Protein AF-Q55FZ5-F1 (afdb_monomer_lite)

Structure (mmCIF, N/CA/C/O backbone):
data_AF-Q55FZ5-F1
#
_entry.id   AF-Q55FZ5-F1
#
loop_
_atom_site.group_PDB
_atom_site.id
_atom_site.type_symbol
_atom_site.label_atom_id
_atom_site.label_alt_id
_atom_site.label_comp_id
_atom_site.label_asym_id
_atom_site.label_entity_id
_atom_site.label_seq_id
_atom_site.pdbx_PDB_ins_code
_atom_site.Cartn_x
_atom_site.Cartn_y
_atom_site.Cartn_z
_atom_site.occupancy
_atom_site.B_iso_or_equiv
_atom_site.auth_seq_id
_atom_site.auth_comp_id
_atom_site.auth_asym_id
_atom_site.auth_atom_id
_atom_site.pdbx_PDB_model_num
ATOM 1 N N . MET A 1 1 ? 6.762 43.638 -15.496 1.00 47.00 1 MET A N 1
ATOM 2 C CA . MET A 1 1 ? 6.751 43.237 -14.074 1.00 47.00 1 MET A CA 1
ATOM 3 C C . MET A 1 1 ? 5.441 42.516 -13.838 1.00 47.00 1 MET A C 1
ATOM 5 O O . MET A 1 1 ? 4.405 43.162 -13.906 1.00 47.00 1 MET A O 1
ATOM 9 N N . GLU A 1 2 ? 5.471 41.191 -13.702 1.00 59.66 2 GLU A N 1
ATOM 10 C CA . GLU A 1 2 ? 4.265 40.419 -13.382 1.00 59.66 2 GLU A CA 1
ATOM 11 C C . GLU A 1 2 ? 3.799 40.695 -11.944 1.00 59.66 2 GLU A C 1
ATOM 13 O O . GLU A 1 2 ? 4.634 41.008 -11.088 1.00 59.66 2 GLU A O 1
ATOM 18 N N . PRO A 1 3 ? 2.483 40.628 -11.676 1.00 56.50 3 PRO A N 1
ATOM 19 C CA . PRO A 1 3 ? 1.933 40.893 -10.356 1.00 56.50 3 PRO A CA 1
ATOM 20 C C . PRO A 1 3 ? 2.496 39.913 -9.321 1.00 56.50 3 PRO A C 1
ATOM 22 O O . PRO A 1 3 ? 2.526 38.703 -9.536 1.00 56.50 3 PRO A O 1
ATOM 25 N N . SER A 1 4 ? 2.923 40.468 -8.181 1.00 72.62 4 SER A N 1
ATOM 26 C CA . SER A 1 4 ? 3.231 39.718 -6.960 1.00 72.62 4 SER A CA 1
ATOM 27 C C . SER A 1 4 ? 2.125 38.698 -6.701 1.00 72.62 4 SER A C 1
ATOM 29 O O . SER A 1 4 ? 0.940 39.030 -6.732 1.00 72.62 4 SER A O 1
ATOM 31 N N . SER A 1 5 ? 2.523 37.454 -6.450 1.00 76.12 5 SER A N 1
ATOM 32 C CA . SER A 1 5 ? 1.631 36.292 -6.347 1.00 76.12 5 SER A CA 1
ATOM 33 C C . SER A 1 5 ? 0.604 36.378 -5.202 1.00 76.12 5 SER A C 1
ATOM 35 O O . SER A 1 5 ? -0.242 35.500 -5.052 1.00 76.12 5 SER A O 1
ATOM 37 N N . GLY A 1 6 ? 0.658 37.431 -4.376 1.00 93.00 6 GLY A N 1
ATOM 38 C CA . GLY A 1 6 ? -0.285 37.691 -3.287 1.00 93.00 6 GLY A CA 1
ATOM 39 C C . GLY A 1 6 ? -0.203 36.687 -2.134 1.00 93.00 6 GLY A C 1
ATOM 40 O O . GLY A 1 6 ? -0.982 36.776 -1.186 1.00 93.00 6 GLY A O 1
ATOM 41 N N . TYR A 1 7 ? 0.725 35.729 -2.191 1.00 96.19 7 TYR A N 1
ATOM 42 C CA . TYR A 1 7 ? 0.897 34.714 -1.164 1.00 96.19 7 TYR A CA 1
ATOM 43 C C . TYR A 1 7 ? 1.627 35.277 0.059 1.00 96.19 7 TYR A C 1
ATOM 45 O O . TYR A 1 7 ? 2.709 35.857 -0.044 1.00 96.19 7 TYR A O 1
ATOM 53 N N . ILE A 1 8 ? 1.037 35.066 1.239 1.00 96.56 8 ILE A N 1
ATOM 54 C CA . ILE A 1 8 ? 1.597 35.449 2.540 1.00 96.56 8 ILE A CA 1
ATOM 55 C C . ILE A 1 8 ? 1.857 34.173 3.343 1.00 96.56 8 ILE A C 1
ATOM 57 O O . ILE A 1 8 ? 0.945 33.382 3.574 1.00 96.56 8 ILE A O 1
ATOM 61 N N . ILE A 1 9 ? 3.096 33.984 3.799 1.00 96.25 9 ILE A N 1
ATOM 62 C CA . ILE A 1 9 ? 3.511 32.856 4.641 1.00 96.25 9 ILE A CA 1
ATOM 63 C C . ILE A 1 9 ? 4.080 33.429 5.936 1.00 96.25 9 ILE A C 1
ATOM 65 O O . ILE A 1 9 ? 4.986 34.260 5.911 1.00 96.25 9 ILE A O 1
ATOM 69 N N . GLN A 1 10 ? 3.535 33.002 7.080 1.00 94.81 10 GLN A N 1
ATOM 70 C CA . GLN A 1 10 ? 3.948 33.484 8.410 1.00 94.81 10 GLN A CA 1
ATOM 71 C C . GLN A 1 10 ? 3.914 35.023 8.533 1.00 94.81 10 GLN A C 1
ATOM 73 O O . GLN A 1 10 ? 4.802 35.640 9.118 1.00 94.81 10 GLN A O 1
ATOM 78 N N . GLY A 1 11 ? 2.900 35.655 7.930 1.00 96.62 11 GLY A N 1
ATOM 79 C CA . GLY A 1 11 ? 2.723 37.111 7.945 1.00 96.62 11 GLY A CA 1
ATOM 80 C C . GLY A 1 11 ? 3.684 37.893 7.042 1.00 96.62 11 GLY A C 1
ATOM 81 O O . GLY A 1 11 ? 3.649 39.119 7.055 1.00 96.62 11 GLY A O 1
ATOM 82 N N . LYS A 1 12 ? 4.530 37.220 6.253 1.00 96.62 12 LYS A N 1
ATOM 83 C CA . LYS A 1 12 ? 5.469 37.855 5.320 1.00 96.62 12 LYS A CA 1
ATOM 84 C C . LYS A 1 12 ? 5.090 37.537 3.868 1.00 96.62 12 LYS A C 1
ATOM 86 O O . LYS A 1 12 ? 4.708 36.397 3.595 1.00 96.62 12 LYS A O 1
ATOM 91 N N . PRO A 1 13 ? 5.192 38.500 2.932 1.00 96.44 13 PRO A N 1
ATOM 92 C CA . PRO A 1 13 ? 4.965 38.219 1.517 1.00 96.44 13 PRO A CA 1
ATOM 93 C C . PRO A 1 13 ? 6.018 37.231 1.006 1.00 96.44 13 PRO A C 1
ATOM 95 O O . PRO A 1 13 ? 7.188 37.310 1.401 1.00 96.44 13 PRO A O 1
ATOM 98 N N . LEU A 1 14 ? 5.610 36.302 0.143 1.00 96.44 14 LEU A N 1
ATOM 99 C CA . LEU A 1 14 ? 6.446 35.220 -0.388 1.00 96.44 14 LEU A CA 1
ATOM 100 C C . LEU A 1 14 ? 7.790 35.723 -0.945 1.00 96.44 14 LEU A C 1
ATOM 102 O O . LEU A 1 14 ? 8.837 35.115 -0.722 1.00 96.44 14 LEU A O 1
ATOM 106 N N . GLU A 1 15 ? 7.776 36.871 -1.614 1.00 95.94 15 GLU A N 1
ATOM 107 C CA . GLU A 1 15 ? 8.929 37.491 -2.263 1.00 95.94 15 GLU A CA 1
ATOM 108 C C . GLU A 1 15 ? 10.005 37.930 -1.250 1.00 95.94 15 GLU A C 1
ATOM 110 O O . GLU A 1 15 ? 11.207 37.906 -1.554 1.00 95.94 15 GLU A O 1
ATOM 115 N N . SER A 1 16 ? 9.588 38.263 -0.021 1.00 96.38 16 SER A N 1
ATOM 116 C CA . SER A 1 16 ? 10.480 38.675 1.072 1.00 96.38 16 SER A CA 1
ATOM 117 C C . SER A 1 16 ? 11.201 37.508 1.755 1.00 96.38 16 SER A C 1
ATOM 119 O O . SER A 1 16 ? 12.163 37.726 2.494 1.00 96.38 16 SER A O 1
ATOM 121 N N . LEU A 1 17 ? 10.780 36.262 1.512 1.00 97.19 17 LEU A N 1
ATOM 122 C CA . LEU A 1 17 ? 11.415 35.092 2.110 1.00 97.19 17 LEU A CA 1
ATOM 123 C C . LEU A 1 17 ? 12.776 34.802 1.455 1.00 97.19 17 LEU A C 1
ATOM 125 O O . LEU A 1 17 ? 12.949 34.864 0.235 1.00 97.19 17 LEU A O 1
ATOM 129 N N . GLY A 1 18 ? 13.768 34.462 2.281 1.00 97.81 18 GLY A N 1
ATOM 130 C CA . GLY A 1 18 ? 15.069 33.975 1.814 1.00 97.81 18 GLY A CA 1
ATOM 131 C C . GLY A 1 18 ? 15.002 32.522 1.332 1.00 97.81 18 GLY A C 1
ATOM 132 O O . GLY A 1 18 ? 14.083 31.782 1.680 1.00 97.81 18 GLY A O 1
ATOM 133 N N . VAL A 1 19 ? 16.018 32.083 0.580 1.00 97.94 19 VAL A N 1
ATOM 134 C CA . VAL A 1 19 ? 16.133 30.695 0.081 1.00 97.94 19 VAL A CA 1
ATOM 135 C C . VAL A 1 19 ? 15.969 29.635 1.187 1.00 97.94 19 VAL A C 1
ATOM 137 O O . VAL A 1 19 ? 15.233 28.672 0.952 1.00 97.94 19 VAL A O 1
ATOM 140 N N . PRO A 1 20 ? 16.557 29.786 2.396 1.00 98.00 20 PRO A N 1
ATOM 141 C CA . PRO A 1 20 ? 16.362 28.813 3.473 1.00 98.00 20 PRO A CA 1
ATOM 142 C C . PRO A 1 20 ? 14.905 28.702 3.938 1.00 98.00 20 PRO A C 1
ATOM 144 O O . PRO A 1 20 ? 14.420 27.594 4.155 1.00 98.00 20 PRO A O 1
ATOM 147 N N . ALA A 1 21 ? 14.195 29.830 4.042 1.00 98.06 21 ALA A N 1
ATOM 148 C CA . ALA A 1 21 ? 12.802 29.870 4.485 1.00 98.06 21 ALA A CA 1
ATOM 149 C C . ALA A 1 21 ? 11.855 29.281 3.431 1.00 98.06 21 ALA A C 1
ATOM 151 O O . ALA A 1 21 ? 11.034 28.429 3.758 1.00 98.06 21 ALA A O 1
ATOM 152 N N . LEU A 1 22 ? 12.035 29.656 2.158 1.00 98.25 22 LEU A N 1
ATOM 153 C CA . LEU A 1 22 ? 11.298 29.059 1.039 1.00 98.25 22 LEU A CA 1
ATOM 154 C C . LEU A 1 22 ? 11.506 27.539 0.996 1.00 98.25 22 LEU A C 1
ATOM 156 O O . LEU A 1 22 ? 10.556 26.776 0.851 1.00 98.25 22 LEU A O 1
ATOM 160 N N . SER A 1 23 ? 12.752 27.094 1.184 1.00 98.00 23 SER A N 1
ATOM 161 C CA . SER A 1 23 ? 13.095 25.673 1.159 1.00 98.00 23 SER A CA 1
ATOM 162 C C . SER A 1 23 ? 12.482 24.889 2.318 1.00 98.00 23 SER A C 1
ATOM 164 O O . SER A 1 23 ? 12.025 23.760 2.138 1.00 98.00 23 SER A O 1
ATOM 166 N N . ALA A 1 24 ? 12.489 25.472 3.518 1.00 98.00 24 ALA A N 1
ATOM 167 C CA . ALA A 1 24 ? 11.835 24.884 4.678 1.00 98.00 24 ALA A CA 1
ATOM 168 C C . ALA A 1 24 ? 10.329 24.734 4.433 1.00 98.00 24 ALA A C 1
ATOM 170 O O . ALA A 1 24 ? 9.778 23.670 4.701 1.00 98.00 24 ALA A O 1
ATOM 171 N N . GLU A 1 25 ? 9.689 25.745 3.841 1.00 98.25 25 GLU A N 1
ATOM 172 C CA . GLU A 1 25 ? 8.254 25.723 3.569 1.00 98.25 25 GLU A CA 1
ATOM 173 C C . GLU A 1 25 ? 7.857 24.611 2.584 1.00 98.25 25 GLU A C 1
ATOM 175 O O . GLU A 1 25 ? 6.922 23.863 2.873 1.00 98.25 25 GLU A O 1
ATOM 180 N N . ILE A 1 26 ? 8.585 24.408 1.472 1.00 98.06 26 ILE A N 1
ATOM 181 C CA . ILE A 1 26 ? 8.236 23.299 0.557 1.00 98.06 26 ILE A CA 1
ATOM 182 C C . ILE A 1 26 ? 8.463 21.937 1.225 1.00 98.06 26 ILE A C 1
ATOM 184 O O . ILE A 1 26 ? 7.648 21.034 1.046 1.00 98.06 26 ILE A O 1
ATOM 188 N N . ARG A 1 27 ? 9.522 21.777 2.032 1.00 97.75 27 ARG A N 1
ATOM 189 C CA . ARG A 1 27 ? 9.775 20.520 2.762 1.00 97.75 27 ARG A CA 1
ATOM 190 C C . ARG A 1 27 ? 8.694 20.237 3.804 1.00 97.75 27 ARG A C 1
ATOM 192 O O . ARG A 1 27 ? 8.264 19.092 3.917 1.00 97.75 27 ARG A O 1
ATOM 199 N N . ASN A 1 28 ? 8.223 21.261 4.518 1.00 97.38 28 ASN A N 1
ATOM 200 C CA . ASN A 1 28 ? 7.121 21.148 5.479 1.00 97.38 28 ASN A CA 1
ATOM 201 C C . ASN A 1 28 ? 5.821 20.686 4.805 1.00 97.38 28 ASN A C 1
ATOM 203 O O . ASN A 1 28 ? 5.039 19.955 5.407 1.00 97.38 28 ASN A O 1
ATOM 207 N N . ARG A 1 29 ? 5.629 21.055 3.534 1.00 97.19 29 ARG A N 1
ATOM 208 C CA . ARG A 1 29 ? 4.506 20.631 2.681 1.00 97.19 29 ARG A CA 1
ATOM 209 C C . ARG A 1 29 ? 4.759 19.305 1.950 1.00 97.19 29 ARG A C 1
ATOM 211 O O . ARG A 1 29 ? 3.963 18.895 1.113 1.00 97.19 29 ARG A O 1
ATOM 218 N N . GLY A 1 30 ? 5.864 18.617 2.252 1.00 93.75 30 GLY A N 1
ATOM 219 C CA . GLY A 1 30 ? 6.223 17.323 1.662 1.00 93.75 30 GLY A CA 1
ATOM 220 C C . GLY A 1 30 ? 6.826 17.393 0.254 1.00 93.75 30 GLY A C 1
ATOM 221 O O . GLY A 1 30 ? 7.043 16.352 -0.368 1.00 93.75 30 GLY A O 1
ATOM 222 N N . GLY A 1 31 ? 7.121 18.588 -0.259 1.00 95.19 31 GLY A N 1
ATOM 223 C CA . GLY A 1 31 ? 7.780 18.779 -1.547 1.00 95.19 31 GLY A CA 1
ATOM 224 C C . GLY A 1 31 ? 9.286 18.488 -1.498 1.00 95.19 31 GLY A C 1
ATOM 225 O O . GLY A 1 31 ? 9.943 18.592 -0.459 1.00 95.19 31 GLY A O 1
ATOM 226 N N . LYS A 1 32 ? 9.858 18.134 -2.655 1.00 96.75 32 LYS A N 1
ATOM 227 C CA . LYS A 1 32 ? 11.301 17.904 -2.838 1.00 96.75 32 LYS A CA 1
ATOM 228 C C . LYS A 1 32 ? 11.909 19.028 -3.662 1.00 96.75 32 LYS A C 1
ATOM 230 O O . LYS A 1 32 ? 11.400 19.336 -4.732 1.00 96.75 32 LYS A O 1
ATOM 235 N N . ILE A 1 33 ? 13.021 19.588 -3.202 1.00 96.62 33 ILE A N 1
ATOM 236 C CA . ILE A 1 33 ? 13.727 20.675 -3.892 1.00 96.62 33 ILE A CA 1
ATOM 237 C C . ILE A 1 33 ? 14.883 20.067 -4.675 1.00 96.62 33 ILE A C 1
ATOM 239 O O . ILE A 1 33 ? 15.647 19.278 -4.113 1.00 96.62 33 ILE A O 1
ATOM 243 N N . LYS A 1 34 ? 15.026 20.428 -5.954 1.00 95.44 34 LYS A N 1
ATOM 244 C CA . LYS A 1 34 ? 16.181 19.995 -6.750 1.00 95.44 34 LYS A CA 1
ATOM 245 C C . LYS A 1 34 ? 17.456 20.607 -6.168 1.00 95.44 34 LYS A C 1
ATOM 247 O O . LYS A 1 34 ? 17.467 21.777 -5.773 1.00 95.44 34 LYS A O 1
ATOM 252 N N . THR A 1 35 ? 18.532 19.829 -6.117 1.00 94.81 35 THR A N 1
ATOM 253 C CA . THR A 1 35 ? 19.855 20.351 -5.759 1.00 94.81 35 THR A CA 1
ATOM 254 C C . THR A 1 35 ? 20.211 21.511 -6.693 1.00 94.81 35 THR A C 1
ATOM 256 O O . THR A 1 35 ? 19.897 21.471 -7.879 1.00 94.81 35 THR A O 1
ATOM 259 N N . ASN A 1 36 ? 20.815 22.569 -6.146 1.00 95.38 36 ASN A N 1
ATOM 260 C CA . ASN A 1 36 ? 21.210 23.780 -6.882 1.00 95.38 36 ASN A CA 1
ATOM 261 C C . ASN A 1 36 ? 20.055 24.607 -7.484 1.00 95.38 36 ASN A C 1
ATOM 263 O O . ASN A 1 36 ? 20.285 25.409 -8.387 1.00 95.38 36 ASN A O 1
ATOM 267 N N . SER A 1 37 ? 18.823 24.455 -6.984 1.00 96.88 37 SER A N 1
ATOM 268 C CA . SER A 1 37 ? 17.718 25.331 -7.399 1.00 96.88 37 SER A CA 1
ATOM 269 C C . SER A 1 37 ? 17.977 26.783 -6.984 1.00 96.88 37 SER A C 1
ATOM 271 O O . SER A 1 37 ? 18.301 27.055 -5.826 1.00 96.88 37 SER A O 1
ATOM 273 N N . ILE A 1 38 ? 17.780 27.727 -7.903 1.00 97.75 38 ILE A N 1
ATOM 274 C CA . ILE A 1 38 ? 17.860 29.169 -7.607 1.00 97.75 38 ILE A CA 1
ATOM 275 C C . ILE A 1 38 ? 16.577 29.670 -6.919 1.00 97.75 38 ILE A C 1
ATOM 277 O O . ILE A 1 38 ? 15.525 29.036 -7.017 1.00 97.75 38 ILE A O 1
ATOM 281 N N . LYS A 1 39 ? 16.630 30.833 -6.241 1.00 97.56 39 LYS A N 1
ATOM 282 C CA . LYS A 1 39 ? 15.490 31.397 -5.478 1.00 97.56 39 LYS A CA 1
ATOM 283 C C . LYS A 1 39 ? 14.190 31.433 -6.293 1.00 97.56 39 LYS A C 1
ATOM 285 O O . LYS A 1 39 ? 13.147 31.069 -5.761 1.00 97.56 39 LYS A O 1
ATOM 290 N N . SER A 1 40 ? 14.249 31.830 -7.565 1.00 96.25 40 SER A N 1
ATOM 291 C CA . SER A 1 40 ? 13.076 31.907 -8.447 1.00 96.25 40 SER A CA 1
ATOM 292 C C . SER A 1 40 ? 12.447 30.541 -8.736 1.00 96.25 40 SER A C 1
ATOM 294 O O . SER A 1 40 ? 11.227 30.438 -8.734 1.00 96.25 40 SER A O 1
ATOM 296 N N . GLN A 1 41 ? 13.246 29.485 -8.915 1.00 97.25 41 GLN A N 1
ATOM 297 C CA . GLN A 1 41 ? 12.750 28.118 -9.123 1.00 97.25 41 GLN A CA 1
ATOM 298 C C . GLN A 1 41 ? 12.085 27.563 -7.862 1.00 97.25 41 GLN A C 1
ATOM 300 O O . GLN A 1 41 ? 11.013 26.971 -7.939 1.00 97.25 41 GLN A O 1
ATOM 305 N N . ILE A 1 42 ? 12.698 27.793 -6.697 1.00 97.94 42 ILE A N 1
ATOM 306 C CA . ILE A 1 42 ? 12.128 27.402 -5.400 1.00 97.94 42 ILE A CA 1
ATOM 307 C C . ILE A 1 42 ? 10.816 28.162 -5.164 1.00 97.94 42 ILE A C 1
ATOM 309 O O . ILE A 1 42 ? 9.826 27.575 -4.741 1.00 97.94 42 ILE A O 1
ATOM 313 N N . MET A 1 43 ? 10.784 29.459 -5.477 1.00 96.88 43 MET A N 1
ATOM 314 C CA . MET A 1 43 ? 9.581 30.280 -5.359 1.00 96.88 43 MET A CA 1
ATOM 315 C C . MET A 1 43 ? 8.467 29.794 -6.296 1.00 96.88 43 MET A C 1
ATOM 317 O O . MET A 1 43 ? 7.349 29.612 -5.832 1.00 96.88 43 MET A O 1
ATOM 321 N N . ALA A 1 44 ? 8.773 29.512 -7.567 1.00 95.88 44 ALA A N 1
ATOM 322 C CA . ALA A 1 44 ? 7.812 28.967 -8.529 1.00 95.88 44 ALA A CA 1
ATOM 323 C C . ALA A 1 44 ? 7.241 27.616 -8.070 1.00 95.88 44 ALA A C 1
ATOM 325 O O . ALA A 1 44 ? 6.032 27.409 -8.105 1.00 95.88 44 ALA A O 1
ATOM 326 N N . GLN A 1 45 ? 8.098 26.730 -7.557 1.00 96.75 45 GLN A N 1
ATOM 327 C CA . GLN A 1 45 ? 7.669 25.450 -6.998 1.00 96.75 45 GLN A CA 1
ATOM 328 C C . GLN A 1 45 ? 6.752 25.629 -5.778 1.00 96.75 45 GLN A C 1
ATOM 330 O O . GLN A 1 45 ? 5.781 24.895 -5.609 1.00 96.75 45 GLN A O 1
ATOM 335 N N . LEU A 1 46 ? 7.054 26.590 -4.903 1.00 97.44 46 LEU A N 1
ATOM 336 C CA . LEU A 1 46 ? 6.217 26.870 -3.741 1.00 97.44 46 LEU A CA 1
ATOM 337 C C . LEU A 1 46 ? 4.864 27.477 -4.147 1.00 97.44 46 LEU A C 1
ATOM 339 O O . LEU A 1 46 ? 3.853 27.114 -3.551 1.00 97.44 46 LEU A O 1
ATOM 343 N N . ILE A 1 47 ? 4.829 28.332 -5.175 1.00 96.56 47 ILE A N 1
ATOM 344 C CA . ILE A 1 47 ? 3.584 28.861 -5.758 1.00 96.56 47 ILE A CA 1
ATOM 345 C C . ILE A 1 47 ? 2.706 27.713 -6.269 1.00 96.56 47 ILE A C 1
ATOM 347 O O . ILE A 1 47 ? 1.541 27.639 -5.892 1.00 96.56 47 ILE A O 1
ATOM 351 N N . GLU A 1 48 ? 3.273 26.771 -7.027 1.00 96.06 48 GLU A N 1
ATOM 352 C CA . GLU A 1 48 ? 2.542 25.602 -7.537 1.00 96.06 48 GLU A CA 1
ATOM 353 C C . GLU A 1 48 ? 1.906 24.778 -6.402 1.00 96.06 48 GLU A C 1
ATOM 355 O O . GLU A 1 48 ? 0.734 24.406 -6.466 1.00 96.06 48 GLU A O 1
ATOM 360 N N . ILE A 1 49 ? 2.649 24.538 -5.315 1.00 96.25 49 ILE A N 1
ATOM 361 C CA . ILE A 1 49 ? 2.130 23.822 -4.139 1.00 96.25 49 ILE A CA 1
ATOM 362 C C . ILE A 1 49 ? 0.983 24.604 -3.476 1.00 96.25 49 ILE A C 1
ATOM 364 O O . ILE A 1 49 ? -0.033 24.011 -3.105 1.00 96.25 49 ILE A O 1
ATOM 368 N N . LEU A 1 50 ? 1.124 25.925 -3.335 1.00 96.62 50 LEU A N 1
ATOM 369 C CA . LEU A 1 50 ? 0.102 26.792 -2.741 1.00 96.62 50 LEU A CA 1
ATOM 370 C C . LEU A 1 50 ? -1.179 26.841 -3.584 1.00 96.62 50 LEU A C 1
ATOM 372 O O . LEU A 1 50 ? -2.275 26.800 -3.021 1.00 96.62 50 LEU A O 1
ATOM 376 N N . ASP A 1 51 ? -1.057 26.876 -4.912 1.00 95.50 51 ASP A N 1
ATOM 377 C CA . ASP A 1 51 ? -2.193 26.826 -5.836 1.00 95.50 51 ASP A CA 1
ATOM 378 C C . ASP A 1 51 ? -2.971 25.512 -5.687 1.00 95.50 51 ASP A C 1
ATOM 380 O O . ASP A 1 51 ? -4.201 25.520 -5.561 1.00 95.50 51 ASP A O 1
ATOM 384 N N . ILE A 1 52 ? -2.258 24.381 -5.623 1.00 95.00 52 ILE A N 1
ATOM 385 C CA . ILE A 1 52 ? -2.858 23.057 -5.416 1.00 95.00 52 ILE A CA 1
ATOM 386 C C . ILE A 1 52 ? -3.603 23.003 -4.077 1.00 95.00 52 ILE A C 1
ATOM 388 O O . ILE A 1 52 ? -4.741 22.531 -4.019 1.00 95.00 52 ILE A O 1
ATOM 392 N N . GLU A 1 53 ? -3.000 23.492 -2.993 1.00 95.81 53 GLU A N 1
ATOM 393 C CA . GLU A 1 53 ? -3.646 23.511 -1.677 1.00 95.81 53 GLU A CA 1
ATOM 394 C C . GLU A 1 53 ? -4.883 24.408 -1.639 1.00 95.81 53 GLU A C 1
ATOM 396 O O . GLU A 1 53 ? -5.914 24.019 -1.081 1.00 95.81 53 GLU A O 1
ATOM 401 N N . LYS A 1 54 ? -4.814 25.586 -2.266 1.00 95.81 54 LYS A N 1
ATOM 402 C CA . LYS A 1 54 ? -5.947 26.508 -2.383 1.00 95.81 54 LYS A CA 1
ATOM 403 C C . LYS A 1 54 ? -7.112 25.852 -3.120 1.00 95.81 54 LYS A C 1
ATOM 405 O O . LYS A 1 54 ? -8.259 25.993 -2.697 1.00 95.81 54 LYS A O 1
ATOM 410 N N . GLU A 1 55 ? -6.839 25.102 -4.184 1.00 95.19 55 GLU A N 1
ATOM 411 C CA . GLU A 1 55 ? -7.875 24.376 -4.919 1.00 95.19 55 GLU A CA 1
ATOM 412 C C . GLU A 1 55 ? -8.462 23.216 -4.098 1.00 95.19 55 GLU A C 1
ATOM 414 O O . GLU A 1 55 ? -9.683 23.067 -4.011 1.00 95.19 55 GLU A O 1
ATOM 419 N N . GLN A 1 56 ? -7.627 22.451 -3.387 1.00 93.25 56 GLN A N 1
ATOM 420 C CA . GLN A 1 56 ? -8.101 21.412 -2.465 1.00 93.25 56 GLN A CA 1
ATOM 421 C C . GLN A 1 56 ? -8.988 21.982 -1.349 1.00 93.25 56 GLN A C 1
ATOM 423 O O . GLN A 1 56 ? -9.990 21.365 -0.977 1.00 93.25 56 GLN A O 1
ATOM 428 N N . GLN A 1 57 ? -8.653 23.163 -0.830 1.00 95.56 57 GLN A N 1
ATOM 429 C CA . GLN A 1 57 ? -9.447 23.847 0.183 1.00 95.56 57 GLN A CA 1
ATOM 430 C C . GLN A 1 57 ? -10.826 24.252 -0.360 1.00 95.56 57 GLN A C 1
ATOM 432 O O . GLN A 1 57 ? -11.836 23.960 0.283 1.00 95.56 57 GLN A O 1
ATOM 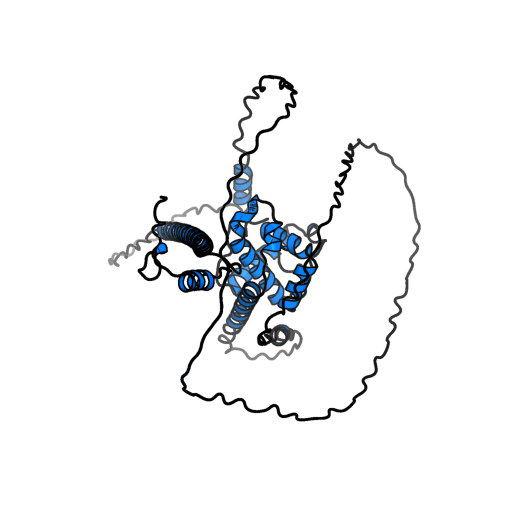437 N N . LYS A 1 58 ? -10.902 24.806 -1.580 1.00 95.62 58 LYS A N 1
ATOM 438 C CA . LYS A 1 58 ? -12.192 25.094 -2.240 1.00 95.62 58 LYS A CA 1
ATOM 439 C C . LYS A 1 58 ? -13.046 23.837 -2.404 1.00 95.62 58 LYS A C 1
ATOM 441 O O . LYS A 1 58 ? -14.254 23.877 -2.168 1.00 95.62 58 LYS A O 1
ATOM 446 N N . ILE A 1 59 ? -12.440 22.710 -2.789 1.00 91.75 59 ILE A N 1
ATOM 447 C CA . ILE A 1 59 ? -13.152 21.431 -2.931 1.00 91.75 59 ILE A CA 1
ATOM 448 C C . ILE A 1 59 ? -13.742 20.994 -1.583 1.00 91.75 59 ILE A C 1
ATOM 450 O O . ILE A 1 59 ? -14.925 20.649 -1.520 1.00 91.75 59 ILE A O 1
ATOM 454 N N . ARG A 1 60 ? -12.965 21.064 -0.493 1.00 92.88 60 ARG A N 1
ATOM 455 C CA . ARG A 1 60 ? -13.436 20.724 0.863 1.00 92.88 60 ARG A CA 1
ATOM 456 C C . ARG A 1 60 ? -14.565 21.639 1.332 1.00 92.88 60 ARG A C 1
ATOM 458 O O . ARG A 1 60 ? -15.557 21.156 1.874 1.00 92.88 60 ARG A O 1
ATOM 465 N N . GLU A 1 61 ? -14.460 22.942 1.089 1.00 95.94 61 GLU A N 1
ATOM 466 C CA . GLU A 1 61 ? -15.514 23.905 1.426 1.00 95.94 61 GLU A CA 1
ATOM 467 C C . GLU A 1 61 ? -16.803 23.639 0.646 1.00 95.94 61 GLU A C 1
ATOM 469 O O . GLU A 1 61 ? -17.894 23.665 1.217 1.00 95.94 61 GLU A O 1
ATOM 474 N N . ASN A 1 62 ? -16.696 23.313 -0.642 1.00 92.69 62 ASN A N 1
ATOM 475 C CA . ASN A 1 62 ? -17.845 22.952 -1.467 1.00 92.69 62 ASN A CA 1
ATOM 476 C C . ASN A 1 62 ? -18.497 21.638 -1.011 1.00 92.69 62 ASN A C 1
ATOM 478 O O . ASN A 1 62 ? -19.726 21.535 -1.008 1.00 92.69 62 ASN A O 1
ATOM 482 N N . GLN A 1 63 ? -17.710 20.650 -0.577 1.00 89.81 63 GLN A N 1
ATOM 483 C CA . GLN A 1 63 ? -18.231 19.417 0.024 1.00 89.81 63 GLN A CA 1
ATOM 484 C C . GLN A 1 63 ? -18.927 19.688 1.367 1.00 89.81 63 GLN A C 1
ATOM 486 O O . GLN A 1 63 ? -20.030 19.193 1.590 1.00 89.81 63 GLN A O 1
ATOM 491 N N . SER A 1 64 ? -18.342 20.531 2.223 1.00 89.94 64 SER A N 1
ATOM 492 C CA . SER A 1 64 ? -18.948 20.941 3.496 1.00 89.94 64 SER A CA 1
ATOM 493 C C . SER A 1 64 ? -20.286 21.660 3.278 1.00 89.94 64 SER A C 1
ATOM 495 O O . SER A 1 64 ? -21.297 21.277 3.860 1.00 89.94 64 SER A O 1
ATOM 497 N N . LYS A 1 65 ? -20.349 22.609 2.329 1.00 91.56 65 LYS A N 1
ATOM 498 C CA . LYS A 1 65 ? -21.596 23.301 1.944 1.00 91.56 65 LYS A CA 1
ATOM 499 C C . LYS A 1 65 ? -22.676 22.339 1.437 1.00 91.56 65 LYS A C 1
ATOM 501 O O . LYS A 1 65 ? -23.853 22.527 1.747 1.00 91.56 65 LYS A O 1
ATOM 506 N N . ARG A 1 66 ? -22.299 21.303 0.677 1.00 88.25 66 ARG A N 1
ATOM 507 C CA . ARG A 1 66 ? -23.239 20.261 0.221 1.00 88.25 66 ARG A CA 1
ATOM 508 C C . ARG A 1 66 ? -23.763 19.416 1.383 1.00 88.25 66 ARG A C 1
ATOM 510 O O . ARG A 1 66 ? -24.962 19.157 1.425 1.00 88.25 66 ARG A O 1
ATOM 517 N N . ASN A 1 67 ? -22.906 19.052 2.335 1.00 83.06 67 ASN A N 1
ATOM 518 C CA . ASN A 1 67 ? -23.306 18.272 3.508 1.00 83.06 67 ASN A CA 1
ATOM 519 C C . ASN A 1 67 ? -24.229 19.068 4.444 1.00 83.06 67 ASN A C 1
ATOM 521 O O . ASN A 1 67 ? -25.231 18.528 4.904 1.00 83.06 67 ASN A O 1
ATOM 525 N N . THR A 1 68 ? -23.970 20.362 4.661 1.00 83.25 68 THR A N 1
ATOM 526 C CA . THR A 1 68 ? -24.833 21.215 5.498 1.00 83.25 68 THR A CA 1
ATOM 527 C C . THR A 1 68 ? -26.211 21.441 4.870 1.00 83.25 68 THR A C 1
ATOM 529 O O . THR A 1 68 ? -27.207 21.477 5.586 1.00 83.25 68 THR A O 1
ATOM 532 N N . LYS A 1 69 ? -26.314 21.524 3.533 1.00 82.19 69 LYS A N 1
ATOM 533 C CA . LYS A 1 69 ? -27.604 21.715 2.839 1.00 82.19 69 LYS A CA 1
ATOM 534 C C . LYS A 1 69 ? -28.546 20.503 2.946 1.00 82.19 69 LYS A C 1
ATOM 536 O O . LYS A 1 69 ? -29.748 20.656 2.753 1.00 82.19 69 LYS A O 1
ATOM 541 N N . LEU A 1 70 ? -28.024 19.315 3.259 1.00 70.19 70 LEU A N 1
ATOM 542 C CA . LEU A 1 70 ? -28.813 18.088 3.440 1.00 70.19 70 LEU A CA 1
ATOM 543 C C . LEU A 1 70 ? -29.336 17.893 4.869 1.00 70.19 70 LEU A C 1
ATOM 545 O O . LEU A 1 70 ? -30.200 17.042 5.082 1.00 70.19 70 LEU A O 1
ATOM 549 N N . ILE A 1 71 ? -28.886 18.703 5.831 1.00 70.19 71 ILE A N 1
ATOM 550 C CA . ILE A 1 71 ? -29.477 18.744 7.170 1.00 70.19 71 ILE A CA 1
ATOM 551 C C . ILE A 1 71 ? -30.722 19.631 7.089 1.00 70.19 71 ILE A C 1
ATOM 553 O O . ILE A 1 71 ? -30.721 20.799 7.472 1.00 70.19 71 ILE A O 1
ATOM 557 N N . ILE A 1 72 ? -31.799 19.072 6.530 1.00 67.00 72 ILE A N 1
ATOM 558 C CA . ILE A 1 72 ? -33.145 19.617 6.709 1.00 67.00 72 ILE A CA 1
ATOM 559 C C . ILE A 1 72 ? -33.365 19.682 8.225 1.00 67.00 72 ILE A C 1
ATOM 561 O O . ILE A 1 72 ? -33.216 18.646 8.882 1.00 67.00 72 ILE A O 1
ATOM 565 N N . PRO A 1 73 ? -33.699 20.846 8.808 1.00 65.62 73 PRO A N 1
ATOM 566 C CA . PRO A 1 73 ? -34.068 20.893 10.207 1.00 65.62 73 PRO A CA 1
ATOM 567 C C . PRO A 1 73 ? -35.304 20.010 10.366 1.00 65.62 73 PRO A C 1
ATOM 569 O O . PRO A 1 73 ? -36.400 20.365 9.927 1.00 65.62 73 PRO A O 1
ATOM 572 N N . MET A 1 74 ? -35.137 18.839 10.984 1.00 58.22 74 MET A N 1
ATOM 573 C CA . MET A 1 74 ? -36.241 18.180 11.664 1.00 58.22 74 MET A CA 1
ATOM 574 C C . MET A 1 74 ? -36.652 19.133 12.781 1.00 58.22 74 MET A C 1
ATOM 576 O O . MET A 1 74 ? -36.172 19.061 13.908 1.00 58.22 74 MET A O 1
ATOM 580 N N . VAL A 1 75 ? -37.518 20.082 12.432 1.00 64.56 75 VAL A N 1
ATOM 581 C CA . VAL A 1 75 ? -38.328 20.819 13.383 1.00 64.56 75 VAL A CA 1
ATOM 582 C C . VAL A 1 75 ? -39.238 19.772 14.006 1.00 64.56 75 VAL A C 1
ATOM 584 O O . VAL A 1 75 ? -40.341 19.500 13.533 1.00 64.56 75 VAL A O 1
ATOM 587 N N . THR A 1 76 ? -38.745 19.132 15.063 1.00 63.34 76 THR A N 1
ATOM 588 C CA . THR A 1 76 ? -39.588 18.501 16.063 1.00 63.34 76 THR A CA 1
ATOM 589 C C . THR A 1 76 ? -40.468 19.607 16.618 1.00 63.34 76 THR A C 1
ATOM 591 O O . THR A 1 76 ? -40.062 20.365 17.497 1.00 63.34 76 THR A O 1
ATOM 594 N N . LYS A 1 77 ? -41.683 19.723 16.075 1.00 63.28 77 LYS A N 1
ATOM 595 C CA . LYS A 1 77 ? -42.798 20.330 16.793 1.00 63.28 77 LYS A CA 1
ATOM 596 C C . LYS A 1 77 ? -42.982 19.506 18.065 1.00 63.28 77 LYS A C 1
ATOM 598 O O . LYS A 1 77 ? -43.677 18.492 18.059 1.00 63.28 77 LYS A O 1
ATOM 603 N N . VAL A 1 78 ? -42.312 19.923 19.138 1.00 64.12 78 VAL A N 1
ATOM 604 C CA . VAL A 1 78 ? -42.638 19.522 20.504 1.00 64.12 78 VAL A CA 1
ATOM 605 C C . VAL A 1 78 ? -44.045 20.050 20.743 1.00 64.12 78 VAL A C 1
ATOM 607 O O . VAL A 1 78 ? -44.259 21.222 21.036 1.00 64.12 78 VAL A O 1
ATOM 610 N N . THR A 1 79 ? -45.014 19.184 20.476 1.00 64.88 79 THR A N 1
ATOM 611 C CA . THR A 1 79 ? -46.418 19.437 20.761 1.00 64.88 79 THR A CA 1
ATOM 612 C C . THR A 1 79 ? -46.579 19.145 22.242 1.00 64.88 79 THR A C 1
ATOM 614 O O . THR A 1 79 ? -46.383 18.017 22.690 1.00 64.88 79 THR A O 1
ATOM 617 N N . THR A 1 80 ? -46.830 20.196 23.011 1.00 66.44 80 THR A N 1
ATOM 618 C CA . THR A 1 80 ? -47.140 20.132 24.435 1.00 66.44 80 THR A CA 1
ATOM 619 C C . THR A 1 80 ? -48.333 19.197 24.679 1.00 66.44 80 THR A C 1
ATOM 621 O O . THR A 1 80 ? -49.298 19.221 23.910 1.00 66.44 80 THR A O 1
ATOM 624 N N . PRO A 1 81 ? -48.310 18.364 25.735 1.00 59.97 81 PRO A N 1
ATOM 625 C CA . PRO A 1 81 ? -49.401 17.444 26.021 1.00 59.97 81 PRO A CA 1
ATOM 626 C C . PRO A 1 81 ? -50.593 18.228 26.578 1.00 59.97 81 PRO A C 1
ATOM 628 O O . PRO A 1 81 ? -50.643 18.569 27.759 1.00 59.97 81 PRO A O 1
ATOM 631 N N . THR A 1 82 ? -51.572 18.529 25.727 1.00 63.22 82 THR A N 1
ATOM 632 C CA . THR A 1 82 ? -52.878 19.025 26.170 1.00 63.22 82 THR A CA 1
ATOM 633 C C . THR A 1 82 ? -53.769 17.827 26.499 1.00 63.22 82 THR A C 1
ATOM 635 O O . THR A 1 82 ? -54.110 17.022 25.637 1.00 63.22 82 THR A O 1
ATOM 638 N N . LYS A 1 83 ? -54.124 17.696 27.783 1.00 55.88 83 LYS A N 1
ATOM 639 C CA . LYS A 1 83 ? -55.160 16.791 28.305 1.00 55.88 83 LYS A CA 1
ATOM 640 C C . LYS A 1 83 ? -56.459 16.965 27.512 1.00 55.88 83 LYS A C 1
ATOM 642 O O . LYS A 1 83 ? -57.140 17.968 27.717 1.00 55.88 83 LYS A O 1
ATOM 647 N N . THR A 1 84 ? -56.882 15.998 26.696 1.00 58.12 84 THR A N 1
ATOM 648 C CA . THR A 1 84 ? -58.297 15.915 26.285 1.00 58.12 84 THR A CA 1
ATOM 649 C C . THR A 1 84 ? -58.709 14.505 25.842 1.00 58.12 84 THR A C 1
ATOM 651 O O . THR A 1 84 ? -58.211 13.994 24.852 1.00 58.12 84 THR A O 1
ATOM 654 N N . LYS A 1 85 ? -59.629 13.936 26.636 1.00 59.66 85 LYS A N 1
ATOM 655 C CA . LYS A 1 85 ? -60.684 12.921 26.410 1.00 59.66 85 LYS A CA 1
ATOM 656 C C . LYS A 1 85 ? -60.448 11.686 25.501 1.00 59.66 85 LYS A C 1
ATOM 658 O O . LYS A 1 85 ? -59.981 11.812 24.376 1.00 59.66 85 LYS A O 1
ATOM 663 N N . PRO A 1 86 ? -60.909 10.495 25.942 1.00 54.94 86 PRO A N 1
ATOM 664 C CA . PRO A 1 86 ? -60.878 9.273 25.143 1.00 54.94 86 PRO A CA 1
ATOM 665 C C . PRO A 1 86 ? -61.899 9.368 24.001 1.00 54.94 86 PRO A C 1
ATOM 667 O O . PRO A 1 86 ? -63.091 9.552 24.245 1.00 54.94 86 PRO A O 1
ATOM 670 N N . ILE A 1 87 ? -61.433 9.244 22.758 1.00 61.03 87 ILE A N 1
ATOM 671 C CA . ILE A 1 87 ? -62.284 9.097 21.573 1.00 61.03 87 ILE A CA 1
ATOM 672 C C . ILE A 1 87 ? -61.969 7.755 20.916 1.00 61.03 87 ILE A C 1
ATOM 674 O O . ILE A 1 87 ? -60.822 7.322 20.831 1.00 61.03 87 ILE A O 1
ATOM 678 N N . GLN A 1 88 ? -63.056 7.098 20.533 1.00 62.41 88 GLN A N 1
ATOM 679 C CA . GLN A 1 88 ? -63.183 5.714 20.114 1.00 62.41 88 GLN A CA 1
ATOM 680 C C . GLN A 1 88 ? -62.348 5.361 18.876 1.00 62.41 88 GLN A C 1
ATOM 682 O O . GLN A 1 88 ? -62.164 6.154 17.954 1.00 62.41 88 GLN A O 1
ATOM 687 N N . HIS A 1 89 ? -61.878 4.114 18.877 1.00 47.66 89 HIS A N 1
ATOM 688 C CA . HIS A 1 89 ? -61.154 3.458 17.799 1.00 47.66 89 HIS A CA 1
ATOM 689 C C . HIS A 1 89 ? -61.985 3.397 16.508 1.00 47.66 89 HIS A C 1
ATOM 691 O O . HIS A 1 89 ? -62.964 2.660 16.437 1.00 47.66 89 HIS A O 1
ATOM 697 N N . HIS A 1 90 ? -61.523 4.072 15.453 1.00 61.44 90 HIS A N 1
ATOM 698 C CA . HIS A 1 90 ? -61.864 3.720 14.076 1.00 61.44 90 HIS A CA 1
ATOM 699 C C . HIS A 1 90 ? -60.591 3.424 13.282 1.00 61.44 90 HIS A C 1
ATOM 701 O O . HIS A 1 90 ? -59.771 4.291 12.987 1.00 61.44 90 HIS A O 1
ATOM 707 N N . SER A 1 91 ? -60.437 2.145 12.962 1.00 50.66 91 SER A N 1
ATOM 708 C CA . SER A 1 91 ? -59.374 1.554 12.161 1.00 50.66 91 SER A CA 1
ATOM 709 C C . SER A 1 91 ? -59.487 2.014 10.703 1.00 50.66 91 SER A C 1
ATOM 711 O O . SER A 1 91 ? -60.290 1.476 9.944 1.00 50.66 91 SER A O 1
ATOM 713 N N . ALA A 1 92 ? -58.678 2.988 10.285 1.00 54.69 92 ALA A N 1
ATOM 714 C CA . ALA A 1 92 ? -58.522 3.341 8.875 1.00 54.69 92 ALA A CA 1
ATOM 715 C C . ALA A 1 92 ? -57.211 2.761 8.325 1.00 54.69 92 ALA A C 1
ATOM 717 O O . ALA A 1 92 ? -56.106 3.136 8.712 1.00 54.69 92 ALA A O 1
ATOM 718 N N . SER A 1 93 ? -57.374 1.810 7.410 1.00 56.09 93 SER A N 1
ATOM 719 C CA . SER A 1 93 ? -56.336 1.138 6.635 1.00 56.09 93 SER A CA 1
ATOM 720 C C . SER A 1 93 ? -55.551 2.138 5.774 1.00 56.09 93 SER A C 1
ATOM 722 O O . SER A 1 93 ? -56.016 2.572 4.720 1.00 56.09 93 SER A O 1
ATOM 724 N N . ILE A 1 94 ? -54.335 2.496 6.196 1.00 56.56 94 ILE A N 1
ATOM 725 C CA . ILE A 1 94 ? -53.374 3.185 5.329 1.00 56.56 94 ILE A CA 1
ATOM 726 C C . ILE A 1 94 ? -52.688 2.112 4.484 1.00 56.56 94 ILE A C 1
ATOM 728 O O . ILE A 1 94 ? -51.812 1.381 4.947 1.00 56.56 94 ILE A O 1
ATOM 732 N N . LYS A 1 95 ? -53.101 2.021 3.216 1.00 58.09 95 LYS A N 1
ATOM 733 C CA . LYS A 1 95 ? -52.411 1.258 2.172 1.00 58.09 95 LYS A CA 1
ATOM 734 C C . LYS A 1 95 ? -51.006 1.836 1.974 1.00 58.09 95 LYS A C 1
ATOM 736 O O . LYS A 1 95 ? -50.794 2.731 1.159 1.00 58.09 95 LYS A O 1
ATOM 741 N N . GLY A 1 96 ? -50.038 1.312 2.722 1.00 53.72 96 GLY A N 1
ATOM 742 C CA . GLY A 1 96 ? -48.623 1.512 2.449 1.00 53.72 96 GLY A CA 1
ATOM 743 C C . GLY A 1 96 ? -48.307 0.981 1.054 1.00 53.72 96 GLY A C 1
ATOM 744 O O . GLY A 1 96 ? -48.509 -0.202 0.770 1.00 53.72 96 GLY A O 1
ATOM 745 N N . LYS A 1 97 ? -47.834 1.860 0.167 1.00 56.50 97 LYS A N 1
ATOM 746 C CA . LYS A 1 97 ? -47.263 1.465 -1.121 1.00 56.50 97 LYS A CA 1
ATOM 747 C C . LYS A 1 97 ? -46.050 0.580 -0.827 1.00 56.50 97 LYS A C 1
ATOM 749 O O . LYS A 1 97 ? -44.968 1.080 -0.537 1.00 56.50 97 LYS A O 1
ATOM 754 N N . LYS A 1 98 ? -46.247 -0.741 -0.869 1.00 58.09 98 LYS A N 1
ATOM 755 C CA . LYS A 1 98 ? -45.159 -1.712 -0.986 1.00 58.09 98 LYS A CA 1
ATOM 756 C C . LYS A 1 98 ? -44.376 -1.330 -2.237 1.00 58.09 98 LYS A C 1
ATOM 758 O O . LYS A 1 98 ? -44.895 -1.465 -3.345 1.00 58.09 98 LYS A O 1
ATOM 763 N N . TYR A 1 99 ? -43.154 -0.839 -2.053 1.00 52.56 99 TYR A N 1
ATOM 764 C CA . TYR A 1 99 ? -42.173 -0.805 -3.126 1.00 52.56 99 TYR A CA 1
ATOM 765 C C . TYR A 1 99 ? -41.946 -2.256 -3.542 1.00 52.56 99 TYR A C 1
ATOM 767 O O . TYR A 1 99 ? -41.379 -3.058 -2.798 1.00 52.56 99 TYR A O 1
ATOM 775 N N . LYS A 1 100 ? -42.528 -2.611 -4.688 1.00 58.94 100 LYS A N 1
ATOM 776 C CA . LYS A 1 100 ? -42.290 -3.880 -5.355 1.00 58.94 100 LYS A CA 1
ATOM 777 C C . LYS A 1 100 ? -40.813 -3.896 -5.730 1.00 58.94 100 LYS A C 1
ATOM 779 O O . LYS A 1 100 ? -40.360 -3.002 -6.419 1.00 58.94 100 LYS A O 1
ATOM 784 N N . SER A 1 101 ? -40.108 -4.905 -5.230 1.00 70.44 101 SER A N 1
ATOM 785 C CA . SER A 1 101 ? -38.900 -5.476 -5.819 1.00 70.44 101 SER A CA 1
ATOM 786 C C . SER A 1 101 ? -37.678 -4.562 -6.043 1.00 70.44 101 SER A C 1
ATOM 788 O O . SER A 1 101 ? -37.708 -3.548 -6.732 1.00 70.44 101 SER A O 1
ATOM 790 N N . ARG A 1 102 ? -36.520 -5.012 -5.547 1.00 68.00 102 ARG A N 1
ATOM 791 C CA . ARG A 1 102 ? -35.192 -4.453 -5.862 1.00 68.00 102 ARG A CA 1
ATOM 792 C C . ARG A 1 102 ? -34.905 -4.424 -7.378 1.00 68.00 102 ARG A C 1
ATOM 794 O O . ARG A 1 102 ? -34.121 -3.585 -7.821 1.00 68.00 102 ARG A O 1
ATOM 801 N N . GLU A 1 103 ? -35.592 -5.255 -8.162 1.00 76.00 103 GLU A N 1
ATOM 802 C CA . GLU A 1 103 ? -35.516 -5.277 -9.628 1.00 76.00 103 GLU A CA 1
ATOM 803 C C . GLU A 1 103 ? -36.055 -3.992 -10.281 1.00 76.00 103 GLU A C 1
ATOM 805 O O . GLU A 1 103 ? -35.504 -3.544 -11.287 1.00 76.00 103 GLU A O 1
ATOM 810 N N . ASP A 1 104 ? -37.060 -3.331 -9.688 1.00 71.12 104 ASP A N 1
ATOM 811 C CA . ASP A 1 104 ? -37.632 -2.097 -10.254 1.00 71.12 104 ASP A CA 1
ATOM 812 C C . ASP A 1 104 ? -36.637 -0.924 -10.165 1.00 71.12 104 ASP A C 1
ATOM 814 O O . ASP A 1 104 ? -36.593 -0.064 -11.049 1.00 71.12 104 ASP A O 1
ATOM 818 N N . PHE A 1 105 ? -35.766 -0.913 -9.148 1.00 71.00 105 PHE A N 1
ATOM 819 C CA . PHE A 1 105 ? -34.688 0.076 -9.043 1.00 71.00 105 PHE A CA 1
ATOM 820 C C . PHE A 1 105 ? -33.595 -0.158 -10.100 1.00 71.00 105 PHE A C 1
ATOM 822 O O . PHE A 1 105 ? -33.079 0.801 -10.678 1.00 71.00 105 PHE A O 1
ATOM 829 N N . TYR A 1 106 ? -33.278 -1.422 -10.406 1.00 68.75 106 TYR A N 1
ATOM 830 C CA . TYR A 1 106 ? -32.262 -1.776 -11.403 1.00 68.75 106 TYR A CA 1
ATOM 831 C C . TYR A 1 106 ? -32.739 -1.481 -12.837 1.00 68.75 106 TYR A C 1
ATOM 833 O O . TYR A 1 106 ? -31.986 -0.931 -13.643 1.00 68.75 106 TYR A O 1
ATOM 841 N N . ASN A 1 107 ? -34.016 -1.740 -13.139 1.00 75.75 107 ASN A N 1
ATOM 842 C CA . ASN A 1 107 ? -34.601 -1.448 -14.452 1.00 75.75 107 ASN A CA 1
ATOM 843 C C . ASN A 1 107 ? -34.717 0.059 -14.729 1.00 75.75 107 ASN A C 1
ATOM 845 O O . ASN A 1 107 ? -34.482 0.502 -15.854 1.00 75.75 107 ASN A O 1
ATOM 849 N N . ARG A 1 108 ? -34.977 0.880 -13.701 1.00 71.94 108 ARG A N 1
ATOM 850 C CA . ARG A 1 108 ? -35.003 2.343 -13.860 1.00 71.94 108 ARG A CA 1
ATOM 851 C C . ARG A 1 108 ? -33.625 2.929 -14.176 1.00 71.94 108 ARG A C 1
ATOM 853 O O . ARG A 1 108 ? -33.531 3.879 -14.946 1.00 71.94 108 ARG A O 1
ATOM 860 N N . TYR A 1 109 ? -32.557 2.349 -13.625 1.00 66.44 109 TYR A N 1
ATOM 861 C CA . TYR A 1 109 ? -31.189 2.783 -13.920 1.00 66.44 109 TYR A CA 1
ATOM 862 C C . TYR A 1 109 ? -30.731 2.351 -15.322 1.00 66.44 109 TYR A C 1
ATOM 864 O O . TYR A 1 109 ? -29.988 3.074 -15.981 1.00 66.44 109 TYR A O 1
ATOM 872 N N . LYS A 1 110 ? -31.216 1.200 -15.810 1.00 69.62 110 LYS A N 1
ATOM 873 C CA . LYS A 1 110 ? -30.900 0.688 -17.151 1.00 69.62 110 LYS A CA 1
ATOM 874 C C . LYS A 1 110 ? -31.566 1.503 -18.269 1.00 69.62 110 LYS A C 1
ATOM 876 O O . LYS A 1 110 ? -30.943 1.729 -19.302 1.00 69.62 110 LYS A O 1
ATOM 881 N N . ASN A 1 111 ? -32.780 2.004 -18.037 1.00 68.12 111 ASN A N 1
ATOM 882 C CA . ASN A 1 111 ? -33.517 2.778 -19.043 1.00 68.12 111 ASN A CA 1
ATOM 883 C C . ASN A 1 111 ? -33.066 4.247 -19.137 1.00 68.12 111 ASN A C 1
ATOM 885 O O . ASN A 1 111 ? -33.136 4.827 -20.211 1.00 68.12 111 ASN A O 1
ATOM 889 N N . ASN A 1 112 ? -32.496 4.830 -18.077 1.00 60.72 112 ASN A N 1
ATOM 890 C CA . ASN A 1 112 ? -32.018 6.222 -18.094 1.00 60.72 112 ASN A CA 1
ATOM 891 C C . ASN A 1 112 ? -30.657 6.439 -18.791 1.00 60.72 112 ASN A C 1
ATOM 893 O O . ASN A 1 112 ? -30.115 7.540 -18.731 1.00 60.72 112 ASN A O 1
ATOM 897 N N . LYS A 1 113 ? -30.086 5.415 -19.440 1.00 56.28 113 LYS A N 1
ATOM 898 C CA . LYS A 1 113 ? -28.816 5.526 -20.183 1.00 56.28 113 LYS A CA 1
ATOM 899 C C . LYS A 1 113 ? -28.961 5.450 -21.709 1.00 56.28 113 LYS A C 1
ATOM 901 O O . LYS A 1 113 ? -27.940 5.451 -22.385 1.00 56.28 113 LYS A O 1
ATOM 906 N N . SER A 1 114 ? -30.188 5.388 -22.239 1.00 54.97 114 SER A N 1
ATOM 907 C CA . SER A 1 114 ? -30.436 5.242 -23.689 1.00 54.97 114 SER A CA 1
ATOM 908 C C . SER A 1 114 ? -31.080 6.457 -24.366 1.00 54.97 114 SER A C 1
ATOM 910 O O . SER A 1 114 ? -31.328 6.398 -25.564 1.00 54.97 114 SER A O 1
ATOM 912 N N . ASP A 1 115 ? -31.276 7.571 -23.658 1.00 56.94 115 ASP A N 1
ATOM 913 C CA . ASP A 1 115 ? -31.814 8.797 -24.251 1.00 56.94 115 ASP A CA 1
ATOM 914 C C . ASP A 1 115 ? -30.729 9.878 -24.359 1.00 56.94 115 ASP A C 1
ATOM 916 O O . ASP A 1 115 ? -30.052 10.191 -23.381 1.00 56.94 115 ASP A O 1
ATOM 920 N N . GLN A 1 116 ? -30.643 10.482 -25.549 1.00 50.28 116 GLN A N 1
ATOM 921 C CA . GLN A 1 116 ? -29.804 11.618 -25.971 1.00 50.28 116 GLN A CA 1
ATOM 922 C C . GLN A 1 116 ? -28.447 11.297 -26.619 1.00 50.28 116 GLN A C 1
ATOM 924 O O . GLN A 1 116 ? -27.392 11.642 -26.098 1.00 50.28 116 GLN A O 1
ATOM 929 N N . ILE A 1 117 ? -28.488 10.790 -27.854 1.00 56.16 117 ILE A N 1
ATOM 930 C CA . ILE A 1 117 ? -27.707 11.396 -28.946 1.00 56.16 117 ILE A CA 1
ATOM 931 C C . ILE A 1 117 ? -28.661 11.530 -30.146 1.00 56.16 117 ILE A C 1
ATOM 933 O O . ILE A 1 117 ? -29.103 10.504 -30.664 1.00 56.16 117 ILE A O 1
ATOM 937 N N . PRO A 1 118 ? -29.040 12.748 -30.575 1.00 62.28 118 PRO A N 1
ATOM 938 C CA . PRO A 1 118 ? -29.772 12.921 -31.822 1.00 62.28 118 PRO A CA 1
ATOM 939 C C . PRO A 1 118 ? -28.835 12.604 -33.001 1.00 62.28 118 PRO A C 1
ATOM 941 O O . PRO A 1 118 ? -27.694 13.075 -33.008 1.00 62.28 118 PRO A O 1
ATOM 944 N N . PRO A 1 119 ? -29.273 11.826 -34.001 1.00 53.47 119 PRO A N 1
ATOM 945 C CA . PRO A 1 119 ? -28.522 11.662 -35.229 1.00 53.47 119 PRO A CA 1
ATOM 946 C C . PRO A 1 119 ? -28.908 12.811 -36.158 1.00 53.47 119 PRO A C 1
ATOM 948 O O . PRO A 1 119 ? -29.967 12.745 -36.766 1.00 53.47 119 PRO A O 1
ATOM 951 N N . ASP A 1 120 ? -28.100 13.866 -36.280 1.00 53.75 120 ASP A N 1
ATOM 952 C CA . ASP A 1 120 ? -28.226 14.694 -37.479 1.00 53.75 120 ASP A CA 1
ATOM 953 C C . ASP A 1 120 ? -27.008 15.549 -37.822 1.00 53.75 120 ASP A C 1
ATOM 955 O O . ASP A 1 120 ? -26.349 16.146 -36.973 1.00 53.75 120 ASP A O 1
ATOM 959 N N . THR A 1 121 ? -26.825 15.691 -39.132 1.00 50.69 121 THR A N 1
ATOM 960 C CA . THR A 1 121 ? -25.891 16.576 -39.845 1.00 50.69 121 THR A CA 1
ATOM 961 C C . THR A 1 121 ? -24.415 16.158 -39.940 1.00 50.69 121 THR A C 1
ATOM 963 O O . THR A 1 121 ? -23.500 16.815 -39.447 1.00 50.69 121 THR A O 1
ATOM 966 N N . LEU A 1 122 ? -24.165 15.121 -40.745 1.00 48.25 122 LEU A N 1
ATOM 967 C CA . LEU A 1 122 ? -22.970 15.060 -41.592 1.00 48.25 122 LEU A CA 1
ATOM 968 C C . LEU A 1 122 ? -22.952 16.280 -42.538 1.00 48.25 122 LEU A C 1
ATOM 970 O O . LEU A 1 122 ? -23.735 16.348 -43.483 1.00 48.25 122 LEU A O 1
ATOM 974 N N . LYS A 1 123 ? -22.047 17.236 -42.306 1.00 61.91 123 LYS A N 1
ATOM 975 C CA . LYS A 1 123 ? -21.561 18.158 -43.342 1.00 61.91 123 LYS A CA 1
ATOM 976 C C . LYS A 1 123 ? -20.089 17.859 -43.595 1.00 61.91 123 LYS A C 1
ATOM 978 O O . LYS A 1 123 ? -19.253 18.010 -42.709 1.00 61.91 123 LYS A O 1
ATOM 983 N N . SER A 1 124 ? -19.820 17.404 -44.810 1.00 58.38 124 SER A N 1
ATOM 984 C CA . SER A 1 124 ? -18.502 17.161 -45.383 1.00 58.38 124 SER A CA 1
ATOM 985 C C . SER A 1 124 ? -17.611 18.405 -45.253 1.00 58.38 124 SER A C 1
ATOM 987 O O . SER A 1 124 ? -18.091 19.510 -45.528 1.00 58.38 124 SER A O 1
ATOM 989 N N . PRO A 1 125 ? -16.331 18.272 -44.866 1.00 70.31 125 PRO A N 1
ATOM 990 C CA . PRO A 1 125 ? -15.385 19.371 -44.989 1.00 70.31 125 PRO A CA 1
ATOM 991 C C . PRO A 1 125 ? -15.075 19.621 -46.477 1.00 70.31 125 PRO A C 1
ATOM 993 O O . PRO A 1 125 ? -14.998 18.663 -47.247 1.00 70.31 125 PRO A O 1
ATOM 996 N N . PRO A 1 126 ? -14.914 20.884 -46.906 1.00 73.50 126 PRO A N 1
ATOM 997 C CA . PRO A 1 126 ? -14.482 21.192 -48.259 1.00 73.50 126 PRO A CA 1
ATOM 998 C C . PRO A 1 126 ? -13.003 20.830 -48.435 1.00 73.50 126 PRO A C 1
ATOM 1000 O O . PRO A 1 126 ? -12.149 21.263 -47.660 1.00 73.50 126 PRO A O 1
ATOM 1003 N N . ASP A 1 127 ? -12.713 20.068 -49.487 1.00 54.50 127 ASP A N 1
ATOM 1004 C CA . ASP A 1 127 ? -11.369 19.896 -50.023 1.00 54.50 127 ASP A CA 1
ATOM 1005 C C . ASP A 1 127 ? -10.788 21.269 -50.378 1.00 54.50 127 ASP A C 1
ATOM 1007 O O . ASP A 1 127 ? -11.327 22.016 -51.195 1.00 54.50 127 ASP A O 1
ATOM 1011 N N . THR A 1 128 ? -9.665 21.632 -49.768 1.00 58.53 128 THR A N 1
ATOM 1012 C CA . THR A 1 128 ? -8.817 22.710 -50.284 1.00 58.53 128 THR A CA 1
ATOM 1013 C C . THR A 1 128 ? -7.366 22.284 -50.153 1.00 58.53 128 THR A C 1
ATOM 1015 O O . THR A 1 128 ? -6.667 22.597 -49.192 1.00 58.53 128 THR A O 1
ATOM 1018 N N . LEU A 1 129 ? -6.929 21.538 -51.166 1.00 49.56 129 LEU A N 1
ATOM 1019 C CA . LEU A 1 129 ? -5.533 21.400 -51.550 1.00 49.56 129 LEU A CA 1
ATOM 1020 C C . LEU A 1 129 ? -4.986 22.793 -51.894 1.00 49.56 129 LEU A C 1
ATOM 1022 O O . LEU A 1 129 ? -5.393 23.402 -52.884 1.00 49.56 129 LEU A O 1
ATOM 1026 N N . LYS A 1 130 ? -4.047 23.295 -51.093 1.00 62.53 130 LYS A N 1
ATOM 1027 C CA . LYS A 1 130 ? -3.105 24.331 -51.522 1.00 62.53 130 LYS A CA 1
ATOM 1028 C C . LYS A 1 130 ? -1.693 23.869 -51.196 1.00 62.53 130 LYS A C 1
ATOM 1030 O O . LYS A 1 130 ? -1.316 23.725 -50.038 1.00 62.53 130 LYS A O 1
ATOM 1035 N N . SER A 1 131 ? -0.971 23.596 -52.271 1.00 59.84 131 SER A N 1
ATOM 1036 C CA . SER A 1 131 ? 0.428 23.206 -52.353 1.00 59.84 131 SER A CA 1
ATOM 1037 C C . SER A 1 131 ? 1.345 24.222 -51.656 1.00 59.84 131 SER A 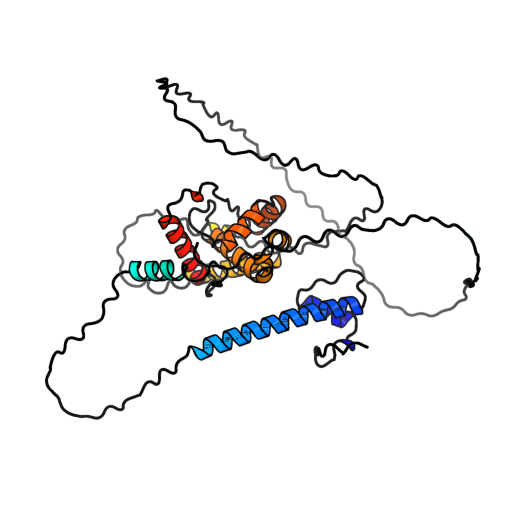C 1
ATOM 1039 O O . SER A 1 131 ? 1.085 25.426 -51.753 1.00 59.84 131 SER A O 1
ATOM 1041 N N . PRO A 1 132 ? 2.433 23.784 -51.001 1.00 71.50 132 PRO A N 1
ATOM 1042 C CA . PRO A 1 132 ? 3.489 24.685 -50.561 1.00 71.50 132 PRO A CA 1
ATOM 1043 C C . PRO A 1 132 ? 4.348 25.116 -51.766 1.00 71.50 132 PRO A C 1
ATOM 1045 O O . PRO A 1 132 ? 4.610 24.291 -52.643 1.00 71.50 132 PRO A O 1
ATOM 1048 N N . PRO A 1 133 ? 4.796 26.381 -51.846 1.00 73.50 133 PRO A N 1
ATOM 1049 C CA . PRO A 1 133 ? 5.819 26.770 -52.801 1.00 73.50 133 PRO A CA 1
ATOM 1050 C C . PRO A 1 133 ? 7.210 26.387 -52.274 1.00 73.50 133 PRO A C 1
ATOM 1052 O O . PRO A 1 133 ? 7.635 26.846 -51.213 1.00 73.50 133 PRO A O 1
ATOM 1055 N N . ASP A 1 134 ? 7.906 25.562 -53.053 1.00 54.09 134 ASP A N 1
ATOM 1056 C CA . ASP A 1 134 ? 9.360 25.417 -53.030 1.00 54.09 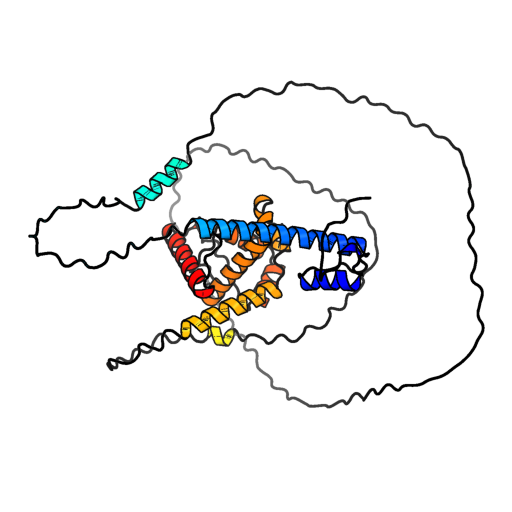134 ASP A CA 1
ATOM 1057 C C . ASP A 1 134 ? 10.017 26.755 -53.394 1.00 54.09 134 ASP A C 1
ATOM 1059 O O . ASP A 1 134 ? 9.804 27.273 -54.491 1.00 54.09 134 ASP A O 1
ATOM 1063 N N . THR A 1 135 ? 10.877 27.272 -52.516 1.00 59.22 135 THR A N 1
ATOM 1064 C CA . THR A 1 135 ? 11.883 28.271 -52.896 1.00 59.22 135 THR A CA 1
ATOM 1065 C C . THR A 1 135 ? 13.226 27.884 -52.292 1.00 59.22 135 THR A C 1
ATOM 1067 O O . THR A 1 135 ? 13.514 28.118 -51.120 1.00 59.22 135 THR A O 1
ATOM 1070 N N . LEU A 1 136 ? 14.048 27.288 -53.151 1.00 52.19 136 LEU A N 1
ATOM 1071 C CA . LEU A 1 136 ? 15.499 27.216 -53.052 1.00 52.19 136 LEU A CA 1
ATOM 1072 C C . LEU A 1 136 ? 16.096 28.629 -53.101 1.00 52.19 136 LEU A C 1
ATOM 1074 O O . LEU A 1 136 ? 15.742 29.395 -53.993 1.00 52.19 136 LEU A O 1
ATOM 1078 N N . GLN A 1 137 ? 17.070 28.926 -52.239 1.00 58.75 137 GLN A N 1
ATOM 1079 C CA . GLN A 1 137 ? 18.285 29.657 -52.625 1.00 58.75 137 GLN A CA 1
ATOM 1080 C C . GLN A 1 137 ? 19.340 29.605 -51.503 1.00 58.75 137 GLN A C 1
ATOM 1082 O O . GLN A 1 137 ? 19.046 29.994 -50.373 1.00 58.75 137 GLN A O 1
ATOM 1087 N N . PRO A 1 138 ? 20.583 29.178 -51.796 1.00 48.88 138 PRO A N 1
ATOM 1088 C CA . PRO A 1 138 ? 21.731 29.415 -50.937 1.00 48.88 138 PRO A CA 1
ATOM 1089 C C . PRO A 1 138 ? 22.460 30.682 -51.407 1.00 48.88 138 PRO A C 1
ATOM 1091 O O . PRO A 1 138 ? 22.803 30.795 -52.583 1.00 48.88 138 PRO A O 1
ATOM 1094 N N . GLN A 1 139 ? 22.748 31.620 -50.502 1.00 55.44 139 GLN A N 1
ATOM 1095 C CA . GLN A 1 139 ? 23.751 32.657 -50.758 1.00 55.44 139 GLN A CA 1
ATOM 1096 C C . GLN A 1 139 ? 24.677 32.855 -49.557 1.00 55.44 139 GLN A C 1
ATOM 1098 O O . GLN A 1 139 ? 24.294 33.295 -48.477 1.00 55.44 139 GLN A O 1
ATOM 1103 N N . SER A 1 140 ? 25.928 32.493 -49.816 1.00 46.91 140 SER A N 1
ATOM 1104 C CA . SER A 1 140 ? 27.164 32.917 -49.172 1.00 46.91 140 SER A CA 1
ATOM 1105 C C . SER A 1 140 ? 27.355 34.438 -49.225 1.00 46.91 140 SER A C 1
ATOM 1107 O O . SER A 1 140 ? 27.205 35.011 -50.301 1.00 46.91 140 SER A O 1
ATOM 1109 N N . ASN A 1 141 ? 27.780 35.069 -48.124 1.00 45.59 141 ASN A N 1
ATOM 1110 C CA . ASN A 1 141 ? 29.066 35.787 -48.004 1.00 45.59 141 ASN A CA 1
ATOM 1111 C C . ASN A 1 141 ? 29.103 36.775 -46.818 1.00 45.59 141 ASN A C 1
ATOM 1113 O O . ASN A 1 141 ? 28.309 37.701 -46.737 1.00 45.59 141 ASN A O 1
ATOM 1117 N N . ILE A 1 142 ? 30.117 36.570 -45.965 1.00 47.06 142 ILE A N 1
ATOM 1118 C CA . ILE A 1 142 ? 31.130 37.541 -45.502 1.00 47.06 142 ILE A CA 1
ATOM 1119 C C . ILE A 1 142 ? 30.634 38.919 -45.015 1.00 47.06 142 ILE A C 1
ATOM 1121 O O . ILE A 1 142 ? 30.376 39.791 -45.834 1.00 47.06 142 ILE A O 1
ATOM 1125 N N . HIS A 1 143 ? 30.749 39.194 -43.706 1.00 53.75 143 HIS A N 1
ATOM 1126 C CA . HIS A 1 143 ? 31.621 40.280 -43.217 1.00 53.75 143 HIS A CA 1
ATOM 1127 C C . HIS A 1 143 ? 31.886 40.195 -41.703 1.00 53.75 143 HIS A C 1
ATOM 1129 O O . HIS A 1 143 ? 30.971 40.069 -40.894 1.00 53.75 143 HIS A O 1
ATOM 1135 N N . ASN A 1 144 ? 33.168 40.289 -41.353 1.00 41.38 144 ASN A N 1
ATOM 1136 C CA . ASN A 1 144 ? 33.719 40.384 -40.003 1.00 41.38 144 ASN A CA 1
ATOM 1137 C C . ASN A 1 144 ? 33.250 41.657 -39.290 1.00 41.38 144 ASN A C 1
ATOM 1139 O O . ASN A 1 144 ? 33.243 42.704 -39.923 1.00 41.38 144 ASN A O 1
ATOM 1143 N N . GLN A 1 145 ? 33.036 41.606 -37.971 1.00 49.16 145 GLN A N 1
ATOM 1144 C CA . GLN A 1 145 ? 33.424 42.702 -37.074 1.00 49.16 145 GLN A CA 1
ATOM 1145 C C . GLN A 1 145 ? 33.796 42.161 -35.685 1.00 49.16 145 GLN A C 1
ATOM 1147 O O . GLN A 1 145 ? 32.986 41.621 -34.936 1.00 49.16 145 GLN A O 1
ATOM 1152 N N . THR A 1 146 ? 35.085 42.308 -35.404 1.00 42.59 146 THR A N 1
ATOM 1153 C CA . THR A 1 146 ? 35.809 42.072 -34.160 1.00 42.59 146 THR A CA 1
ATOM 1154 C C . THR A 1 146 ? 35.417 43.113 -33.113 1.00 42.59 146 THR A C 1
ATOM 1156 O O . THR A 1 146 ? 35.584 44.302 -33.366 1.00 42.59 146 THR A O 1
ATOM 1159 N N . VAL A 1 147 ? 34.999 42.696 -31.913 1.00 55.09 147 VAL A N 1
ATOM 1160 C CA . VAL A 1 147 ? 35.101 43.541 -30.712 1.00 55.09 147 VAL A CA 1
ATOM 1161 C C . VAL A 1 147 ? 35.669 42.709 -29.567 1.00 55.09 147 VAL A C 1
ATOM 1163 O O . VAL A 1 147 ? 35.035 41.822 -29.006 1.00 55.09 147 VAL A O 1
ATOM 1166 N N . THR A 1 148 ? 36.923 43.021 -29.274 1.00 41.03 148 THR A N 1
ATOM 1167 C CA . THR A 1 148 ? 37.715 42.664 -28.103 1.00 41.03 148 THR A CA 1
ATOM 1168 C C . THR A 1 148 ? 37.063 43.160 -26.813 1.00 41.03 148 THR A C 1
ATOM 1170 O O . THR A 1 148 ? 36.712 44.336 -26.711 1.00 41.03 148 THR A O 1
ATOM 1173 N N . THR A 1 149 ? 36.982 42.322 -25.779 1.00 51.38 149 THR A N 1
ATOM 1174 C CA . THR A 1 149 ? 36.863 42.815 -24.399 1.00 51.38 149 THR A CA 1
ATOM 1175 C C . THR A 1 149 ? 37.704 41.961 -23.462 1.00 51.38 149 THR A C 1
ATOM 1177 O O . THR A 1 149 ? 37.766 40.739 -23.558 1.00 51.38 149 THR A O 1
ATOM 1180 N N . THR A 1 150 ? 38.425 42.686 -22.626 1.00 50.88 150 THR A N 1
ATOM 1181 C CA . THR A 1 150 ? 39.688 42.381 -21.974 1.00 50.88 150 THR A CA 1
ATOM 1182 C C . THR A 1 150 ? 39.485 41.696 -20.625 1.00 50.88 150 THR A C 1
ATOM 1184 O O . THR A 1 150 ? 38.741 42.175 -19.774 1.00 50.88 150 THR A O 1
ATOM 1187 N N . THR A 1 151 ? 40.221 40.610 -20.407 1.00 42.03 151 THR A N 1
ATOM 1188 C CA . THR A 1 151 ? 40.527 40.023 -19.095 1.00 42.03 151 THR A CA 1
ATOM 1189 C C . THR A 1 151 ? 41.429 40.967 -18.291 1.00 42.03 151 THR A C 1
ATOM 1191 O O . THR A 1 151 ? 42.334 41.562 -18.882 1.00 42.03 151 THR A O 1
ATOM 1194 N N . PRO A 1 152 ? 41.303 41.018 -16.951 1.00 54.78 152 PRO A N 1
ATOM 1195 C CA . PRO A 1 152 ? 42.490 41.217 -16.135 1.00 54.78 152 PRO A CA 1
ATOM 1196 C C . PRO A 1 152 ? 42.707 40.121 -15.084 1.00 54.78 152 PRO A C 1
ATOM 1198 O O . PRO A 1 152 ? 41.807 39.587 -14.440 1.00 54.78 152 PRO A O 1
ATOM 1201 N N . GLN A 1 153 ? 43.995 39.831 -15.003 1.00 53.59 153 GLN A N 1
ATOM 1202 C CA . GLN A 1 153 ? 44.807 38.890 -14.249 1.00 53.59 153 GLN A CA 1
ATOM 1203 C C . GLN A 1 153 ? 44.770 39.088 -12.715 1.00 53.59 153 GLN A C 1
ATOM 1205 O O . GLN A 1 153 ? 44.553 40.208 -12.253 1.00 53.59 153 GLN A O 1
ATOM 1210 N N . PRO A 1 154 ? 45.050 38.041 -11.909 1.00 49.53 154 PRO A N 1
ATOM 1211 C CA . PRO A 1 154 ? 45.173 38.151 -10.459 1.00 49.53 154 PRO A CA 1
ATOM 1212 C C . PRO A 1 154 ? 46.638 38.331 -10.019 1.00 49.53 154 PRO A C 1
ATOM 1214 O O . PRO A 1 154 ? 47.545 37.695 -10.556 1.00 49.53 154 PRO A O 1
ATOM 1217 N N . SER A 1 155 ? 46.867 39.147 -8.987 1.00 61.06 155 SER A N 1
ATOM 1218 C CA . SER A 1 155 ? 48.169 39.309 -8.325 1.00 61.06 155 SER A CA 1
ATOM 1219 C C . SER A 1 155 ? 48.031 39.265 -6.796 1.00 61.06 155 SER A C 1
ATOM 1221 O O . SER A 1 155 ? 47.522 40.202 -6.195 1.00 61.06 155 SER A O 1
ATOM 1223 N N . SER A 1 156 ? 48.462 38.131 -6.235 1.00 45.41 156 SER A N 1
ATOM 1224 C CA . SER A 1 156 ? 49.405 37.896 -5.119 1.00 45.41 156 SER A CA 1
ATOM 1225 C C . SER A 1 156 ? 49.390 38.698 -3.789 1.00 45.41 156 SER A C 1
ATOM 1227 O O . SER A 1 156 ? 48.950 39.839 -3.736 1.00 45.41 156 SER A O 1
ATOM 1229 N N . PRO A 1 157 ? 49.912 38.096 -2.687 1.00 55.91 157 PRO A N 1
ATOM 1230 C CA . PRO A 1 157 ? 49.394 38.276 -1.322 1.00 55.91 157 PRO A CA 1
ATOM 1231 C C . PRO A 1 157 ? 50.403 38.854 -0.304 1.00 55.91 157 PRO A C 1
ATOM 1233 O O . PRO A 1 157 ? 51.605 38.662 -0.458 1.00 55.91 157 PRO A O 1
ATOM 1236 N N . THR A 1 158 ? 49.925 39.420 0.820 1.00 50.19 158 THR A N 1
ATOM 1237 C CA . THR A 1 158 ? 50.758 39.646 2.027 1.00 50.19 158 THR A CA 1
ATOM 1238 C C . THR A 1 158 ? 49.928 39.653 3.331 1.00 50.19 158 THR A C 1
ATOM 1240 O O . THR A 1 158 ? 49.010 40.452 3.451 1.00 50.19 158 THR A O 1
ATOM 1243 N N . LYS A 1 159 ? 50.262 38.718 4.250 1.00 44.59 159 LYS A N 1
ATOM 1244 C CA . LYS A 1 159 ? 50.406 38.765 5.742 1.00 44.59 159 LYS A CA 1
ATOM 1245 C C . LYS A 1 159 ? 49.602 39.840 6.533 1.00 44.59 159 LYS A C 1
ATOM 1247 O O . LYS A 1 159 ? 49.563 40.983 6.123 1.00 44.59 159 LYS A O 1
ATOM 1252 N N . THR A 1 160 ? 49.008 39.621 7.720 1.00 46.78 160 THR A N 1
ATOM 1253 C CA . THR A 1 160 ? 49.475 38.909 8.936 1.00 46.78 160 THR A CA 1
ATOM 1254 C C . THR A 1 160 ? 48.392 38.916 10.042 1.00 46.78 160 THR A C 1
ATOM 1256 O O . THR A 1 160 ? 47.690 39.906 10.192 1.00 46.78 160 THR A O 1
ATOM 1259 N N . ASN A 1 161 ? 48.389 37.847 10.857 1.00 44.91 161 ASN A N 1
ATOM 1260 C CA . ASN A 1 161 ? 48.144 37.735 12.314 1.00 44.91 161 ASN A CA 1
ATOM 1261 C C . ASN A 1 161 ? 46.862 38.290 12.985 1.00 44.91 161 ASN A C 1
ATOM 1263 O O . ASN A 1 161 ? 46.730 39.493 13.175 1.00 44.91 161 ASN A O 1
ATOM 1267 N N . SER A 1 162 ? 46.075 37.411 13.635 1.00 48.25 162 SER A N 1
ATOM 1268 C CA . SER A 1 162 ? 46.213 37.098 15.085 1.00 48.25 162 SER A CA 1
ATOM 1269 C C . SER A 1 162 ? 45.035 36.284 15.664 1.00 48.25 162 SER A C 1
ATOM 1271 O O . SER A 1 162 ? 43.891 36.716 15.633 1.00 48.25 162 SER A O 1
ATOM 1273 N N . SER A 1 163 ? 45.381 35.120 16.229 1.00 46.22 163 SER A N 1
ATOM 1274 C CA . SER A 1 163 ? 44.891 34.442 17.449 1.00 46.22 163 SER A CA 1
ATOM 1275 C C . SER A 1 163 ? 43.459 34.622 17.982 1.00 46.22 163 SER A C 1
ATOM 1277 O O . SER A 1 163 ? 43.120 35.684 18.489 1.00 46.22 163 SER A O 1
ATOM 1279 N N . SER A 1 164 ? 42.719 33.507 18.113 1.00 51.62 164 SER A N 1
ATOM 1280 C CA . SER A 1 164 ? 42.323 32.829 19.387 1.00 51.62 164 SER A CA 1
ATOM 1281 C C . SER A 1 164 ? 41.281 31.719 19.086 1.00 51.62 164 SER A C 1
ATOM 1283 O O . SER A 1 164 ? 40.278 31.971 18.438 1.00 51.62 164 SER A O 1
ATOM 1285 N N . LYS A 1 165 ? 41.613 30.424 19.223 1.00 46.97 165 LYS A N 1
ATOM 1286 C CA . LYS A 1 165 ? 41.569 29.535 20.414 1.00 46.97 165 LYS A CA 1
ATOM 1287 C C . LYS A 1 165 ? 40.136 29.100 20.798 1.00 46.97 165 LYS A C 1
ATOM 1289 O O . LYS A 1 165 ? 39.407 29.935 21.301 1.00 46.97 165 LYS A O 1
ATOM 1294 N N . ILE A 1 166 ? 39.801 27.812 20.573 1.00 51.97 166 ILE A N 1
ATOM 1295 C CA . ILE A 1 166 ? 38.868 26.890 21.297 1.00 51.97 166 ILE A CA 1
ATOM 1296 C C . ILE A 1 166 ? 38.806 25.573 20.467 1.00 51.97 166 ILE A C 1
ATOM 1298 O O . ILE A 1 166 ? 38.243 25.553 19.379 1.00 51.97 166 ILE A O 1
ATOM 1302 N N . THR A 1 167 ? 39.683 24.589 20.714 1.00 48.75 167 THR A N 1
ATOM 1303 C CA . THR A 1 167 ? 39.482 23.323 21.476 1.00 48.75 167 THR A CA 1
ATOM 1304 C C . THR A 1 167 ? 38.343 22.408 20.998 1.00 48.75 167 THR A C 1
ATOM 1306 O O . THR A 1 167 ? 37.194 22.566 21.399 1.00 48.75 167 THR A O 1
ATOM 1309 N N . THR A 1 168 ? 38.713 21.391 20.211 1.00 40.22 168 THR A N 1
ATOM 1310 C CA . THR A 1 168 ? 37.938 20.187 19.872 1.00 40.22 168 THR A CA 1
ATOM 1311 C C . THR A 1 168 ? 38.417 18.998 20.710 1.00 40.22 168 THR A C 1
ATOM 1313 O O . THR A 1 168 ? 39.613 18.723 20.775 1.00 40.22 168 THR A O 1
ATOM 1316 N N . ASN A 1 169 ? 37.476 18.274 21.322 1.00 52.25 169 ASN A N 1
ATOM 1317 C CA . ASN A 1 169 ? 37.716 16.990 21.981 1.00 52.25 169 ASN A CA 1
ATOM 1318 C C . ASN A 1 169 ? 37.066 15.875 21.154 1.00 52.25 169 ASN A C 1
ATOM 1320 O O . ASN A 1 169 ? 35.841 15.773 21.099 1.00 52.25 169 ASN A O 1
ATOM 1324 N N . THR A 1 170 ? 37.900 15.034 20.547 1.00 44.31 170 THR A N 1
ATOM 1325 C CA . THR A 1 170 ? 37.527 13.753 19.933 1.00 44.31 170 THR A CA 1
ATOM 1326 C C . THR A 1 170 ? 38.054 12.639 20.839 1.00 44.31 170 THR A C 1
ATOM 1328 O O . THR A 1 170 ? 39.253 12.653 21.124 1.00 44.31 170 THR A O 1
ATOM 1331 N N . PRO A 1 171 ? 37.235 11.678 21.301 1.00 68.25 171 PRO A N 1
ATOM 1332 C CA . PRO A 1 171 ? 37.741 10.496 21.982 1.00 68.25 171 PRO A CA 1
ATOM 1333 C C . PRO A 1 171 ? 37.842 9.281 21.037 1.00 68.25 171 PRO A C 1
ATOM 1335 O O . PRO A 1 171 ? 37.271 9.289 19.942 1.00 68.25 171 PRO A O 1
ATOM 1338 N N . PRO A 1 172 ? 38.610 8.254 21.441 1.00 54.56 172 PRO A N 1
ATOM 1339 C CA . PRO A 1 172 ? 39.213 7.284 20.544 1.00 54.56 172 PRO A CA 1
ATOM 1340 C C . PRO A 1 172 ? 38.340 6.052 20.295 1.00 54.56 172 PRO A C 1
ATOM 1342 O O . PRO A 1 172 ? 37.529 5.630 21.116 1.00 54.56 172 PRO A O 1
ATOM 1345 N N . SER A 1 173 ? 38.602 5.443 19.147 1.00 40.69 173 SER A N 1
ATOM 1346 C CA . SER A 1 173 ? 38.226 4.092 18.755 1.00 40.69 173 SER A CA 1
ATOM 1347 C C . SER A 1 173 ? 38.797 3.041 19.714 1.00 40.69 173 SER A C 1
ATOM 1349 O O . SER A 1 173 ? 40.014 2.885 19.804 1.00 40.69 173 SER A O 1
ATOM 1351 N N . THR A 1 174 ? 37.922 2.278 20.369 1.00 53.53 174 THR A N 1
ATOM 1352 C CA . THR A 1 174 ? 38.264 1.044 21.086 1.00 53.53 174 THR A CA 1
ATOM 1353 C C . THR A 1 174 ? 37.660 -0.164 20.381 1.00 53.53 174 THR A C 1
ATOM 1355 O O . THR A 1 174 ? 36.449 -0.329 20.262 1.00 53.53 174 THR A O 1
ATOM 1358 N N . SER A 1 175 ? 38.561 -1.020 19.911 1.00 42.03 175 SER A N 1
ATOM 1359 C CA . SER A 1 175 ? 38.329 -2.397 19.502 1.00 42.03 175 SER A CA 1
ATOM 1360 C C . SER A 1 175 ? 37.874 -3.243 20.690 1.00 42.03 175 SER A C 1
ATOM 1362 O O . SER A 1 175 ? 38.475 -3.175 21.764 1.00 42.03 175 SER A O 1
ATOM 1364 N N . THR A 1 176 ? 36.891 -4.119 20.500 1.00 54.09 176 THR A N 1
ATOM 1365 C CA . THR A 1 176 ? 36.697 -5.259 21.402 1.00 54.09 176 THR A CA 1
ATOM 1366 C C . THR A 1 176 ? 36.273 -6.475 20.595 1.00 54.09 176 THR A C 1
ATOM 1368 O O . THR A 1 176 ? 35.230 -6.495 19.946 1.00 54.09 176 THR A O 1
ATOM 1371 N N . HIS A 1 177 ? 37.155 -7.469 20.611 1.00 49.31 177 HIS A N 1
ATOM 1372 C CA . HIS A 1 177 ? 36.944 -8.815 20.114 1.00 49.31 177 HIS A CA 1
ATOM 1373 C C . HIS A 1 177 ? 35.855 -9.520 20.930 1.00 49.31 177 HIS A C 1
ATOM 1375 O O . HIS A 1 177 ? 35.814 -9.404 22.154 1.00 49.31 177 HIS A O 1
ATOM 1381 N N . THR A 1 178 ? 35.017 -10.323 20.278 1.00 50.78 178 THR A N 1
ATOM 1382 C CA . THR A 1 178 ? 34.298 -11.410 20.955 1.00 50.78 178 THR A CA 1
ATOM 1383 C C . THR A 1 178 ? 34.110 -12.570 19.974 1.00 50.78 178 THR A C 1
ATOM 1385 O O . THR A 1 178 ? 33.673 -12.334 18.846 1.00 50.78 178 THR A O 1
ATOM 1388 N N . PRO A 1 179 ? 34.479 -13.806 20.351 1.00 50.06 179 PRO A N 1
ATOM 1389 C CA . PRO A 1 179 ? 34.384 -14.974 19.486 1.00 50.06 179 PRO A CA 1
ATOM 1390 C C . PRO A 1 179 ? 32.986 -15.587 19.605 1.00 50.06 179 PRO A C 1
ATOM 1392 O O . PRO A 1 179 ? 32.468 -15.715 20.712 1.00 50.06 179 PRO A O 1
ATOM 1395 N N . VAL A 1 180 ? 32.376 -16.014 18.496 1.00 53.38 180 VAL A N 1
ATOM 1396 C CA . VAL A 1 180 ? 31.194 -16.886 18.565 1.00 53.38 180 VAL A CA 1
ATOM 1397 C C . VAL A 1 180 ? 31.350 -18.080 17.634 1.00 53.38 180 VAL A C 1
ATOM 1399 O O . VAL A 1 180 ? 31.348 -17.973 16.411 1.00 53.38 180 VAL A O 1
ATOM 1402 N N . ALA A 1 181 ? 31.511 -19.199 18.331 1.00 52.16 181 ALA A N 1
ATOM 1403 C CA . ALA A 1 181 ? 31.277 -20.592 18.011 1.00 52.16 181 ALA A CA 1
ATOM 1404 C C . ALA A 1 181 ? 30.557 -20.929 16.695 1.00 52.16 181 ALA A C 1
ATOM 1406 O O . ALA A 1 181 ? 29.390 -20.621 16.457 1.00 52.16 181 ALA A O 1
ATOM 1407 N N . THR A 1 182 ? 31.290 -21.727 15.931 1.00 41.22 182 THR A N 1
ATOM 1408 C CA . THR A 1 182 ? 30.882 -22.751 14.978 1.00 41.22 182 THR A CA 1
ATOM 1409 C C . THR A 1 182 ? 29.737 -23.623 15.511 1.00 41.22 182 THR A C 1
ATOM 1411 O O . THR A 1 182 ? 29.894 -24.314 16.515 1.00 41.22 182 THR A O 1
ATOM 1414 N N . ALA A 1 183 ? 28.619 -23.678 14.788 1.00 54.06 183 ALA A N 1
ATOM 1415 C CA . ALA A 1 183 ? 27.687 -24.801 14.848 1.00 54.06 183 ALA A CA 1
ATOM 1416 C C . ALA A 1 183 ? 27.222 -25.125 13.426 1.00 54.06 183 ALA A C 1
ATOM 1418 O O . ALA A 1 183 ? 26.488 -24.372 12.787 1.00 54.06 183 ALA A O 1
ATOM 1419 N N . ALA A 1 184 ? 27.722 -26.252 12.926 1.00 47.44 184 ALA A N 1
ATOM 1420 C CA . ALA A 1 184 ? 27.284 -26.881 11.698 1.00 47.44 184 ALA A CA 1
ATOM 1421 C C . ALA A 1 184 ? 25.788 -27.218 11.797 1.00 47.44 184 ALA A C 1
ATOM 1423 O O . ALA A 1 184 ? 25.341 -27.806 12.778 1.00 47.44 184 ALA A O 1
ATOM 1424 N N . THR A 1 185 ? 25.003 -26.868 10.780 1.00 54.09 185 THR A N 1
ATOM 1425 C CA . THR A 1 185 ? 23.675 -27.456 10.586 1.00 54.09 185 THR A CA 1
ATOM 1426 C C . THR A 1 185 ? 23.564 -27.957 9.159 1.00 54.09 185 THR A C 1
ATOM 1428 O O . THR A 1 185 ? 23.628 -27.219 8.177 1.00 54.09 185 THR A O 1
ATOM 1431 N N . THR A 1 186 ? 23.461 -29.273 9.114 1.00 56.53 186 THR A N 1
ATOM 1432 C CA . THR A 1 186 ? 23.353 -30.186 7.994 1.00 56.53 186 THR A CA 1
ATOM 1433 C C . THR A 1 186 ? 22.173 -29.816 7.101 1.00 56.53 186 THR A C 1
ATOM 1435 O O . THR A 1 186 ? 21.029 -29.745 7.545 1.00 56.53 186 THR A O 1
ATOM 1438 N N . ARG A 1 187 ? 22.448 -29.596 5.814 1.00 48.50 187 ARG A N 1
ATOM 1439 C CA . ARG A 1 187 ? 21.427 -29.390 4.788 1.00 48.50 187 ARG A CA 1
ATOM 1440 C C . ARG A 1 187 ? 21.056 -30.755 4.210 1.00 48.50 187 ARG A C 1
ATOM 1442 O O . ARG A 1 187 ? 21.723 -31.255 3.309 1.00 48.50 187 ARG A O 1
ATOM 1449 N N . THR A 1 188 ? 20.018 -31.370 4.769 1.00 49.94 188 THR A N 1
ATOM 1450 C CA . THR A 1 188 ? 19.444 -32.625 4.270 1.00 49.94 188 THR A CA 1
ATOM 1451 C C . THR A 1 188 ? 18.684 -32.359 2.975 1.00 49.94 188 THR A C 1
ATOM 1453 O O . THR A 1 188 ? 17.765 -31.543 2.917 1.00 49.94 188 THR A O 1
ATOM 1456 N N . THR A 1 189 ? 19.099 -33.044 1.919 1.00 51.69 189 THR A N 1
ATOM 1457 C CA . THR A 1 189 ? 18.470 -33.083 0.604 1.00 51.69 189 THR A CA 1
ATOM 1458 C C . THR A 1 189 ? 17.338 -34.109 0.609 1.00 51.69 189 THR A C 1
ATOM 1460 O O . THR A 1 189 ? 17.579 -35.311 0.557 1.00 51.69 189 THR A O 1
ATOM 1463 N N . THR A 1 190 ? 16.083 -33.666 0.622 1.00 47.91 190 THR A N 1
ATOM 1464 C CA . THR A 1 190 ? 14.943 -34.529 0.280 1.00 47.91 190 THR A CA 1
ATOM 1465 C C . THR A 1 190 ? 14.534 -34.287 -1.168 1.00 47.91 190 THR A C 1
ATOM 1467 O O . THR A 1 190 ? 13.905 -33.295 -1.526 1.00 47.91 190 THR A O 1
ATOM 1470 N N . LYS A 1 191 ? 14.940 -35.236 -2.017 1.00 49.47 191 LYS A N 1
ATOM 1471 C CA . LYS A 1 191 ? 14.362 -35.490 -3.338 1.00 49.47 191 LYS A CA 1
ATOM 1472 C C . LYS A 1 191 ? 12.906 -35.919 -3.149 1.00 49.47 191 LYS A C 1
ATOM 1474 O O . LYS A 1 191 ? 12.667 -37.042 -2.710 1.00 49.47 191 LYS A O 1
ATOM 1479 N N . THR A 1 192 ? 11.952 -35.086 -3.549 1.00 47.53 192 THR A N 1
ATOM 1480 C CA . THR A 1 192 ? 10.577 -35.547 -3.778 1.00 47.53 192 THR A CA 1
ATOM 1481 C C . THR A 1 192 ? 10.425 -35.884 -5.253 1.00 47.53 192 THR A C 1
ATOM 1483 O O . THR A 1 192 ? 10.537 -35.037 -6.135 1.00 47.53 192 THR A O 1
ATOM 1486 N N . LYS A 1 193 ? 10.253 -37.180 -5.493 1.00 53.34 193 LYS A N 1
ATOM 1487 C CA . LYS A 1 193 ? 10.019 -37.830 -6.775 1.00 53.34 193 LYS A CA 1
ATOM 1488 C C . LYS A 1 193 ? 8.518 -37.729 -7.056 1.00 53.34 193 LYS A C 1
ATOM 1490 O O . LYS A 1 193 ? 7.753 -38.488 -6.473 1.00 53.34 193 LYS A O 1
ATOM 1495 N N . THR A 1 194 ? 8.093 -36.795 -7.903 1.00 46.84 194 THR A N 1
ATOM 1496 C CA . THR A 1 194 ? 6.707 -36.774 -8.392 1.00 46.84 194 THR A CA 1
ATOM 1497 C C . THR A 1 194 ? 6.617 -37.692 -9.602 1.00 46.84 194 THR A C 1
ATOM 1499 O O . THR A 1 194 ? 7.248 -37.470 -10.632 1.00 46.84 194 THR A O 1
ATOM 1502 N N . THR A 1 195 ? 5.887 -38.783 -9.418 1.00 50.66 195 THR A N 1
ATOM 1503 C CA . THR A 1 195 ? 5.557 -39.803 -10.408 1.00 50.66 195 THR A CA 1
ATOM 1504 C C . THR A 1 195 ? 4.576 -39.268 -11.443 1.00 50.66 195 THR A C 1
ATOM 1506 O O . THR A 1 195 ? 3.459 -38.876 -11.109 1.00 50.66 195 THR A O 1
ATOM 1509 N N . ASN A 1 196 ? 4.989 -39.326 -12.708 1.00 44.69 196 ASN A N 1
ATOM 1510 C CA . ASN A 1 196 ? 4.106 -39.253 -13.864 1.00 44.69 196 ASN A CA 1
ATOM 1511 C C . ASN A 1 196 ? 3.107 -40.416 -13.804 1.00 44.69 196 ASN A C 1
ATOM 1513 O O . ASN A 1 196 ? 3.519 -41.574 -13.799 1.00 44.69 196 ASN A O 1
ATOM 1517 N N . THR A 1 197 ? 1.811 -40.108 -13.786 1.00 49.16 197 THR A N 1
ATOM 1518 C CA . THR A 1 197 ? 0.762 -41.077 -14.122 1.00 49.16 197 THR A CA 1
ATOM 1519 C C . THR A 1 197 ? 0.168 -40.641 -15.449 1.00 49.16 197 THR A C 1
ATOM 1521 O O . THR A 1 197 ? -0.637 -39.719 -15.528 1.00 49.16 197 THR A O 1
ATOM 1524 N N . THR A 1 198 ? 0.658 -41.277 -16.504 1.00 44.91 198 THR A N 1
ATOM 1525 C CA . THR A 1 198 ? 0.109 -41.217 -17.852 1.00 44.91 198 THR A CA 1
ATOM 1526 C C . THR A 1 198 ? -1.113 -42.129 -17.876 1.00 44.91 198 THR A C 1
ATOM 1528 O O . THR A 1 198 ? -0.969 -43.345 -17.772 1.00 44.91 198 THR A O 1
ATOM 1531 N N . THR A 1 199 ? -2.313 -41.566 -17.997 1.00 51.41 199 THR A N 1
ATOM 1532 C CA . THR A 1 199 ? -3.521 -42.344 -18.297 1.00 51.41 199 THR A CA 1
ATOM 1533 C C . THR A 1 199 ? -3.935 -42.041 -19.724 1.00 51.41 199 THR A C 1
ATOM 1535 O O . THR A 1 199 ? -4.563 -41.030 -20.027 1.00 51.41 199 THR A O 1
ATOM 1538 N N . SER A 1 200 ? -3.524 -42.935 -20.612 1.00 50.38 200 SER A N 1
ATOM 1539 C CA . SER A 1 200 ? -3.986 -43.036 -21.985 1.00 50.38 200 SER A CA 1
ATOM 1540 C C . SER A 1 200 ? -5.442 -43.497 -21.971 1.00 50.38 200 SER A C 1
ATOM 1542 O O . SER A 1 200 ? -5.737 -44.604 -21.529 1.00 50.38 200 SER A O 1
ATOM 1544 N N . SER A 1 201 ? -6.357 -42.676 -22.472 1.00 54.72 201 SER A N 1
ATOM 1545 C CA . SER A 1 201 ? -7.648 -43.155 -22.966 1.00 54.72 201 SER A CA 1
ATOM 1546 C C . SER A 1 201 ? -7.893 -42.524 -24.329 1.00 54.72 201 SER A C 1
ATOM 1548 O O . SER A 1 201 ? -8.224 -41.354 -24.483 1.00 54.72 201 SER A O 1
ATOM 1550 N N . SER A 1 202 ? -7.617 -43.343 -25.336 1.00 47.38 202 SER A N 1
ATOM 1551 C CA . SER A 1 202 ? -8.155 -43.243 -26.681 1.00 47.38 202 SER A CA 1
ATOM 1552 C C . SER A 1 202 ? -9.680 -43.204 -26.630 1.00 47.38 202 SER A C 1
ATOM 1554 O O . SER A 1 202 ? -10.254 -43.991 -25.880 1.00 47.38 202 SER A O 1
ATOM 1556 N N . LEU A 1 203 ? -10.317 -42.387 -27.470 1.00 54.88 203 LEU A N 1
ATOM 1557 C CA . LEU A 1 203 ? -11.344 -42.822 -28.427 1.00 54.88 203 LEU A CA 1
ATOM 1558 C C . LEU A 1 203 ? -11.935 -41.614 -29.179 1.00 54.88 203 LEU A C 1
ATOM 1560 O O . LEU A 1 203 ? -12.335 -40.621 -28.580 1.00 54.88 203 LEU A O 1
ATOM 1564 N N . SER A 1 204 ? -12.028 -41.804 -30.498 1.00 53.22 204 SER A N 1
ATOM 1565 C CA . SER A 1 204 ? -12.995 -41.204 -31.429 1.00 53.22 204 SER A CA 1
ATOM 1566 C C . SER A 1 204 ? -12.748 -39.781 -31.957 1.00 53.22 204 SER A C 1
ATOM 1568 O O . SER A 1 204 ? -13.002 -38.796 -31.266 1.00 53.22 204 SER A O 1
ATOM 1570 N N . PRO A 1 205 ? -12.390 -39.650 -33.250 1.00 52.16 205 PRO A N 1
ATOM 1571 C CA . PRO A 1 205 ? -12.625 -38.442 -34.023 1.00 52.16 205 PRO A CA 1
ATOM 1572 C C . PRO A 1 205 ? -13.993 -38.525 -34.722 1.00 52.16 205 PRO A C 1
ATOM 1574 O O . PRO A 1 205 ? -14.323 -39.534 -35.344 1.00 52.16 205 PRO A O 1
ATOM 1577 N N . SER A 1 206 ? -14.771 -37.444 -34.698 1.00 55.62 206 SER A N 1
ATOM 1578 C CA . SER A 1 206 ? -15.871 -37.248 -35.645 1.00 55.62 206 SER A CA 1
ATOM 1579 C C . SER A 1 206 ? -15.824 -35.830 -36.199 1.00 55.62 206 SER A C 1
ATOM 1581 O O . SER A 1 206 ? -16.043 -34.842 -35.502 1.00 55.62 206 SER A O 1
ATOM 1583 N N . SER A 1 207 ? -15.500 -35.782 -37.482 1.00 48.31 207 SER A N 1
ATOM 1584 C CA . SER A 1 207 ? -15.597 -34.663 -38.403 1.00 48.31 207 SER A CA 1
ATOM 1585 C C . SER A 1 207 ? -17.012 -34.085 -38.480 1.00 48.31 207 SER A C 1
ATOM 1587 O O . SER A 1 207 ? -17.953 -34.823 -38.755 1.00 48.31 207 SER A O 1
ATOM 1589 N N . SER A 1 208 ? -17.141 -32.763 -38.408 1.00 52.47 208 SER A N 1
ATOM 1590 C CA . SER A 1 208 ? -18.136 -32.036 -39.203 1.00 52.47 208 SER A CA 1
ATOM 1591 C C . SER A 1 208 ? -17.770 -30.558 -39.296 1.00 52.47 208 SER A C 1
ATOM 1593 O O . SER A 1 208 ? -17.754 -29.815 -38.318 1.00 52.47 208 SER A O 1
ATOM 1595 N N . SER A 1 209 ? -17.465 -30.182 -40.528 1.00 49.34 209 SER A N 1
ATOM 1596 C CA . SER A 1 209 ? -17.374 -28.854 -41.116 1.00 49.34 209 SER A CA 1
ATOM 1597 C C . SER A 1 209 ? -18.488 -27.885 -40.701 1.00 49.34 209 SER A C 1
ATOM 1599 O O . SER A 1 209 ? -19.659 -28.222 -40.840 1.00 49.34 209 SER A O 1
ATOM 1601 N N . SER A 1 210 ? -18.149 -26.630 -40.387 1.00 57.31 210 SER A N 1
ATOM 1602 C CA . SER A 1 210 ? -18.871 -25.493 -40.980 1.00 57.31 210 SER A CA 1
ATOM 1603 C C . SER A 1 210 ? -18.040 -24.199 -40.974 1.00 57.31 210 SER A C 1
ATOM 1605 O O . SER A 1 210 ? -17.506 -23.756 -39.961 1.00 57.31 210 SER A O 1
ATOM 1607 N N . SER A 1 211 ? -17.889 -23.679 -42.191 1.00 55.16 211 SER A N 1
ATOM 1608 C CA . SER A 1 211 ? -17.691 -22.295 -42.642 1.00 55.16 211 SER A CA 1
ATOM 1609 C C . SER A 1 211 ? -17.307 -21.187 -41.647 1.00 55.16 211 SER A C 1
ATOM 1611 O O . SER A 1 211 ? -18.099 -20.738 -40.821 1.00 55.16 211 SER A O 1
ATOM 1613 N N . SER A 1 212 ? -16.123 -20.624 -41.900 1.00 42.06 212 SER A N 1
ATOM 1614 C CA . SER A 1 212 ? -15.636 -19.308 -41.469 1.00 42.06 212 SER A CA 1
ATOM 1615 C C . SER A 1 212 ? -16.460 -18.133 -42.030 1.00 42.06 212 SER A C 1
ATOM 1617 O O . SER A 1 212 ? -17.078 -18.257 -43.087 1.00 42.06 212 SER A O 1
ATOM 1619 N N . PRO A 1 213 ? -16.303 -16.931 -41.445 1.00 62.66 213 PRO A N 1
ATOM 1620 C CA . PRO A 1 213 ? -15.854 -15.815 -42.276 1.00 62.66 213 PRO A CA 1
ATOM 1621 C C . PRO A 1 213 ? -14.662 -15.048 -41.677 1.00 62.66 213 PRO A C 1
ATOM 1623 O O . PRO A 1 213 ? -14.670 -14.561 -40.550 1.00 62.66 213 PRO A O 1
ATOM 1626 N N . LYS A 1 214 ? -13.633 -14.961 -42.523 1.00 48.12 214 LYS A N 1
ATOM 1627 C CA . LYS A 1 214 ? -12.431 -14.116 -42.528 1.00 48.12 214 LYS A CA 1
ATOM 1628 C C . LYS A 1 214 ? -12.459 -12.903 -41.576 1.00 48.12 214 LYS A C 1
ATOM 1630 O O . LYS A 1 214 ? -13.137 -11.914 -41.847 1.00 48.12 214 LYS A O 1
ATOM 1635 N N . ARG A 1 215 ? -11.589 -12.908 -40.556 1.00 54.44 215 ARG A N 1
ATOM 1636 C CA . ARG A 1 215 ? -11.064 -11.673 -39.946 1.00 54.44 215 ARG A CA 1
ATOM 1637 C C . ARG A 1 215 ? -9.734 -11.310 -40.601 1.00 54.44 215 ARG A C 1
ATOM 1639 O O . ARG A 1 215 ? -8.806 -12.110 -40.645 1.00 54.44 215 ARG A O 1
ATOM 1646 N N . LYS A 1 216 ? -9.689 -10.088 -41.125 1.00 61.44 216 LYS A N 1
ATOM 1647 C CA . LYS A 1 216 ? -8.532 -9.421 -41.724 1.00 61.44 216 LYS A CA 1
ATOM 1648 C C . LYS A 1 216 ? -7.534 -9.114 -40.599 1.00 61.44 216 LYS A C 1
ATOM 1650 O O . LYS A 1 216 ? -7.829 -8.291 -39.738 1.00 61.44 216 LYS A O 1
ATOM 1655 N N . ILE A 1 217 ? -6.403 -9.816 -40.571 1.00 56.72 217 ILE A N 1
ATOM 1656 C CA . ILE A 1 217 ? -5.276 -9.509 -39.683 1.00 56.72 217 ILE A CA 1
ATOM 1657 C C . ILE A 1 217 ? -4.493 -8.380 -40.356 1.00 56.72 217 ILE A C 1
ATOM 1659 O O . ILE A 1 217 ? -3.917 -8.573 -41.424 1.00 56.72 217 ILE A O 1
ATOM 1663 N N . ILE A 1 218 ? -4.538 -7.189 -39.761 1.00 58.50 218 ILE A N 1
ATOM 1664 C CA . ILE A 1 218 ? -3.639 -6.083 -40.090 1.00 58.50 218 ILE A CA 1
ATOM 1665 C C . ILE A 1 218 ? -2.395 -6.300 -39.225 1.00 58.50 218 ILE A C 1
ATOM 1667 O O . ILE A 1 218 ? -2.425 -6.068 -38.020 1.00 58.50 218 ILE A O 1
ATOM 1671 N N . ASN A 1 219 ? -1.332 -6.814 -39.843 1.00 50.88 219 ASN A N 1
ATOM 1672 C CA . ASN A 1 219 ? 0.016 -6.767 -39.289 1.00 50.88 219 ASN A CA 1
ATOM 1673 C C . ASN A 1 219 ? 0.572 -5.365 -39.562 1.00 50.88 219 ASN A C 1
ATOM 1675 O O . ASN A 1 219 ? 1.096 -5.111 -40.644 1.00 50.88 219 ASN A O 1
ATOM 1679 N N . GLU A 1 220 ? 0.454 -4.455 -38.597 1.00 48.44 220 GLU A N 1
ATOM 1680 C CA . GLU A 1 220 ? 1.299 -3.261 -38.560 1.00 48.44 220 GLU A CA 1
ATOM 1681 C C . GLU A 1 220 ? 2.640 -3.645 -37.930 1.00 48.44 220 GLU A C 1
ATOM 1683 O O . GLU A 1 220 ? 2.765 -3.881 -36.728 1.00 48.44 220 GLU A O 1
ATOM 1688 N N . SER A 1 221 ? 3.643 -3.774 -38.796 1.00 50.62 221 SER A N 1
ATOM 1689 C CA . SER A 1 221 ? 5.047 -3.881 -38.424 1.00 50.62 221 SER A CA 1
ATOM 1690 C C . SER A 1 221 ? 5.490 -2.543 -37.830 1.00 50.62 221 SER A C 1
ATOM 1692 O O . SER A 1 221 ? 5.669 -1.563 -38.548 1.00 50.62 221 SER A O 1
ATOM 1694 N N . TYR A 1 222 ? 5.652 -2.496 -36.509 1.00 46.62 222 TYR A N 1
ATOM 1695 C CA . TYR A 1 222 ? 6.352 -1.403 -35.843 1.00 46.62 222 TYR A CA 1
ATOM 1696 C C . TYR A 1 222 ? 7.861 -1.583 -36.051 1.00 46.62 222 TYR A C 1
ATOM 1698 O O . TYR A 1 222 ? 8.524 -2.314 -35.315 1.00 46.62 222 TYR A O 1
ATOM 1706 N N . GLN A 1 223 ? 8.399 -0.914 -37.072 1.00 51.12 223 GLN A N 1
ATOM 1707 C CA . GLN A 1 223 ? 9.828 -0.631 -37.176 1.00 51.12 223 GLN A CA 1
ATOM 1708 C C . GLN A 1 223 ? 10.200 0.413 -36.117 1.00 51.12 223 GLN A C 1
ATOM 1710 O O . GLN A 1 223 ? 9.791 1.570 -36.187 1.00 51.12 223 GLN A O 1
ATOM 1715 N N . PHE A 1 224 ? 10.970 -0.017 -35.118 1.00 49.00 224 PHE A N 1
ATOM 1716 C CA . PHE A 1 224 ? 11.675 0.877 -34.207 1.00 49.00 224 PHE A CA 1
ATOM 1717 C C . PHE A 1 224 ? 12.817 1.573 -34.965 1.00 49.00 224 PHE A C 1
ATOM 1719 O O . PHE A 1 224 ? 13.645 0.874 -35.552 1.00 49.00 224 PHE A O 1
ATOM 1726 N N . PRO A 1 225 ? 12.916 2.912 -34.941 1.00 61.19 225 PRO A N 1
ATOM 1727 C CA . PRO A 1 225 ? 14.121 3.593 -35.384 1.00 61.19 225 PRO A CA 1
ATOM 1728 C C . PRO A 1 225 ? 15.218 3.416 -34.326 1.00 61.19 225 PRO A C 1
ATOM 1730 O O . PRO A 1 225 ? 15.125 3.928 -33.210 1.00 61.19 225 PRO A O 1
ATOM 173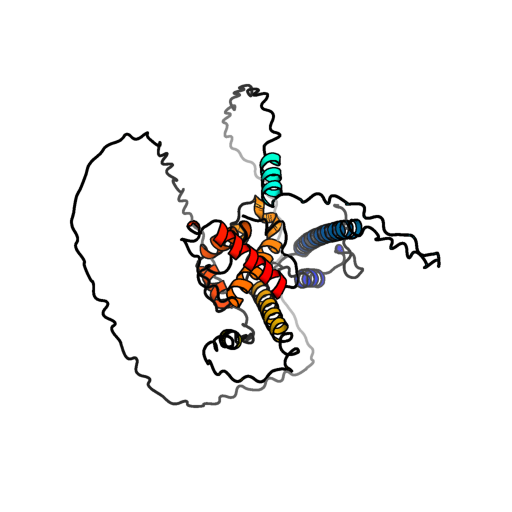3 N N . SER A 1 226 ? 16.252 2.660 -34.688 1.00 46.03 226 SER A N 1
ATOM 1734 C CA . SER A 1 226 ? 17.547 2.647 -34.016 1.00 46.03 226 SER A CA 1
ATOM 1735 C C . SER A 1 226 ? 18.312 3.910 -34.408 1.00 46.03 226 SER A C 1
ATOM 1737 O O . SER A 1 226 ? 18.792 4.018 -35.535 1.00 46.03 226 SER A O 1
ATOM 1739 N N . SER A 1 227 ? 18.427 4.862 -33.490 1.00 58.56 227 SER A N 1
ATOM 1740 C CA . SER A 1 227 ? 19.458 5.897 -33.544 1.00 58.56 227 SER A CA 1
ATOM 1741 C C . SER A 1 227 ? 20.386 5.676 -32.358 1.00 58.56 227 SER A C 1
ATOM 1743 O O . SER A 1 227 ? 20.102 6.105 -31.237 1.00 58.56 227 SER A O 1
ATOM 1745 N N . GLU A 1 228 ? 21.448 4.922 -32.619 1.00 47.22 228 GLU A N 1
ATOM 1746 C CA . GLU A 1 228 ? 22.702 5.056 -31.894 1.00 47.22 228 GLU A CA 1
ATOM 1747 C C . GLU A 1 228 ? 23.268 6.428 -32.256 1.00 47.22 228 GLU A C 1
ATOM 1749 O O . GLU A 1 228 ? 23.393 6.732 -33.435 1.00 47.22 228 GLU A O 1
ATOM 1754 N N . ASP A 1 229 ? 23.543 7.260 -31.258 1.00 51.84 229 ASP A N 1
ATOM 1755 C CA . ASP A 1 229 ? 24.697 8.144 -31.320 1.00 51.84 229 ASP A CA 1
ATOM 1756 C C . ASP A 1 229 ? 25.115 8.545 -29.908 1.00 51.84 229 ASP A C 1
ATOM 1758 O O . ASP A 1 229 ? 24.309 8.829 -29.016 1.00 51.84 229 ASP A O 1
ATOM 1762 N N . GLU A 1 230 ? 26.424 8.449 -29.737 1.00 48.31 230 GLU A N 1
ATOM 1763 C CA . GLU A 1 230 ? 27.214 8.632 -28.538 1.00 48.31 230 GLU A CA 1
ATOM 1764 C C . GLU A 1 230 ? 26.953 9.979 -27.855 1.00 48.31 230 GLU A C 1
ATOM 1766 O O . GLU A 1 230 ? 26.725 10.991 -28.508 1.00 48.31 230 GLU A O 1
ATOM 1771 N N . LEU A 1 231 ? 27.098 10.015 -26.528 1.00 53.38 231 LEU A N 1
ATOM 1772 C CA . LEU A 1 231 ? 28.054 10.920 -25.884 1.00 53.38 231 LEU A CA 1
ATOM 1773 C C . LEU A 1 231 ? 28.248 10.527 -24.414 1.00 53.38 231 LEU A C 1
ATOM 1775 O O . LEU A 1 231 ? 27.317 10.295 -23.643 1.00 53.38 231 LEU A O 1
ATOM 1779 N N . ALA A 1 232 ? 29.525 10.412 -24.081 1.00 45.91 232 ALA A N 1
ATOM 1780 C CA . ALA A 1 232 ? 30.086 9.891 -22.855 1.00 45.91 232 ALA A CA 1
ATOM 1781 C C . ALA A 1 232 ? 29.937 10.818 -21.631 1.00 45.91 232 ALA A C 1
ATOM 1783 O O . ALA A 1 232 ? 29.670 12.012 -21.740 1.00 45.91 232 ALA A O 1
ATOM 1784 N N . SER A 1 233 ? 30.300 10.241 -20.479 1.00 48.72 233 SER A N 1
ATOM 1785 C CA . SER A 1 233 ? 30.830 10.905 -19.274 1.00 48.72 233 SER A CA 1
ATOM 1786 C C . SER A 1 233 ? 29.837 11.384 -18.210 1.00 48.72 233 SER A C 1
ATOM 1788 O O . SER A 1 233 ? 29.422 12.537 -18.181 1.00 48.72 233 SER A O 1
ATOM 1790 N N . SER A 1 234 ? 29.618 10.545 -17.191 1.00 46.50 234 SER A N 1
ATOM 1791 C CA . SER A 1 234 ? 30.217 10.740 -15.849 1.00 46.50 234 SER A CA 1
ATOM 1792 C C . SER A 1 234 ? 29.431 9.983 -14.779 1.00 46.50 234 SER A C 1
ATOM 1794 O O . SER A 1 234 ? 28.464 10.476 -14.197 1.00 46.50 234 SER A O 1
ATOM 1796 N N . SER A 1 235 ? 29.902 8.775 -14.480 1.00 39.53 235 SER A N 1
ATOM 1797 C CA . SER A 1 235 ? 29.470 7.960 -13.348 1.00 39.53 235 SER A CA 1
ATOM 1798 C C . SER A 1 235 ? 29.884 8.624 -12.033 1.00 39.53 235 SER A C 1
ATOM 1800 O O . SER A 1 235 ? 31.035 8.530 -11.614 1.00 39.53 235 SER A O 1
ATOM 1802 N N . SER A 1 236 ? 28.944 9.288 -11.364 1.00 44.78 236 SER A N 1
ATOM 1803 C CA . SER A 1 236 ? 29.112 9.770 -9.991 1.00 44.78 236 SER A CA 1
ATOM 1804 C C . SER A 1 236 ? 28.282 8.904 -9.044 1.00 44.78 236 SER A C 1
ATOM 1806 O O . SER A 1 236 ? 27.058 8.980 -8.966 1.00 44.78 236 SER A O 1
ATOM 1808 N N . SER A 1 237 ? 29.007 8.028 -8.350 1.00 37.19 237 SER A N 1
ATOM 1809 C CA . SER A 1 237 ? 28.563 7.192 -7.237 1.00 37.19 237 SER A CA 1
ATOM 1810 C C . SER A 1 237 ? 27.940 8.054 -6.135 1.00 37.19 237 SER A C 1
ATOM 1812 O O . SER A 1 237 ? 28.646 8.725 -5.380 1.00 37.19 237 SER A O 1
ATOM 1814 N N . LEU A 1 238 ? 26.608 8.059 -6.041 1.00 42.09 238 LEU A N 1
ATOM 1815 C CA . LEU A 1 238 ? 25.902 8.672 -4.922 1.00 42.09 238 LEU A CA 1
ATOM 1816 C C . LEU A 1 238 ? 25.722 7.645 -3.807 1.00 42.09 238 LEU A C 1
ATOM 1818 O O . LEU A 1 238 ? 24.885 6.744 -3.872 1.00 42.09 238 LEU A O 1
ATOM 1822 N N . HIS A 1 239 ? 26.537 7.838 -2.773 1.00 42.22 239 HIS A N 1
ATOM 1823 C CA . HIS A 1 239 ? 26.397 7.251 -1.451 1.00 42.22 239 HIS A CA 1
ATOM 1824 C C . HIS A 1 239 ? 24.952 7.375 -0.951 1.00 42.22 239 HIS A C 1
ATOM 1826 O O . HIS A 1 239 ? 24.416 8.467 -0.748 1.00 42.22 239 HIS A O 1
ATOM 1832 N N . ILE A 1 240 ? 24.331 6.218 -0.746 1.00 46.84 240 ILE A N 1
ATOM 1833 C CA . ILE A 1 240 ? 23.012 6.060 -0.148 1.00 46.84 240 ILE A CA 1
ATOM 1834 C C . ILE A 1 240 ? 23.152 6.396 1.340 1.00 46.84 240 ILE A C 1
ATOM 1836 O O . ILE A 1 240 ? 23.686 5.605 2.115 1.00 46.84 240 ILE A O 1
ATOM 1840 N N . ASN A 1 241 ? 22.690 7.588 1.718 1.00 47.91 241 ASN A N 1
ATOM 1841 C CA . ASN A 1 241 ? 22.641 8.045 3.102 1.00 47.91 241 ASN A CA 1
ATOM 1842 C C . ASN A 1 241 ? 21.850 7.075 3.997 1.00 47.91 241 ASN A C 1
ATOM 1844 O O . ASN A 1 241 ? 20.738 6.656 3.670 1.00 47.91 241 ASN A O 1
ATOM 1848 N N . GLU A 1 242 ? 22.478 6.762 5.129 1.00 38.75 242 GLU A N 1
ATOM 1849 C CA . GLU A 1 242 ? 22.015 6.060 6.327 1.00 38.75 242 GLU A CA 1
ATOM 1850 C C . GLU A 1 242 ? 20.516 5.737 6.415 1.00 38.75 242 GLU A C 1
ATOM 1852 O O . GLU A 1 242 ? 19.655 6.567 6.725 1.00 38.75 242 GLU A O 1
ATOM 1857 N N . LYS A 1 243 ? 20.226 4.440 6.271 1.00 46.88 243 LYS A N 1
ATOM 1858 C CA . LYS A 1 243 ? 18.988 3.821 6.738 1.00 46.88 243 LYS A CA 1
ATOM 1859 C C . LYS A 1 243 ? 18.902 3.986 8.256 1.00 46.88 243 LYS A C 1
ATOM 1861 O O . LYS A 1 243 ? 19.566 3.260 8.992 1.00 46.88 243 LYS A O 1
ATOM 1866 N N . ARG A 1 244 ? 18.033 4.877 8.745 1.00 46.16 244 ARG A N 1
ATOM 1867 C CA . ARG A 1 244 ? 17.577 4.790 10.141 1.00 46.16 244 ARG A CA 1
ATOM 1868 C C . ARG A 1 244 ? 17.014 3.378 10.367 1.00 46.16 244 ARG A C 1
ATOM 1870 O O . ARG A 1 244 ? 16.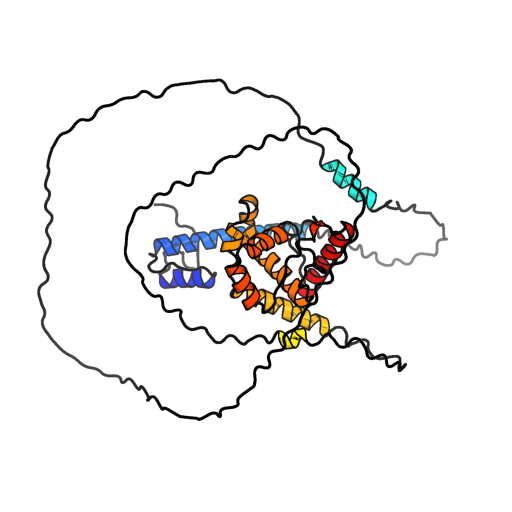178 2.949 9.566 1.00 46.16 244 ARG A O 1
ATOM 1877 N N . PRO A 1 245 ? 17.428 2.652 11.420 1.00 42.66 245 PRO A N 1
ATOM 1878 C CA . PRO A 1 245 ? 16.849 1.357 11.745 1.00 42.66 245 PRO A CA 1
ATOM 1879 C C . PRO A 1 245 ? 15.385 1.568 12.141 1.00 42.66 245 PRO A C 1
ATOM 1881 O O . PRO A 1 245 ? 15.060 1.984 13.252 1.00 42.66 245 PRO A O 1
ATOM 1884 N N . LEU A 1 246 ? 14.482 1.337 11.192 1.00 44.72 246 LEU A N 1
ATOM 1885 C CA . LEU A 1 246 ? 13.052 1.354 11.448 1.00 44.72 246 LEU A CA 1
ATOM 1886 C C . LEU A 1 246 ? 12.708 0.118 12.274 1.00 44.72 246 LEU A C 1
ATOM 1888 O O . LEU A 1 246 ? 13.076 -1.002 11.913 1.00 44.72 246 LEU A O 1
ATOM 1892 N N . LYS A 1 247 ? 11.990 0.332 13.383 1.00 53.78 247 LYS A N 1
ATOM 1893 C CA . LYS A 1 247 ? 11.395 -0.743 14.178 1.00 53.78 247 LYS A CA 1
ATOM 1894 C C . LYS A 1 247 ? 10.643 -1.664 13.218 1.00 53.78 247 LYS A C 1
ATOM 1896 O O . LYS A 1 247 ? 9.681 -1.237 12.578 1.00 53.78 247 LYS A O 1
ATOM 1901 N N . LYS A 1 248 ? 11.109 -2.909 13.083 1.00 54.75 248 LYS A N 1
ATOM 1902 C CA . LYS A 1 248 ? 10.369 -3.955 12.378 1.00 54.75 248 LYS A CA 1
ATOM 1903 C C . LYS A 1 248 ? 9.044 -4.100 13.121 1.00 54.75 248 LYS A C 1
ATOM 1905 O O . LYS A 1 248 ? 9.023 -4.634 14.224 1.00 54.75 248 LYS A O 1
ATOM 1910 N N . LEU A 1 249 ? 7.962 -3.566 12.556 1.00 58.16 249 LEU A N 1
ATOM 1911 C CA . LEU A 1 249 ? 6.622 -3.938 12.992 1.00 58.16 249 LEU A CA 1
ATOM 1912 C C . LEU A 1 249 ? 6.537 -5.445 12.781 1.00 58.16 249 LEU A C 1
ATOM 1914 O O . LEU A 1 249 ? 6.626 -5.912 11.645 1.00 58.16 249 LEU A O 1
ATOM 1918 N N . ASN A 1 250 ? 6.499 -6.188 13.883 1.00 61.25 250 ASN A N 1
ATOM 1919 C CA . ASN A 1 250 ? 6.450 -7.637 13.864 1.00 61.25 250 ASN A CA 1
ATOM 1920 C C . ASN A 1 250 ? 5.041 -8.062 13.440 1.00 61.25 250 ASN A C 1
ATOM 1922 O O . ASN A 1 250 ? 4.202 -8.396 14.270 1.00 61.25 250 ASN A O 1
ATOM 1926 N N . LEU A 1 251 ? 4.779 -7.996 12.132 1.00 63.44 251 LEU A N 1
ATOM 1927 C CA . LEU A 1 251 ? 3.537 -8.466 11.520 1.00 63.44 251 LEU A CA 1
ATOM 1928 C C . LEU A 1 251 ? 3.283 -9.943 11.847 1.00 63.44 251 LEU A C 1
ATOM 1930 O O . LEU A 1 251 ? 2.130 -10.352 11.897 1.00 63.44 251 LEU A O 1
ATOM 1934 N N . ASN A 1 252 ? 4.325 -10.723 12.155 1.00 63.16 252 ASN A N 1
ATOM 1935 C CA . ASN A 1 252 ? 4.170 -12.131 12.515 1.00 63.16 252 ASN A CA 1
ATOM 1936 C C . ASN A 1 252 ? 3.378 -12.317 13.817 1.00 63.16 252 ASN A C 1
ATOM 1938 O O . ASN A 1 252 ? 2.664 -13.307 13.936 1.00 63.16 252 ASN A O 1
ATOM 1942 N N . ASN A 1 253 ? 3.428 -11.358 14.752 1.00 58.84 253 ASN A N 1
ATOM 1943 C CA . ASN A 1 253 ? 2.599 -11.426 15.960 1.00 58.84 253 ASN A CA 1
ATOM 1944 C C . ASN A 1 253 ? 1.111 -11.247 15.631 1.00 58.84 253 ASN A C 1
ATOM 1946 O O . ASN A 1 253 ? 0.272 -11.910 16.216 1.00 58.84 253 ASN A O 1
ATOM 1950 N N . ILE A 1 254 ? 0.790 -10.426 14.631 1.00 58.12 254 ILE A N 1
ATOM 1951 C CA . ILE A 1 254 ? -0.592 -10.192 14.187 1.00 58.12 254 ILE A CA 1
ATOM 1952 C C . ILE A 1 254 ? -1.101 -11.368 13.335 1.00 58.12 254 ILE A C 1
ATOM 1954 O O . ILE A 1 254 ? -2.287 -11.689 13.334 1.00 58.12 254 ILE A O 1
ATOM 1958 N N . ILE A 1 255 ? -0.208 -12.029 12.592 1.00 57.25 255 ILE A N 1
ATOM 1959 C CA . ILE A 1 255 ? -0.574 -13.140 11.704 1.00 57.25 255 ILE A CA 1
ATOM 1960 C C . ILE A 1 255 ? -0.911 -14.414 12.498 1.00 57.25 255 ILE A C 1
ATOM 1962 O O . ILE A 1 255 ? -1.748 -15.188 12.029 1.00 57.25 255 ILE A O 1
ATOM 1966 N N . ASN A 1 256 ? -0.342 -14.627 13.687 1.00 56.25 256 ASN A N 1
ATOM 1967 C CA . ASN A 1 256 ? -0.482 -15.897 14.410 1.00 56.25 256 ASN A CA 1
ATOM 1968 C C . ASN A 1 256 ? -1.692 -16.001 15.357 1.00 56.25 256 ASN A C 1
ATOM 1970 O O . ASN A 1 256 ? -2.025 -17.110 15.753 1.00 56.25 256 ASN A O 1
ATOM 1974 N N . GLU A 1 257 ? -2.399 -14.915 15.677 1.00 55.41 257 GLU A N 1
ATOM 1975 C CA . GLU A 1 257 ? -3.423 -14.934 16.744 1.00 55.41 257 GLU A CA 1
ATOM 1976 C C . GLU A 1 257 ? -4.839 -15.390 16.327 1.00 55.41 257 GLU A C 1
ATOM 1978 O O . GLU A 1 257 ? -5.756 -15.328 17.134 1.00 55.41 257 GLU A O 1
ATOM 1983 N N . ASN A 1 258 ? -5.054 -15.886 15.102 1.00 56.81 258 ASN A N 1
ATOM 1984 C CA . ASN A 1 258 ? -6.401 -16.261 14.623 1.00 56.81 258 ASN A CA 1
ATOM 1985 C C . ASN A 1 258 ? -6.511 -17.698 14.076 1.00 56.81 258 ASN A C 1
ATOM 1987 O O . ASN A 1 258 ? -7.288 -17.925 13.155 1.00 56.81 258 ASN A O 1
ATOM 1991 N N . ASN A 1 259 ? -5.728 -18.654 14.588 1.00 55.44 259 ASN A N 1
ATOM 1992 C CA . ASN A 1 259 ? -5.755 -20.049 14.112 1.00 55.44 259 ASN A CA 1
ATOM 1993 C C . ASN A 1 259 ? -6.182 -21.095 15.162 1.00 55.44 259 ASN A C 1
ATOM 1995 O O . ASN A 1 259 ? -6.018 -22.284 14.911 1.00 55.44 259 ASN A O 1
ATOM 1999 N N . ASP A 1 260 ? -6.783 -20.684 16.280 1.00 51.50 260 ASP A N 1
ATOM 2000 C CA . ASP A 1 260 ? -7.359 -21.613 17.262 1.00 51.50 260 ASP A CA 1
ATOM 2001 C C . ASP A 1 260 ? -8.863 -21.833 16.995 1.00 51.50 260 ASP A C 1
ATOM 2003 O O . ASP A 1 260 ? -9.723 -21.451 17.787 1.00 51.50 260 ASP A O 1
ATOM 2007 N N . GLU A 1 261 ? -9.188 -22.445 15.855 1.00 54.38 261 GLU A N 1
ATOM 2008 C CA . GLU A 1 261 ? -10.482 -23.102 15.624 1.00 54.38 261 GLU A CA 1
ATOM 2009 C C . GLU A 1 261 ? -10.226 -24.609 15.538 1.00 54.38 261 GLU A C 1
ATOM 2011 O O . GLU A 1 261 ? -9.735 -25.089 14.525 1.00 54.38 261 GLU A O 1
ATOM 2016 N N . ASP A 1 262 ? -10.447 -25.304 16.661 1.00 53.19 262 ASP A N 1
ATOM 2017 C CA . ASP A 1 262 ? -10.903 -26.704 16.784 1.00 53.19 262 ASP A CA 1
ATOM 2018 C C . ASP A 1 262 ? -10.472 -27.285 18.142 1.00 53.19 262 ASP A C 1
ATOM 2020 O O . ASP A 1 262 ? -9.630 -28.175 18.248 1.00 53.19 262 ASP A O 1
ATOM 2024 N N . ASN A 1 263 ? -11.079 -26.801 19.231 1.00 58.16 263 ASN A N 1
ATOM 2025 C CA . ASN A 1 263 ? -11.189 -27.630 20.430 1.00 58.16 263 ASN A CA 1
ATOM 2026 C C . ASN A 1 263 ? -12.595 -27.525 21.023 1.00 58.16 263 ASN A C 1
ATOM 2028 O O . ASN A 1 263 ? -12.926 -26.661 21.835 1.00 58.16 263 ASN A O 1
ATOM 2032 N N . ASN A 1 264 ? -13.429 -28.432 20.529 1.00 57.03 264 ASN A N 1
ATOM 2033 C CA . ASN A 1 264 ? -14.774 -28.729 20.976 1.00 57.03 264 ASN A CA 1
ATOM 2034 C C . ASN A 1 264 ? -14.734 -29.294 22.407 1.00 57.03 264 ASN A C 1
ATOM 2036 O O . ASN A 1 264 ? -14.623 -30.504 22.595 1.00 57.03 264 ASN A O 1
ATOM 2040 N N . ASN A 1 265 ? -14.832 -28.430 23.421 1.00 65.06 265 ASN A N 1
ATOM 2041 C CA . ASN A 1 265 ? -15.211 -28.858 24.765 1.00 65.06 265 ASN A CA 1
ATOM 2042 C C . ASN A 1 265 ? -16.452 -28.099 25.240 1.00 65.06 265 ASN A C 1
ATOM 2044 O O . ASN A 1 265 ? -16.407 -26.958 25.701 1.00 65.06 265 ASN A O 1
ATOM 2048 N N . ASN A 1 266 ? -17.572 -28.792 25.080 1.00 58.53 266 ASN A N 1
ATOM 2049 C CA . ASN A 1 266 ? -18.897 -28.490 25.578 1.00 58.53 266 ASN A CA 1
ATOM 2050 C C . ASN A 1 266 ? -18.892 -28.401 27.117 1.00 58.53 266 ASN A C 1
ATOM 2052 O O . ASN A 1 266 ? -19.047 -29.412 27.798 1.00 58.53 266 ASN A O 1
ATOM 2056 N N . ASN A 1 267 ? -18.739 -27.196 27.675 1.00 65.75 267 ASN A N 1
ATOM 2057 C CA . ASN A 1 267 ? -19.138 -26.934 29.055 1.00 65.75 267 ASN A CA 1
ATOM 2058 C C . ASN A 1 267 ? -20.054 -25.709 29.137 1.00 65.75 267 ASN A C 1
ATOM 2060 O O . ASN A 1 267 ? -19.649 -24.555 28.999 1.00 65.75 267 ASN A O 1
ATOM 2064 N N . ASN A 1 268 ? -21.321 -26.032 29.356 1.00 57.72 268 ASN A N 1
ATOM 2065 C CA . ASN A 1 268 ? -22.450 -25.165 29.612 1.00 57.72 268 ASN A CA 1
ATOM 2066 C C . ASN A 1 268 ? -22.252 -24.399 30.935 1.00 57.72 268 ASN A C 1
ATOM 2068 O O . ASN A 1 268 ? -22.658 -24.874 31.993 1.00 57.72 268 ASN A O 1
ATOM 2072 N N . ASN A 1 269 ? -21.647 -23.208 30.889 1.00 64.00 269 ASN A N 1
ATOM 2073 C CA . ASN A 1 269 ? -21.814 -22.217 31.951 1.00 64.00 269 ASN A CA 1
ATOM 2074 C C . ASN A 1 269 ? -22.241 -20.870 31.360 1.00 64.00 269 ASN A C 1
ATOM 2076 O O . ASN A 1 269 ? -21.468 -20.115 30.770 1.00 64.00 269 ASN A O 1
ATOM 2080 N N . ASN A 1 270 ? -23.539 -20.651 31.492 1.00 62.44 270 ASN A N 1
ATOM 2081 C CA . ASN A 1 270 ? -24.319 -19.534 31.014 1.00 62.44 270 ASN A CA 1
ATOM 2082 C C . ASN A 1 270 ? -24.094 -18.300 31.912 1.00 62.44 270 ASN A C 1
ATOM 2084 O O . ASN A 1 270 ? -24.083 -18.417 33.134 1.00 62.44 270 ASN A O 1
ATOM 2088 N N . ASN A 1 271 ? -24.037 -17.119 31.284 1.00 61.56 271 ASN A N 1
ATOM 2089 C CA . ASN A 1 271 ? -24.369 -15.812 31.872 1.00 61.56 271 ASN A CA 1
ATOM 2090 C C . ASN A 1 271 ? -23.266 -14.997 32.604 1.00 61.56 271 ASN A C 1
ATOM 2092 O O . ASN A 1 271 ? -23.383 -14.792 33.806 1.00 61.56 271 ASN A O 1
ATOM 2096 N N . ASN A 1 272 ? -22.254 -14.444 31.890 1.00 68.88 272 ASN A N 1
ATOM 2097 C CA . ASN A 1 272 ? -21.656 -13.121 32.246 1.00 68.88 272 ASN A CA 1
ATOM 2098 C C . ASN A 1 272 ? -20.703 -12.429 31.215 1.00 68.88 272 ASN A C 1
ATOM 2100 O O . ASN A 1 272 ? -19.937 -11.547 31.598 1.00 68.88 272 ASN A O 1
ATOM 2104 N N . ASN A 1 273 ? -20.648 -12.786 29.921 1.00 65.12 273 ASN A N 1
ATOM 2105 C CA . ASN A 1 273 ? -19.490 -12.392 29.075 1.00 65.12 273 ASN A CA 1
ATOM 2106 C C . ASN A 1 273 ? -19.707 -11.263 28.033 1.00 65.12 273 ASN A C 1
ATOM 2108 O O . ASN A 1 273 ? -19.010 -11.213 27.020 1.00 65.12 273 ASN A O 1
ATOM 2112 N N . ASN A 1 274 ? -20.634 -10.323 28.252 1.00 68.62 274 ASN A N 1
ATOM 2113 C CA . ASN A 1 274 ? -21.008 -9.339 27.215 1.00 68.62 274 ASN A CA 1
ATOM 2114 C C . ASN A 1 274 ? -20.031 -8.157 26.992 1.00 68.62 274 ASN A C 1
ATOM 2116 O O . ASN A 1 274 ? -20.276 -7.340 26.110 1.00 68.62 274 ASN A O 1
ATOM 2120 N N . ASN A 1 275 ? -18.911 -8.056 27.723 1.00 69.81 275 ASN A N 1
ATOM 2121 C CA . ASN A 1 275 ? -17.986 -6.910 27.606 1.00 69.81 275 ASN A CA 1
ATOM 2122 C C . ASN A 1 275 ? -16.689 -7.171 26.819 1.00 69.81 275 ASN A C 1
ATOM 2124 O O . ASN A 1 275 ? -15.950 -6.224 26.550 1.00 69.81 275 ASN A O 1
ATOM 2128 N N . LYS A 1 276 ? -16.380 -8.410 26.410 1.00 70.06 276 LYS A N 1
ATOM 2129 C CA . LYS A 1 276 ? -15.064 -8.705 25.806 1.00 70.06 276 LYS A CA 1
ATOM 2130 C C . LYS A 1 276 ? -14.972 -8.411 24.299 1.00 70.06 276 LYS A C 1
ATOM 2132 O O . LYS A 1 276 ? -13.880 -8.180 23.791 1.00 70.06 276 LYS A O 1
ATOM 2137 N N . SER A 1 277 ? -16.096 -8.337 23.579 1.00 69.69 277 SER A N 1
ATOM 2138 C CA . SER A 1 277 ? -16.082 -8.221 22.108 1.00 69.69 277 SER A CA 1
ATOM 2139 C C . SER A 1 277 ? -15.655 -6.849 21.563 1.00 69.69 277 SER A C 1
ATOM 2141 O O . SER A 1 277 ? -15.284 -6.760 20.392 1.00 69.69 277 SER A O 1
ATOM 2143 N N . ASN A 1 278 ? -15.690 -5.775 22.358 1.00 73.81 278 ASN A N 1
ATOM 2144 C CA . ASN A 1 278 ? -15.404 -4.431 21.838 1.00 73.81 278 ASN A CA 1
ATOM 2145 C C . ASN A 1 278 ? -13.905 -4.118 21.709 1.00 73.81 278 ASN A C 1
ATOM 2147 O O . ASN A 1 278 ? -13.542 -3.251 20.914 1.00 73.81 278 ASN A O 1
ATOM 2151 N N . ASN A 1 279 ? -13.024 -4.833 22.416 1.00 77.25 279 ASN A N 1
ATOM 2152 C CA . ASN A 1 279 ? -11.588 -4.535 22.374 1.00 77.25 279 ASN A CA 1
ATOM 2153 C C . ASN A 1 279 ? -10.907 -5.042 21.093 1.00 77.25 279 ASN A C 1
ATOM 2155 O O . ASN A 1 279 ? -10.070 -4.332 20.538 1.00 77.25 279 ASN A O 1
ATOM 2159 N N . ASN A 1 280 ? -11.324 -6.193 20.559 1.00 80.19 280 ASN A N 1
ATOM 2160 C CA . ASN A 1 280 ? -10.665 -6.801 19.394 1.00 80.19 280 ASN A CA 1
ATOM 2161 C C . ASN A 1 280 ? -10.836 -5.966 18.110 1.00 80.19 280 ASN A C 1
ATOM 2163 O O . ASN A 1 280 ? -9.959 -5.944 17.248 1.00 80.19 280 ASN A O 1
ATOM 2167 N N . ASN A 1 281 ? -11.942 -5.223 17.981 1.00 83.62 281 ASN A N 1
ATOM 2168 C CA . ASN A 1 281 ? -12.169 -4.362 16.815 1.00 83.62 281 ASN A CA 1
ATOM 2169 C C . ASN A 1 281 ? -11.214 -3.155 16.779 1.00 83.62 281 ASN A C 1
ATOM 2171 O O . ASN A 1 281 ? -10.826 -2.709 15.700 1.00 83.62 281 ASN A O 1
ATOM 2175 N N . ASN A 1 282 ? -10.797 -2.644 17.940 1.00 88.94 282 ASN A N 1
ATOM 2176 C CA . ASN A 1 282 ? -9.910 -1.482 18.008 1.00 88.94 282 ASN A CA 1
ATOM 2177 C C . ASN A 1 282 ? -8.479 -1.822 17.579 1.00 88.94 282 ASN A C 1
ATOM 2179 O O . ASN A 1 282 ? -7.809 -0.998 16.952 1.00 88.94 282 ASN A O 1
ATOM 2183 N N . GLU A 1 283 ? -8.023 -3.038 17.873 1.00 92.25 283 GLU A N 1
ATOM 2184 C CA . GLU A 1 283 ? -6.686 -3.495 17.504 1.00 92.25 283 GLU A CA 1
ATOM 2185 C C . GLU A 1 283 ? -6.533 -3.653 15.988 1.00 92.25 283 GLU A C 1
ATOM 2187 O O . GLU A 1 283 ? -5.622 -3.070 15.397 1.00 92.25 283 GLU A O 1
ATOM 2192 N N . GLY A 1 284 ? -7.487 -4.321 15.330 1.00 93.06 284 GLY A N 1
ATOM 2193 C CA . GLY A 1 284 ? -7.487 -4.455 13.869 1.00 93.06 284 GLY A CA 1
ATOM 2194 C C . GLY A 1 284 ? -7.506 -3.103 13.142 1.00 93.06 284 GLY A C 1
ATOM 2195 O O . GLY A 1 284 ? -6.844 -2.932 12.118 1.00 93.06 284 GLY A O 1
ATOM 2196 N N . ASN A 1 285 ? -8.218 -2.112 13.682 1.00 95.56 285 ASN A N 1
ATOM 2197 C CA . ASN A 1 285 ? -8.265 -0.759 13.121 1.00 95.56 285 ASN A CA 1
ATOM 2198 C C . ASN A 1 285 ? -6.931 -0.025 13.286 1.00 95.56 285 ASN A C 1
ATOM 2200 O O . ASN A 1 285 ? -6.451 0.622 12.354 1.00 95.56 285 ASN A O 1
ATOM 2204 N N . LYS A 1 286 ? -6.294 -0.158 14.454 1.00 96.06 286 LYS A N 1
ATOM 2205 C CA . LYS A 1 286 ? -4.971 0.419 14.713 1.00 96.06 286 LYS A CA 1
ATOM 2206 C C . LYS A 1 286 ? -3.924 -0.143 13.749 1.00 96.06 286 LYS A C 1
ATOM 2208 O O . LYS A 1 286 ? -3.194 0.633 13.136 1.00 96.06 286 LYS A O 1
ATOM 2213 N N . ILE A 1 287 ? -3.912 -1.462 13.555 1.00 96.12 287 ILE A N 1
ATOM 2214 C CA . ILE A 1 287 ? -3.004 -2.149 12.626 1.00 96.12 287 ILE A CA 1
ATOM 2215 C C . ILE A 1 287 ? -3.215 -1.655 11.191 1.00 96.12 287 ILE A C 1
ATOM 2217 O O . ILE A 1 287 ? -2.245 -1.333 10.502 1.00 96.12 287 ILE A O 1
ATOM 2221 N N . ALA A 1 288 ? -4.472 -1.538 10.749 1.00 97.56 288 ALA A N 1
ATOM 2222 C CA . ALA A 1 288 ? -4.801 -1.041 9.415 1.00 97.56 288 ALA A CA 1
ATOM 2223 C C . ALA A 1 288 ? -4.251 0.374 9.173 1.00 97.56 288 ALA A C 1
ATOM 2225 O O . ALA A 1 288 ? -3.600 0.629 8.158 1.00 97.56 288 ALA A O 1
ATOM 2226 N N . ILE A 1 289 ? -4.466 1.282 10.130 1.00 97.75 289 ILE A N 1
ATOM 2227 C CA . ILE A 1 289 ? -4.017 2.679 10.050 1.00 97.75 289 ILE A CA 1
ATOM 2228 C C . ILE A 1 289 ? -2.484 2.775 10.092 1.00 97.75 289 ILE A C 1
ATOM 2230 O O . ILE A 1 289 ? -1.893 3.584 9.373 1.00 97.75 289 ILE A O 1
ATOM 2234 N N . GLU A 1 290 ? -1.816 1.975 10.926 1.00 97.50 290 GLU A N 1
ATOM 2235 C CA . GLU A 1 290 ? -0.351 1.940 10.994 1.00 97.50 290 GLU A CA 1
ATOM 2236 C C . GLU A 1 290 ? 0.268 1.420 9.690 1.00 97.50 290 GLU A C 1
ATOM 2238 O O . GLU A 1 290 ? 1.227 2.014 9.186 1.00 97.50 290 GLU A O 1
ATOM 2243 N N . LEU A 1 291 ? -0.305 0.364 9.103 1.00 97.94 291 LEU A N 1
ATOM 2244 C CA . LEU A 1 291 ? 0.158 -0.189 7.833 1.00 97.94 291 LEU A CA 1
ATOM 2245 C C . LEU A 1 291 ? -0.096 0.776 6.664 1.00 97.94 291 LEU A C 1
ATOM 2247 O O . LEU A 1 291 ? 0.811 0.986 5.858 1.00 97.94 291 LEU A O 1
ATOM 2251 N N . GLU A 1 292 ? -1.266 1.427 6.609 1.00 98.44 292 GLU A N 1
ATOM 2252 C CA . GLU A 1 292 ? -1.574 2.487 5.632 1.00 98.44 292 GLU A CA 1
ATOM 2253 C C . GLU A 1 292 ? -0.513 3.598 5.688 1.00 98.44 292 GLU A C 1
ATOM 2255 O O . GLU A 1 292 ? 0.108 3.924 4.673 1.00 98.44 292 GLU A O 1
ATOM 2260 N N . LYS A 1 293 ? -0.245 4.141 6.885 1.00 98.19 293 LYS A N 1
ATOM 2261 C CA . LYS A 1 293 ? 0.765 5.191 7.093 1.00 98.19 293 LYS A CA 1
ATOM 2262 C C . LYS A 1 293 ? 2.161 4.736 6.680 1.00 98.19 293 LYS A C 1
ATOM 2264 O O . LYS A 1 293 ? 2.877 5.493 6.024 1.00 98.19 293 LYS A O 1
ATOM 2269 N N . LYS A 1 294 ? 2.555 3.512 7.049 1.00 97.75 294 LYS A N 1
ATOM 2270 C CA . LYS A 1 294 ? 3.860 2.942 6.692 1.00 97.75 294 LYS A CA 1
ATOM 2271 C C . LYS A 1 294 ? 4.033 2.885 5.175 1.00 97.75 294 LYS A C 1
ATOM 2273 O O . LYS A 1 294 ? 5.061 3.340 4.676 1.00 97.75 294 LYS A O 1
ATOM 2278 N N . ILE A 1 295 ? 3.042 2.356 4.458 1.00 98.25 295 ILE A N 1
ATOM 2279 C CA . ILE A 1 295 ? 3.095 2.220 3.000 1.00 98.25 295 ILE A CA 1
ATOM 2280 C C . ILE A 1 295 ? 3.164 3.599 2.339 1.00 98.25 295 ILE A C 1
ATOM 2282 O O . ILE A 1 295 ? 4.074 3.841 1.552 1.00 98.25 295 ILE A O 1
ATOM 2286 N N . LEU A 1 296 ? 2.265 4.520 2.702 1.00 97.62 296 LEU A N 1
ATOM 2287 C CA . LEU A 1 296 ? 2.220 5.861 2.106 1.00 97.62 296 LEU A CA 1
ATOM 2288 C C . LEU A 1 296 ? 3.493 6.680 2.359 1.00 97.62 296 LEU A C 1
ATOM 2290 O O . LEU A 1 296 ? 3.844 7.528 1.546 1.00 97.62 296 LEU A O 1
ATOM 2294 N N . HIS A 1 297 ? 4.185 6.442 3.475 1.00 97.00 297 HIS A N 1
ATOM 2295 C CA . HIS A 1 297 ? 5.427 7.142 3.796 1.00 97.00 297 HIS A CA 1
ATOM 2296 C C . HIS A 1 297 ? 6.658 6.536 3.107 1.00 97.00 297 HIS A C 1
ATOM 2298 O O . HIS A 1 297 ? 7.577 7.265 2.739 1.00 97.00 297 HIS A O 1
ATOM 2304 N N . GLN A 1 298 ? 6.709 5.208 2.964 1.00 97.56 298 GLN A N 1
ATOM 2305 C CA . GLN A 1 298 ? 7.917 4.498 2.520 1.00 97.56 298 GLN A CA 1
ATOM 2306 C C . GLN A 1 298 ? 7.890 4.094 1.047 1.00 97.56 298 GLN A C 1
ATOM 2308 O O . GLN A 1 298 ? 8.937 3.753 0.501 1.00 97.56 298 GLN A O 1
ATOM 2313 N N . TYR A 1 299 ? 6.726 4.125 0.398 1.00 97.88 299 TYR A N 1
ATOM 2314 C CA . TYR A 1 299 ? 6.572 3.660 -0.971 1.00 97.88 299 TYR A CA 1
ATOM 2315 C C . TYR A 1 299 ? 6.069 4.757 -1.908 1.00 97.88 299 TYR A C 1
ATOM 2317 O O . TYR A 1 299 ? 5.050 5.398 -1.659 1.00 97.88 299 TYR A O 1
ATOM 2325 N N . ASN A 1 300 ? 6.766 4.943 -3.030 1.00 96.81 300 ASN A N 1
ATOM 2326 C CA . ASN A 1 300 ? 6.394 5.917 -4.048 1.00 96.81 300 ASN A CA 1
ATOM 2327 C C . ASN A 1 300 ? 5.533 5.270 -5.145 1.00 96.81 300 ASN A C 1
ATOM 2329 O O . ASN A 1 300 ? 6.066 4.625 -6.046 1.00 96.81 300 ASN A O 1
ATOM 2333 N N . LEU A 1 301 ? 4.215 5.492 -5.102 1.00 96.88 301 LEU A N 1
ATOM 2334 C CA . LEU A 1 301 ? 3.269 5.004 -6.120 1.00 96.88 301 LEU A CA 1
ATOM 2335 C C . LEU A 1 301 ? 3.302 5.793 -7.439 1.00 96.88 301 LEU A C 1
ATOM 2337 O O . LEU A 1 301 ? 2.725 5.343 -8.427 1.00 96.88 301 LEU A O 1
ATOM 2341 N N . TYR A 1 302 ? 3.962 6.953 -7.476 1.00 95.62 302 TYR A N 1
ATOM 2342 C CA . TYR A 1 302 ? 3.922 7.867 -8.619 1.00 95.62 302 TYR A CA 1
ATOM 2343 C C . TYR A 1 302 ? 4.323 7.221 -9.965 1.00 95.62 302 TYR A C 1
ATOM 2345 O O . TYR A 1 302 ? 3.553 7.357 -10.915 1.00 95.62 302 TYR A O 1
ATOM 2353 N N . PRO A 1 303 ? 5.411 6.423 -10.067 1.00 95.88 303 PRO A N 1
ATOM 2354 C CA . PRO A 1 303 ? 5.790 5.784 -11.332 1.00 95.88 303 PRO A CA 1
ATOM 2355 C C . PRO A 1 303 ? 4.748 4.797 -11.875 1.00 95.88 303 PRO A C 1
ATOM 2357 O O . PRO A 1 303 ? 4.732 4.510 -13.069 1.00 95.88 303 PRO A O 1
ATOM 2360 N N . ILE A 1 304 ? 3.897 4.246 -11.005 1.00 96.56 304 ILE A N 1
ATOM 2361 C CA . ILE A 1 304 ? 2.809 3.352 -11.408 1.00 96.56 304 ILE A CA 1
ATOM 2362 C C . ILE A 1 304 ? 1.597 4.175 -11.851 1.00 96.56 304 ILE A C 1
ATOM 2364 O O . ILE A 1 304 ? 1.009 3.894 -12.892 1.00 96.56 304 ILE A O 1
ATOM 2368 N N . LEU A 1 305 ? 1.260 5.229 -11.100 1.00 95.88 305 LEU A N 1
ATOM 2369 C CA . LEU A 1 305 ? 0.165 6.146 -11.432 1.00 95.88 305 LEU A CA 1
ATOM 2370 C C . LEU A 1 305 ? 0.366 6.825 -12.796 1.00 95.88 305 LEU A C 1
ATOM 2372 O O . LEU A 1 305 ? -0.601 7.024 -13.526 1.00 95.88 305 LEU A O 1
ATOM 2376 N N . GLU A 1 306 ? 1.606 7.143 -13.180 1.00 94.38 306 GLU A N 1
ATOM 2377 C CA . GLU A 1 306 ? 1.909 7.751 -14.484 1.00 94.38 306 GLU A CA 1
ATOM 2378 C C . GLU A 1 306 ? 1.564 6.863 -15.687 1.00 94.38 306 GLU A C 1
ATOM 2380 O O . GLU A 1 306 ? 1.314 7.400 -16.776 1.00 94.38 306 GLU A O 1
ATOM 2385 N N . ARG A 1 307 ? 1.524 5.538 -15.484 1.00 93.94 307 ARG A N 1
ATOM 2386 C CA . ARG A 1 307 ? 1.193 4.535 -16.509 1.00 93.94 307 ARG A CA 1
ATOM 2387 C C . ARG A 1 307 ? -0.306 4.378 -16.734 1.00 93.94 307 ARG A C 1
ATOM 2389 O O . ARG A 1 307 ? -0.697 3.777 -17.729 1.00 93.94 307 ARG A O 1
ATOM 2396 N N . LEU A 1 308 ? -1.139 4.903 -15.835 1.00 93.62 308 LEU A N 1
ATOM 2397 C CA . LEU A 1 308 ? -2.584 4.882 -16.023 1.00 93.62 308 LEU A CA 1
ATOM 2398 C C . LEU A 1 308 ? -2.999 5.803 -17.190 1.00 93.62 308 LEU A C 1
ATOM 2400 O O . LEU A 1 308 ? -2.319 6.805 -17.467 1.00 93.62 308 LEU A O 1
ATOM 2404 N N . PRO A 1 309 ? -4.136 5.518 -17.854 1.00 92.06 309 PRO A N 1
ATOM 2405 C CA . PRO A 1 309 ? -4.697 6.380 -18.884 1.00 92.06 309 PRO A CA 1
ATOM 2406 C C . PRO A 1 309 ? -4.836 7.826 -18.406 1.00 92.06 309 PRO A C 1
ATOM 2408 O O . PRO A 1 309 ? -5.150 8.100 -17.244 1.00 92.06 309 PRO A O 1
ATOM 2411 N N . LYS A 1 310 ? -4.630 8.781 -19.324 1.00 88.56 310 LYS A N 1
ATOM 2412 C CA . LYS A 1 310 ? -4.653 10.225 -19.019 1.00 88.56 310 LYS A CA 1
ATOM 2413 C C . LYS A 1 310 ? -5.943 10.667 -18.314 1.00 88.56 310 LYS A C 1
ATOM 2415 O O . LYS A 1 310 ? -5.881 11.567 -17.480 1.00 88.56 310 LYS A O 1
ATOM 2420 N N . SER A 1 311 ? -7.070 10.004 -18.590 1.00 85.00 311 SER A N 1
ATOM 2421 C CA . SER A 1 311 ? -8.362 10.254 -17.940 1.00 85.00 311 SER A CA 1
ATOM 2422 C C . SER A 1 311 ? -8.304 10.144 -16.417 1.00 85.00 311 SER A C 1
ATOM 2424 O O . SER A 1 311 ? -9.011 10.879 -15.742 1.00 85.00 311 SER A O 1
ATOM 2426 N N . ASN A 1 312 ? -7.432 9.299 -15.862 1.00 84.50 312 ASN A N 1
ATOM 2427 C CA . ASN A 1 312 ? -7.408 8.982 -14.431 1.00 84.50 312 ASN A CA 1
ATOM 2428 C C . ASN A 1 312 ? -6.335 9.773 -13.656 1.00 84.50 312 ASN A C 1
ATOM 2430 O O . ASN A 1 312 ? -6.307 9.743 -12.425 1.00 84.50 312 ASN A O 1
ATOM 2434 N N . LYS A 1 313 ? -5.458 10.516 -14.350 1.00 79.75 313 LYS A N 1
ATOM 2435 C CA . LYS A 1 313 ? -4.293 11.185 -13.736 1.00 79.75 313 LYS A CA 1
ATOM 2436 C C . LYS A 1 313 ? -4.668 12.263 -12.718 1.00 79.75 313 LYS A C 1
ATOM 2438 O O . LYS A 1 313 ? -3.969 12.431 -11.723 1.00 79.75 313 LYS A O 1
ATOM 2443 N N . HIS A 1 314 ? -5.797 12.941 -12.917 1.00 83.38 314 HIS A N 1
ATOM 2444 C CA . HIS A 1 314 ? -6.270 14.000 -12.020 1.00 83.38 314 HIS A CA 1
ATOM 2445 C C . HIS A 1 314 ? -6.640 13.498 -10.609 1.00 83.38 314 HIS A C 1
ATOM 2447 O O . HIS A 1 314 ? -6.675 14.283 -9.668 1.00 83.38 314 HIS A O 1
ATOM 2453 N N . ILE A 1 315 ? -6.861 12.189 -10.438 1.00 89.69 315 ILE A N 1
ATOM 2454 C CA . ILE A 1 315 ? -7.234 11.563 -9.158 1.00 89.69 315 ILE A CA 1
ATOM 2455 C C . ILE A 1 315 ? -5.992 10.992 -8.437 1.00 89.69 315 ILE A C 1
ATOM 2457 O O . ILE A 1 315 ? -6.107 10.434 -7.351 1.00 89.69 315 ILE A O 1
ATOM 2461 N N . GLY A 1 316 ? -4.784 11.146 -9.000 1.00 90.69 316 GLY A N 1
ATOM 2462 C CA . GLY A 1 316 ? -3.590 10.354 -8.672 1.00 90.69 316 GLY A CA 1
ATOM 2463 C C . GLY A 1 316 ? -3.326 10.102 -7.182 1.00 90.69 316 GLY A C 1
ATOM 2464 O O . GLY A 1 316 ? -3.217 8.948 -6.771 1.00 90.69 316 GLY A O 1
ATOM 2465 N N . TYR A 1 317 ? -3.272 11.149 -6.350 1.00 93.25 317 TYR A N 1
ATOM 2466 C CA . TYR A 1 317 ? -3.032 10.985 -4.907 1.00 93.25 317 TYR A CA 1
ATOM 2467 C C . TYR A 1 317 ? -4.173 10.246 -4.192 1.00 93.25 317 TYR A C 1
ATOM 2469 O O . TYR A 1 317 ? -3.923 9.349 -3.386 1.00 93.25 317 TYR A O 1
ATOM 2477 N N . VAL A 1 318 ? -5.425 10.599 -4.502 1.00 95.94 318 VAL A N 1
ATOM 2478 C CA . VAL A 1 318 ? -6.610 9.978 -3.891 1.00 95.94 318 VAL A CA 1
ATOM 2479 C C . VAL A 1 318 ? -6.692 8.508 -4.306 1.00 95.94 318 VAL A C 1
ATOM 2481 O O . VAL A 1 318 ? -6.840 7.641 -3.451 1.00 95.94 318 VAL A O 1
ATOM 2484 N N . LEU A 1 319 ? -6.476 8.210 -5.591 1.00 97.06 319 LEU A N 1
ATOM 2485 C CA . LEU A 1 319 ? -6.443 6.845 -6.116 1.00 97.06 319 LEU A CA 1
ATOM 2486 C C . LEU A 1 319 ? -5.327 6.013 -5.476 1.00 97.06 319 LEU A C 1
ATOM 2488 O O . LEU A 1 319 ? -5.569 4.883 -5.056 1.00 97.06 319 LEU A O 1
ATOM 2492 N N . GLY A 1 320 ? -4.124 6.580 -5.343 1.00 97.50 320 GLY A N 1
ATOM 2493 C CA . GLY A 1 320 ? -3.007 5.921 -4.672 1.00 97.50 320 GLY A CA 1
ATOM 2494 C C . GLY A 1 320 ? -3.328 5.575 -3.216 1.00 97.50 320 GLY A C 1
ATOM 2495 O O . GLY A 1 320 ? -3.060 4.459 -2.774 1.00 97.50 320 GLY A O 1
ATOM 2496 N N . LYS A 1 321 ? -3.966 6.494 -2.483 1.00 97.88 321 LYS A N 1
ATOM 2497 C CA . LYS A 1 321 ? -4.404 6.258 -1.103 1.00 97.88 321 LYS A CA 1
ATOM 2498 C C . LYS A 1 321 ? -5.447 5.142 -1.008 1.00 97.88 321 LYS A C 1
ATOM 2500 O O . LYS A 1 321 ? -5.296 4.239 -0.186 1.00 97.88 321 LYS A O 1
ATOM 2505 N N . GLU A 1 322 ? -6.474 5.171 -1.855 1.00 98.31 322 GLU A N 1
ATOM 2506 C CA . GLU A 1 322 ? -7.511 4.133 -1.893 1.00 98.31 322 GLU A CA 1
ATOM 2507 C C . GLU A 1 322 ? -6.938 2.757 -2.266 1.00 98.31 322 GLU A C 1
ATOM 2509 O O . GLU A 1 322 ? -7.320 1.743 -1.680 1.00 98.31 322 GLU A O 1
ATOM 2514 N N . TYR A 1 323 ? -5.955 2.717 -3.170 1.00 98.31 323 TYR A N 1
ATOM 2515 C CA . TYR A 1 323 ? -5.233 1.494 -3.517 1.00 98.31 323 TYR A CA 1
ATOM 2516 C C . TYR A 1 323 ? -4.458 0.927 -2.326 1.00 98.31 323 TYR A C 1
ATOM 2518 O O . TYR A 1 323 ? -4.565 -0.266 -2.038 1.00 98.31 323 TYR A O 1
ATOM 2526 N N . VAL A 1 324 ? -3.737 1.769 -1.576 1.00 98.56 324 VAL A N 1
ATOM 2527 C CA . VAL A 1 324 ? -3.052 1.329 -0.351 1.00 98.56 324 VAL A CA 1
ATOM 2528 C C . VAL A 1 324 ? -4.045 0.745 0.647 1.00 98.56 324 VAL A C 1
ATOM 2530 O O . VAL A 1 324 ? -3.790 -0.328 1.189 1.00 98.56 324 VAL A O 1
ATOM 2533 N N . ARG A 1 325 ? -5.193 1.398 0.857 1.00 98.62 325 ARG A N 1
ATOM 2534 C CA . ARG A 1 325 ? -6.245 0.889 1.748 1.00 98.62 325 ARG A CA 1
ATOM 2535 C C . ARG A 1 325 ? -6.745 -0.482 1.311 1.00 98.62 325 ARG A C 1
ATOM 2537 O O . ARG A 1 325 ? -6.840 -1.374 2.147 1.00 98.62 325 ARG A O 1
ATOM 2544 N N . PHE A 1 326 ? -6.995 -0.685 0.018 1.00 98.44 326 PHE A N 1
ATOM 2545 C CA . PHE A 1 326 ? -7.386 -1.996 -0.501 1.00 98.44 326 PHE A CA 1
ATOM 2546 C C . PHE A 1 326 ? -6.321 -3.076 -0.239 1.00 98.44 326 PHE A C 1
ATOM 2548 O O . PHE A 1 326 ? -6.656 -4.164 0.229 1.00 98.44 326 PHE A O 1
ATOM 2555 N N . ILE A 1 327 ? -5.035 -2.776 -0.458 1.00 98.44 327 ILE A N 1
ATOM 2556 C CA . ILE A 1 327 ? -3.944 -3.710 -0.136 1.00 98.44 327 ILE A CA 1
ATOM 2557 C C . ILE A 1 327 ? -3.894 -4.019 1.363 1.00 98.44 327 ILE A C 1
ATOM 2559 O O . ILE A 1 327 ? -3.734 -5.177 1.739 1.00 98.44 327 ILE A O 1
ATOM 2563 N N . VAL A 1 328 ? -4.055 -3.013 2.225 1.00 98.50 328 VAL A N 1
ATOM 2564 C CA . VAL A 1 328 ? -4.105 -3.210 3.681 1.00 98.50 328 VAL A CA 1
ATOM 2565 C C . VAL A 1 328 ? -5.227 -4.181 4.057 1.00 98.50 328 VAL A C 1
ATOM 2567 O O . VAL A 1 328 ? -4.988 -5.098 4.840 1.00 98.50 328 VAL A O 1
ATOM 2570 N N . LEU A 1 329 ? -6.417 -4.045 3.457 1.00 98.31 329 LEU A N 1
ATOM 2571 C CA . LEU A 1 329 ? -7.518 -4.990 3.675 1.00 98.31 329 LEU A CA 1
ATOM 2572 C C . LEU A 1 329 ? -7.144 -6.413 3.246 1.00 98.31 329 LEU A C 1
ATOM 2574 O O . LEU A 1 329 ? -7.420 -7.356 3.984 1.00 98.31 329 LEU A O 1
ATOM 2578 N N . LYS A 1 330 ? -6.468 -6.577 2.101 1.00 98.19 330 LYS A N 1
ATOM 2579 C CA . LYS A 1 330 ? -5.982 -7.892 1.658 1.00 98.19 330 LYS A CA 1
ATOM 2580 C C . LYS A 1 330 ? -4.997 -8.524 2.639 1.00 98.19 330 LYS A C 1
ATOM 2582 O O . LYS A 1 330 ? -5.086 -9.724 2.882 1.00 98.19 330 LYS A O 1
ATOM 2587 N N . VAL A 1 331 ? -4.086 -7.738 3.214 1.00 97.69 331 VAL A N 1
ATOM 2588 C CA . VAL A 1 331 ? -3.130 -8.224 4.224 1.00 97.69 331 VAL A CA 1
ATOM 2589 C C . VAL A 1 331 ? -3.865 -8.680 5.488 1.00 97.69 331 VAL A C 1
ATOM 2591 O O . VAL A 1 331 ? -3.615 -9.782 5.970 1.00 97.69 331 VAL A O 1
ATOM 2594 N N . ILE A 1 332 ? -4.803 -7.871 5.993 1.00 97.31 332 ILE A N 1
ATOM 2595 C CA . ILE A 1 332 ? -5.569 -8.173 7.216 1.00 97.31 332 ILE A CA 1
ATOM 2596 C C . ILE A 1 332 ? -6.427 -9.433 7.042 1.00 97.31 332 ILE A C 1
ATOM 2598 O O . ILE A 1 332 ? -6.413 -10.312 7.898 1.00 97.31 332 ILE A O 1
ATOM 2602 N N . GLU A 1 333 ? -7.126 -9.562 5.912 1.00 97.44 333 GLU A N 1
ATOM 2603 C CA . GLU A 1 333 ? -7.969 -10.729 5.605 1.00 97.44 333 GLU A CA 1
ATOM 2604 C C . GLU A 1 333 ? -7.177 -11.965 5.154 1.00 97.44 333 GLU A C 1
ATOM 2606 O O . GLU A 1 333 ? -7.764 -13.017 4.858 1.00 97.44 333 GLU A O 1
ATOM 2611 N N . LYS A 1 334 ? -5.847 -11.847 5.066 1.00 97.00 334 LYS A N 1
ATOM 2612 C CA . LYS A 1 334 ? -4.953 -12.855 4.494 1.00 97.00 334 LYS A CA 1
ATOM 2613 C C . LYS A 1 334 ? -5.449 -13.331 3.114 1.00 97.00 334 LYS A C 1
ATOM 2615 O O . LYS A 1 334 ? -5.519 -14.530 2.847 1.00 97.00 334 LYS A O 1
ATOM 2620 N N . ASP A 1 335 ? -5.865 -12.397 2.259 1.00 97.31 335 ASP A N 1
ATOM 2621 C CA . ASP A 1 335 ? -6.398 -12.669 0.919 1.00 97.31 335 ASP A CA 1
ATOM 2622 C C . ASP A 1 335 ? -5.278 -12.744 -0.128 1.00 97.31 335 ASP A C 1
ATOM 2624 O O . ASP A 1 335 ? -5.109 -11.863 -0.981 1.00 97.31 335 ASP A O 1
ATOM 2628 N N . THR A 1 336 ? -4.481 -13.810 -0.032 1.00 95.44 336 THR A N 1
ATOM 2629 C CA . THR A 1 336 ? -3.337 -14.054 -0.917 1.00 95.44 336 THR A CA 1
ATOM 2630 C C . THR A 1 336 ? -3.773 -14.244 -2.367 1.00 95.44 336 THR A C 1
ATOM 2632 O O . THR A 1 336 ? -3.177 -13.643 -3.253 1.00 95.44 336 THR A O 1
ATOM 2635 N N . ASN A 1 337 ? -4.831 -15.022 -2.607 1.00 94.19 337 ASN A N 1
ATOM 2636 C CA . ASN A 1 337 ? -5.233 -15.468 -3.945 1.00 94.19 337 ASN A CA 1
ATOM 2637 C C . ASN A 1 337 ? -6.421 -14.685 -4.520 1.00 94.19 337 ASN A C 1
ATOM 2639 O O . ASN A 1 337 ? -7.038 -15.142 -5.466 1.00 94.19 337 ASN A O 1
ATOM 2643 N N . SER A 1 338 ? -6.775 -13.522 -3.962 1.00 94.69 338 SER A N 1
ATOM 2644 C CA . SER A 1 338 ? -7.916 -12.713 -4.448 1.00 94.69 338 SER A CA 1
ATOM 2645 C C . SER A 1 338 ? -9.274 -13.414 -4.398 1.00 94.69 338 SER A C 1
ATOM 2647 O O . SER A 1 338 ? -10.193 -13.043 -5.123 1.00 94.69 338 SER A O 1
ATOM 2649 N N . SER A 1 339 ? -9.415 -14.417 -3.535 1.00 95.56 339 SER A N 1
ATOM 2650 C CA . SER A 1 339 ? -10.635 -15.212 -3.429 1.00 95.56 339 SER A CA 1
ATOM 2651 C C . SER A 1 339 ? -11.641 -14.610 -2.452 1.00 95.56 339 SER A C 1
ATOM 2653 O O . SER A 1 339 ? -12.809 -14.996 -2.463 1.00 95.56 339 SER A O 1
ATOM 2655 N N . LYS A 1 340 ? -11.218 -13.660 -1.603 1.00 97.44 340 LYS A N 1
ATOM 2656 C CA . LYS A 1 340 ? -12.067 -13.083 -0.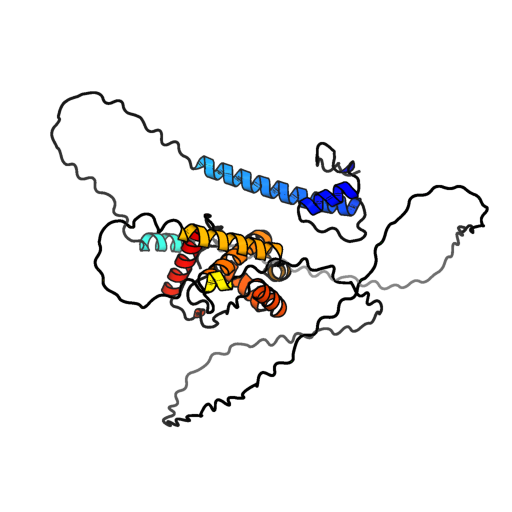548 1.00 97.44 340 LYS A CA 1
ATOM 2657 C C . LYS A 1 340 ? -12.554 -11.675 -0.863 1.00 97.44 340 LYS A C 1
ATOM 2659 O O . LYS A 1 340 ? -13.690 -11.358 -0.510 1.00 97.44 340 LYS A O 1
ATOM 2664 N N . LEU A 1 341 ? -11.713 -10.835 -1.466 1.00 97.69 341 LEU A N 1
ATOM 2665 C CA . LEU A 1 341 ? -11.982 -9.411 -1.657 1.00 97.69 341 LEU A CA 1
ATOM 2666 C C . LEU A 1 341 ? -11.951 -9.016 -3.129 1.00 97.69 341 LEU A C 1
ATOM 2668 O O . LEU A 1 341 ? -11.074 -9.420 -3.887 1.00 97.69 341 LEU A O 1
ATOM 2672 N N . GLU A 1 342 ? -12.877 -8.136 -3.496 1.00 97.25 342 GLU A N 1
ATOM 2673 C CA . GLU A 1 342 ? -12.959 -7.557 -4.833 1.00 97.25 342 GLU A CA 1
ATOM 2674 C C . GLU A 1 342 ? -12.596 -6.059 -4.777 1.00 97.25 342 GLU A C 1
ATOM 2676 O O . GLU A 1 342 ? -13.202 -5.330 -3.980 1.00 97.25 342 GLU A O 1
ATOM 2681 N N . PRO A 1 343 ? -11.628 -5.574 -5.575 1.00 97.50 343 PRO A N 1
ATOM 2682 C CA . PRO A 1 343 ? -11.383 -4.145 -5.768 1.00 97.50 343 PRO A CA 1
ATOM 2683 C C . PRO A 1 343 ? -12.443 -3.502 -6.674 1.00 97.50 343 PRO A C 1
ATOM 2685 O O . PRO A 1 343 ? -13.114 -4.183 -7.447 1.00 97.50 343 PRO A O 1
ATOM 2688 N N . SER A 1 344 ? -12.541 -2.170 -6.653 1.00 97.25 344 SER A N 1
ATOM 2689 C CA . SER A 1 344 ? -13.265 -1.438 -7.702 1.00 97.25 344 SER A CA 1
ATOM 2690 C C . SER A 1 344 ? -12.514 -1.487 -9.045 1.00 97.25 344 SER A C 1
ATOM 2692 O O . SER A 1 344 ? -11.306 -1.753 -9.051 1.00 97.25 344 SER A O 1
ATOM 2694 N N . PRO A 1 345 ? -13.168 -1.189 -10.186 1.00 95.44 345 PRO A N 1
ATOM 2695 C CA . PRO A 1 345 ? -12.516 -1.206 -11.499 1.00 95.44 345 PRO A CA 1
ATOM 2696 C C . PRO A 1 345 ? -11.236 -0.360 -11.582 1.00 95.44 345 PRO A C 1
ATOM 2698 O O . PRO A 1 345 ? -10.211 -0.848 -12.054 1.00 95.44 345 PRO A O 1
ATOM 2701 N N . LEU A 1 346 ? -11.255 0.871 -11.056 1.00 95.94 346 LEU A N 1
ATOM 2702 C CA . LEU A 1 346 ? -10.092 1.773 -11.074 1.00 95.94 346 LEU A CA 1
ATOM 2703 C C . LEU A 1 346 ? -8.945 1.276 -10.183 1.00 95.94 346 LEU A C 1
ATOM 2705 O O . LEU A 1 346 ? -7.773 1.386 -10.545 1.00 95.94 346 LEU A O 1
ATOM 2709 N N . ILE A 1 347 ? -9.270 0.700 -9.023 1.00 97.44 347 ILE A N 1
ATOM 2710 C CA . ILE A 1 347 ? -8.272 0.102 -8.127 1.00 97.44 347 ILE A CA 1
ATOM 2711 C C . ILE A 1 347 ? -7.661 -1.144 -8.768 1.00 97.44 347 ILE A C 1
ATOM 2713 O O . ILE A 1 347 ? -6.455 -1.357 -8.660 1.00 97.44 347 ILE A O 1
ATOM 2717 N N . ASN A 1 348 ? -8.471 -1.939 -9.469 1.00 96.38 348 ASN A N 1
ATOM 2718 C CA . ASN A 1 348 ? -8.016 -3.108 -10.211 1.00 96.38 348 ASN A CA 1
ATOM 2719 C C . ASN A 1 348 ? -7.058 -2.730 -11.348 1.00 96.38 348 ASN A C 1
ATOM 2721 O O . ASN A 1 348 ? -6.030 -3.374 -11.527 1.00 96.38 348 ASN A O 1
ATOM 2725 N N . GLU A 1 349 ? -7.366 -1.664 -12.086 1.00 95.31 349 GLU A N 1
ATOM 2726 C CA . GLU A 1 349 ? -6.509 -1.143 -13.153 1.00 95.31 349 GLU A CA 1
ATOM 2727 C C . GLU A 1 349 ? -5.137 -0.708 -12.616 1.00 95.31 349 GLU A C 1
ATOM 2729 O O . GLU A 1 349 ? -4.101 -1.136 -13.131 1.00 95.31 349 GLU A O 1
ATOM 2734 N N . LEU A 1 350 ? -5.118 0.072 -11.528 1.00 97.06 350 LEU A N 1
ATOM 2735 C CA . LEU A 1 350 ? -3.877 0.467 -10.860 1.00 97.06 350 LEU A CA 1
ATOM 2736 C C . LEU A 1 350 ? -3.108 -0.750 -10.327 1.00 97.06 350 LEU A C 1
ATOM 2738 O O . LEU A 1 350 ? -1.884 -0.812 -10.445 1.00 97.06 350 LEU A O 1
ATOM 2742 N N . TRP A 1 351 ? -3.808 -1.734 -9.764 1.00 97.50 351 TRP A N 1
ATOM 2743 C CA . TRP A 1 351 ? -3.172 -2.943 -9.257 1.00 97.50 351 TRP A CA 1
ATOM 2744 C C . TRP A 1 351 ? -2.519 -3.763 -10.378 1.00 97.50 351 TRP A C 1
ATOM 2746 O O . TRP A 1 351 ? -1.359 -4.156 -10.245 1.00 97.50 351 TRP A O 1
ATOM 2756 N N . ASN A 1 352 ? -3.197 -3.933 -11.514 1.00 96.12 352 ASN A N 1
ATOM 2757 C CA . ASN A 1 352 ? -2.629 -4.581 -12.696 1.00 96.12 352 ASN A CA 1
ATOM 2758 C C . ASN A 1 352 ? -1.386 -3.833 -13.200 1.00 96.12 352 ASN A C 1
ATOM 2760 O O . ASN A 1 352 ? -0.340 -4.449 -13.402 1.00 96.12 352 ASN A O 1
ATOM 2764 N N . ALA A 1 353 ? -1.453 -2.502 -13.321 1.00 96.56 353 ALA A N 1
ATOM 2765 C CA . ALA A 1 353 ? -0.303 -1.681 -13.711 1.00 96.56 353 ALA A CA 1
ATOM 2766 C C . ALA A 1 353 ? 0.885 -1.828 -12.741 1.00 96.56 353 ALA A C 1
ATOM 2768 O O . ALA A 1 353 ? 2.046 -1.802 -13.162 1.00 96.56 353 ALA A O 1
ATOM 2769 N N . HIS A 1 354 ? 0.604 -2.008 -11.448 1.00 97.75 354 HIS A N 1
ATOM 2770 C CA . HIS A 1 354 ? 1.619 -2.228 -10.427 1.00 97.75 354 HIS A CA 1
ATOM 2771 C C . HIS A 1 354 ? 2.279 -3.604 -10.558 1.00 97.75 354 HIS A C 1
ATOM 2773 O O . HIS A 1 354 ? 3.505 -3.672 -10.579 1.00 97.75 354 HIS A O 1
ATOM 2779 N N . ILE A 1 355 ? 1.494 -4.678 -10.700 1.00 97.06 355 ILE A N 1
ATOM 2780 C CA . ILE A 1 355 ? 2.010 -6.050 -10.858 1.00 97.06 355 ILE A CA 1
ATOM 2781 C C . ILE A 1 355 ? 2.897 -6.166 -12.102 1.00 97.06 355 ILE A C 1
ATOM 2783 O O . ILE A 1 355 ? 3.949 -6.799 -12.051 1.00 97.06 355 ILE A O 1
ATOM 2787 N N . LEU A 1 356 ? 2.518 -5.505 -13.201 1.00 96.69 356 LEU A N 1
ATOM 2788 C CA . LEU A 1 356 ? 3.322 -5.466 -14.428 1.00 96.69 356 LEU A CA 1
ATOM 2789 C C . LEU A 1 356 ? 4.686 -4.785 -14.228 1.00 96.69 356 LEU A C 1
ATOM 2791 O O . LEU A 1 356 ? 5.619 -5.015 -14.992 1.00 96.69 356 LEU A O 1
ATOM 2795 N N . SER A 1 357 ? 4.834 -3.954 -13.195 1.00 96.62 357 SER A N 1
ATOM 2796 C CA . SER A 1 357 ? 6.114 -3.381 -12.795 1.00 96.62 357 SER A CA 1
ATOM 2797 C C . SER A 1 357 ? 6.821 -4.281 -11.780 1.00 96.62 357 SER A C 1
ATOM 2799 O O . SER A 1 357 ? 6.984 -3.881 -10.628 1.00 96.62 357 SER A O 1
ATOM 2801 N N . THR A 1 358 ? 7.269 -5.466 -12.201 1.00 96.69 358 THR A N 1
ATOM 2802 C CA . THR A 1 358 ? 7.804 -6.531 -11.322 1.00 96.69 358 THR A CA 1
ATOM 2803 C C . THR A 1 358 ? 8.773 -6.026 -10.247 1.00 96.69 358 THR A C 1
ATOM 2805 O O . THR A 1 358 ? 8.526 -6.241 -9.068 1.00 96.69 358 THR A O 1
ATOM 2808 N N . THR A 1 359 ? 9.788 -5.228 -10.603 1.00 97.44 359 THR A N 1
ATOM 2809 C CA . THR A 1 359 ? 10.736 -4.642 -9.631 1.00 97.44 359 THR A CA 1
ATOM 2810 C C . THR A 1 359 ? 10.048 -3.788 -8.563 1.00 97.44 359 THR A C 1
ATOM 2812 O O . THR A 1 359 ? 10.353 -3.883 -7.377 1.00 97.44 359 THR A O 1
ATOM 2815 N N . LYS A 1 360 ? 9.090 -2.949 -8.971 1.00 97.69 360 LYS A N 1
ATOM 2816 C CA . LYS A 1 360 ? 8.348 -2.071 -8.058 1.00 97.69 360 LYS A CA 1
ATOM 2817 C C . LYS A 1 360 ? 7.363 -2.856 -7.203 1.00 97.69 360 LYS A C 1
ATOM 2819 O O . LYS A 1 360 ? 7.201 -2.530 -6.027 1.00 97.69 360 LYS A O 1
ATOM 2824 N N . TYR A 1 361 ? 6.759 -3.891 -7.769 1.00 98.12 361 TYR A N 1
ATOM 2825 C CA . TYR A 1 361 ? 5.885 -4.799 -7.049 1.00 98.12 361 TYR A CA 1
ATOM 2826 C C . TYR A 1 361 ? 6.647 -5.622 -6.000 1.00 98.12 361 TYR A C 1
ATOM 2828 O O . TYR A 1 361 ? 6.185 -5.772 -4.870 1.00 98.12 361 TYR A O 1
ATOM 2836 N N . ASP A 1 362 ? 7.856 -6.076 -6.323 1.00 97.62 362 ASP A N 1
ATOM 2837 C CA . ASP A 1 362 ? 8.741 -6.773 -5.390 1.00 97.62 362 ASP A CA 1
ATOM 2838 C C . ASP A 1 362 ? 9.198 -5.847 -4.255 1.00 97.62 362 ASP A C 1
ATOM 2840 O O . ASP A 1 362 ? 9.116 -6.211 -3.082 1.00 97.62 362 ASP A O 1
ATOM 2844 N N . GLU A 1 363 ? 9.610 -4.609 -4.561 1.00 97.75 363 GLU A N 1
ATOM 2845 C CA . GLU A 1 363 ? 9.891 -3.582 -3.544 1.00 97.75 363 GLU A CA 1
ATOM 2846 C C . GLU A 1 363 ? 8.690 -3.385 -2.596 1.00 97.75 363 GLU A C 1
ATOM 2848 O O . GLU A 1 363 ? 8.850 -3.323 -1.374 1.00 97.75 363 GLU A O 1
ATOM 2853 N N . PHE A 1 364 ? 7.478 -3.323 -3.156 1.00 98.12 364 PHE A N 1
ATOM 2854 C CA . PHE A 1 364 ? 6.242 -3.123 -2.405 1.00 98.12 364 PHE A CA 1
ATOM 2855 C C . PHE A 1 364 ? 5.887 -4.319 -1.513 1.00 98.12 364 PHE A C 1
ATOM 2857 O O . PHE A 1 364 ? 5.608 -4.142 -0.327 1.00 98.12 364 PHE A O 1
ATOM 2864 N N . THR A 1 365 ? 5.923 -5.540 -2.052 1.00 97.62 365 THR A N 1
ATOM 2865 C CA . THR A 1 365 ? 5.618 -6.771 -1.302 1.00 97.62 365 THR A CA 1
ATOM 2866 C C . THR A 1 365 ? 6.637 -7.026 -0.191 1.00 97.62 365 THR A C 1
ATOM 2868 O O . THR A 1 365 ? 6.256 -7.430 0.910 1.00 97.62 365 THR A O 1
ATOM 2871 N N . ASN A 1 366 ? 7.911 -6.689 -0.415 1.00 97.38 366 ASN A N 1
ATOM 2872 C CA . ASN A 1 366 ? 8.951 -6.719 0.616 1.00 97.38 366 ASN A CA 1
ATOM 2873 C C . ASN A 1 366 ? 8.689 -5.707 1.743 1.00 97.38 366 ASN A C 1
ATOM 2875 O O . ASN A 1 366 ? 8.904 -6.018 2.918 1.00 97.38 366 ASN A O 1
ATOM 2879 N N . LEU A 1 367 ? 8.194 -4.508 1.415 1.00 97.44 367 LEU A N 1
ATOM 2880 C CA . LEU A 1 367 ? 7.841 -3.486 2.405 1.00 97.44 367 LEU A CA 1
ATOM 2881 C C . LEU A 1 367 ? 6.705 -3.945 3.334 1.00 97.44 367 LEU A C 1
ATOM 2883 O O . LEU A 1 367 ? 6.781 -3.744 4.556 1.00 97.44 367 LEU A O 1
ATOM 2887 N N . ILE A 1 368 ? 5.655 -4.540 2.762 1.00 97.12 368 ILE A N 1
ATOM 2888 C CA . ILE A 1 368 ? 4.490 -5.032 3.514 1.00 97.12 368 ILE A CA 1
ATOM 2889 C C . ILE A 1 368 ? 4.704 -6.427 4.111 1.00 97.12 368 ILE A C 1
ATOM 2891 O O . ILE A 1 368 ? 3.903 -6.839 4.940 1.00 97.12 368 ILE A O 1
ATOM 2895 N N . GLN A 1 369 ? 5.783 -7.124 3.731 1.00 96.94 369 GLN A N 1
ATOM 2896 C CA . GLN A 1 369 ? 6.112 -8.495 4.153 1.00 96.94 369 GLN A CA 1
ATOM 2897 C C . GLN A 1 369 ? 4.979 -9.493 3.882 1.00 96.94 369 GLN A C 1
ATOM 2899 O O . GLN A 1 369 ? 4.751 -10.433 4.638 1.00 96.94 369 GLN A O 1
ATOM 2904 N N . TYR A 1 370 ? 4.255 -9.271 2.789 1.00 97.00 370 TYR A N 1
ATOM 2905 C CA . TYR A 1 370 ? 3.101 -10.063 2.404 1.00 97.00 370 TYR A CA 1
ATOM 2906 C C . TYR A 1 370 ? 3.015 -10.107 0.882 1.00 97.00 370 TYR A C 1
ATOM 2908 O O . TYR A 1 370 ? 3.008 -9.068 0.218 1.00 97.00 370 TYR A O 1
ATOM 2916 N N . LYS A 1 371 ? 2.977 -11.314 0.316 1.00 95.94 371 LYS A N 1
ATOM 2917 C CA . LYS A 1 371 ? 2.818 -11.502 -1.126 1.00 95.94 371 LYS A CA 1
ATOM 2918 C C . LYS A 1 371 ? 1.333 -11.560 -1.443 1.00 95.94 371 LYS A C 1
ATOM 2920 O O . LYS A 1 371 ? 0.627 -12.430 -0.947 1.00 95.94 371 LYS A O 1
ATOM 2925 N N . VAL A 1 372 ? 0.870 -10.620 -2.255 1.00 95.81 372 VAL A N 1
ATOM 2926 C CA . VAL A 1 372 ? -0.478 -10.652 -2.816 1.00 95.81 372 VAL A CA 1
ATOM 2927 C C . VAL A 1 372 ? -0.354 -11.234 -4.223 1.00 95.81 372 VAL A C 1
ATOM 2929 O O . VAL A 1 372 ? 0.512 -10.822 -4.984 1.00 95.81 372 VAL A O 1
ATOM 2932 N N . HIS A 1 373 ? -1.179 -12.208 -4.578 1.00 95.00 373 HIS A N 1
ATOM 2933 C CA . HIS A 1 373 ? -1.215 -12.769 -5.923 1.00 95.00 373 HIS A CA 1
ATOM 2934 C C . HIS A 1 373 ? -2.464 -12.274 -6.652 1.00 95.00 373 HIS A C 1
ATOM 2936 O O . HIS A 1 373 ? -3.530 -12.094 -6.056 1.00 95.00 373 HIS A O 1
ATOM 2942 N N . SER A 1 374 ? -2.309 -11.995 -7.946 1.00 92.44 374 SER A N 1
ATOM 2943 C CA . SER A 1 374 ? -3.448 -11.784 -8.835 1.00 92.44 374 SER A CA 1
ATOM 2944 C C . SER A 1 374 ? -3.905 -13.143 -9.332 1.00 92.44 374 SER A C 1
ATOM 2946 O O . SER A 1 374 ? -3.074 -13.925 -9.792 1.00 92.44 374 SER A O 1
ATOM 2948 N N . ASP A 1 375 ? -5.197 -13.418 -9.205 1.00 93.25 375 ASP A N 1
ATOM 2949 C CA . ASP A 1 375 ? -5.797 -14.614 -9.778 1.00 93.25 375 ASP A CA 1
ATOM 2950 C C . ASP A 1 375 ? -6.172 -14.318 -11.238 1.00 93.25 375 ASP A C 1
ATOM 2952 O O . ASP A 1 375 ? -7.045 -13.469 -11.469 1.00 93.25 375 ASP A O 1
ATOM 2956 N N . PRO A 1 376 ? -5.504 -14.947 -12.226 1.00 90.62 376 PRO A N 1
ATOM 2957 C CA . PRO A 1 376 ? -5.838 -14.739 -13.624 1.00 90.62 376 PRO A CA 1
ATOM 2958 C C . PRO A 1 376 ? -7.246 -15.235 -13.947 1.00 90.62 376 PRO A C 1
ATOM 2960 O O . PRO A 1 376 ? -7.864 -14.652 -14.825 1.00 90.62 376 PRO A O 1
ATOM 2963 N N . ASP A 1 377 ? -7.778 -16.224 -13.225 1.00 93.81 377 ASP A N 1
ATOM 2964 C CA . ASP A 1 377 ? -9.067 -16.857 -13.514 1.00 93.81 377 ASP A CA 1
ATOM 2965 C C . ASP A 1 377 ? -10.252 -16.113 -12.883 1.00 93.81 377 ASP A C 1
ATOM 2967 O O . ASP A 1 377 ? -11.406 -16.494 -13.069 1.00 93.81 377 ASP A O 1
ATOM 2971 N N . ARG A 1 378 ? -10.006 -14.982 -12.208 1.00 90.94 378 ARG A N 1
ATOM 2972 C CA . ARG A 1 378 ? -11.049 -14.156 -11.574 1.00 90.94 378 ARG A CA 1
ATOM 2973 C C . ARG A 1 378 ? -12.155 -13.704 -12.538 1.00 90.94 378 ARG A C 1
ATOM 2975 O O . ARG A 1 378 ? -13.268 -13.414 -12.107 1.00 90.94 378 ARG A O 1
ATOM 2982 N N . PHE A 1 379 ? -11.889 -13.633 -13.844 1.00 90.38 379 PHE A N 1
ATOM 2983 C CA . PHE A 1 379 ? -12.919 -13.305 -14.839 1.00 90.38 379 PHE A CA 1
ATOM 2984 C C . PHE A 1 379 ? -13.959 -14.423 -15.039 1.00 90.38 379 PHE A C 1
ATOM 2986 O O . PHE A 1 379 ? -15.001 -14.170 -15.642 1.00 90.38 379 PHE A O 1
ATOM 2993 N N . LEU A 1 380 ? -13.685 -15.637 -14.550 1.00 95.25 380 LEU A N 1
ATOM 2994 C CA . LEU A 1 380 ? -14.596 -16.783 -14.582 1.00 95.25 380 LEU A CA 1
ATOM 2995 C C . LEU A 1 380 ? -15.562 -16.811 -13.390 1.00 95.25 380 LEU A C 1
ATOM 2997 O O . LEU A 1 380 ? -16.510 -17.598 -13.396 1.00 95.25 380 LEU A O 1
ATOM 3001 N N . ASP A 1 381 ? -15.349 -15.968 -12.376 1.00 95.62 381 ASP A N 1
ATOM 3002 C CA . ASP A 1 381 ? -16.238 -15.899 -11.223 1.00 95.62 381 ASP A CA 1
ATOM 3003 C C . ASP A 1 381 ? -17.652 -15.484 -11.632 1.00 95.62 381 ASP A C 1
ATOM 3005 O O . ASP A 1 381 ? -17.876 -14.603 -12.469 1.00 95.62 381 ASP A O 1
ATOM 3009 N N . SER A 1 382 ? -18.648 -16.080 -10.977 1.00 96.62 382 SER A N 1
ATOM 3010 C CA . SER A 1 382 ? -20.026 -15.655 -11.186 1.00 96.62 382 SER A CA 1
ATOM 3011 C C . SER A 1 382 ? -20.200 -14.195 -10.758 1.00 96.62 382 SER A C 1
ATOM 3013 O O . SER A 1 382 ? -19.647 -13.734 -9.754 1.00 96.62 382 SER A O 1
ATOM 3015 N N . LYS A 1 383 ? -21.066 -13.464 -11.467 1.00 95.75 383 LYS A N 1
ATOM 3016 C CA . LYS A 1 383 ? -21.405 -12.075 -11.120 1.00 95.75 383 LYS A CA 1
ATOM 3017 C C . LYS A 1 383 ? -21.813 -11.928 -9.646 1.00 95.75 383 LYS A C 1
ATOM 3019 O O . LYS A 1 383 ? -21.480 -10.931 -9.012 1.00 95.75 383 LYS A O 1
ATOM 3024 N N . GLN A 1 384 ? -22.506 -12.924 -9.087 1.00 96.31 384 GLN A N 1
ATOM 3025 C CA . GLN A 1 384 ? -22.918 -12.910 -7.684 1.00 96.31 384 GLN A CA 1
ATOM 3026 C C . GLN A 1 384 ? -21.732 -13.032 -6.719 1.00 96.31 384 GLN A C 1
ATOM 3028 O O . GLN A 1 384 ? -21.711 -12.332 -5.708 1.00 96.31 384 GLN A O 1
ATOM 3033 N N . GLN A 1 385 ? -20.733 -13.868 -7.022 1.00 96.75 385 GLN A N 1
ATOM 3034 C CA . GLN A 1 385 ? -19.505 -13.954 -6.224 1.00 96.75 385 GLN A CA 1
ATOM 3035 C C . GLN A 1 385 ? -18.750 -12.622 -6.236 1.00 96.75 385 GLN A C 1
ATOM 3037 O O . GLN A 1 385 ? -18.401 -12.124 -5.166 1.00 96.75 385 GLN A O 1
ATOM 3042 N N . ILE A 1 386 ? -18.595 -12.001 -7.410 1.00 96.06 386 ILE A N 1
ATOM 3043 C CA . ILE A 1 386 ? -17.977 -10.673 -7.562 1.00 96.06 386 ILE A CA 1
ATOM 3044 C C . ILE A 1 386 ? -18.713 -9.630 -6.704 1.00 96.06 386 ILE A C 1
ATOM 3046 O O . ILE A 1 386 ? -18.086 -8.925 -5.912 1.00 96.06 386 ILE A O 1
ATOM 3050 N N . ILE A 1 387 ? -20.052 -9.574 -6.787 1.00 96.31 387 ILE A N 1
ATOM 3051 C CA . ILE A 1 387 ? -20.888 -8.680 -5.963 1.00 96.31 387 ILE A CA 1
ATOM 3052 C C . ILE A 1 387 ? -20.648 -8.926 -4.465 1.00 96.31 387 ILE A C 1
ATOM 3054 O O . ILE A 1 387 ? -20.454 -7.970 -3.712 1.00 96.31 387 ILE A O 1
ATOM 3058 N N . ASN A 1 388 ? -20.664 -10.188 -4.027 1.00 97.19 388 ASN A N 1
ATOM 3059 C CA . ASN A 1 388 ? -20.514 -10.555 -2.618 1.00 97.19 388 ASN A CA 1
ATOM 3060 C C . ASN A 1 388 ? -19.134 -10.157 -2.077 1.00 97.19 388 ASN A C 1
ATOM 3062 O O . ASN A 1 388 ? -19.043 -9.552 -1.006 1.00 97.19 388 ASN A O 1
ATOM 3066 N N . ARG A 1 389 ? -18.061 -10.441 -2.826 1.00 97.75 389 ARG A N 1
ATOM 3067 C CA . ARG A 1 389 ? -16.694 -10.048 -2.456 1.00 97.75 389 ARG A CA 1
ATOM 3068 C C . ARG A 1 389 ? -16.537 -8.533 -2.420 1.00 97.75 389 ARG A C 1
ATOM 3070 O O . ARG A 1 389 ? -15.941 -8.016 -1.481 1.00 97.75 389 ARG A O 1
ATOM 3077 N N . PHE A 1 390 ? -17.126 -7.810 -3.371 1.00 97.94 390 PHE A N 1
ATOM 3078 C CA . PHE A 1 390 ? -17.092 -6.346 -3.381 1.00 97.94 390 PHE A CA 1
ATOM 3079 C C . PHE A 1 390 ? -17.815 -5.747 -2.172 1.00 97.94 390 PHE A C 1
ATOM 3081 O O . PHE A 1 390 ? -17.276 -4.879 -1.487 1.00 97.94 390 PHE A O 1
ATOM 3088 N N . GLN A 1 391 ? -19.006 -6.253 -1.837 1.00 97.62 391 GLN A N 1
ATOM 3089 C CA . GLN A 1 391 ? -19.729 -5.841 -0.630 1.00 97.62 391 GLN A CA 1
ATOM 3090 C C . GLN A 1 391 ? -18.937 -6.150 0.645 1.00 97.62 391 GLN A C 1
ATOM 3092 O O . GLN A 1 391 ? -18.893 -5.316 1.551 1.00 97.62 391 GLN A O 1
ATOM 3097 N N . LYS A 1 392 ? -18.263 -7.308 0.704 1.00 98.25 392 LYS A N 1
ATOM 3098 C CA . LYS A 1 392 ? -17.354 -7.648 1.804 1.00 98.25 392 LYS A CA 1
ATOM 3099 C C . LYS A 1 392 ? -16.208 -6.635 1.905 1.00 98.25 392 LYS A C 1
ATOM 3101 O O . LYS A 1 392 ? -15.959 -6.135 3.003 1.00 98.25 392 LYS A O 1
ATOM 3106 N N . THR A 1 393 ? -15.572 -6.274 0.787 1.00 98.31 393 THR A N 1
ATOM 3107 C CA . THR A 1 393 ? -14.532 -5.233 0.743 1.00 98.31 393 THR A CA 1
ATOM 3108 C C . THR A 1 393 ? -15.039 -3.915 1.328 1.00 98.31 393 THR A C 1
ATOM 3110 O O . THR A 1 393 ? -14.378 -3.347 2.193 1.00 98.31 393 THR A O 1
ATOM 3113 N N . LEU A 1 394 ? -16.227 -3.445 0.927 1.00 98.06 394 LEU A N 1
ATOM 3114 C CA . LEU A 1 394 ? -16.802 -2.190 1.432 1.00 98.06 394 LEU A CA 1
ATOM 3115 C C . LEU A 1 394 ? -17.099 -2.236 2.940 1.00 98.06 394 LEU A C 1
ATOM 3117 O O . LEU A 1 394 ? -16.829 -1.271 3.660 1.00 98.06 394 LEU A O 1
ATOM 3121 N N . SER A 1 395 ? -17.622 -3.359 3.436 1.00 97.50 395 SER A N 1
ATOM 3122 C CA . SER A 1 395 ? -17.866 -3.572 4.867 1.00 97.50 395 SER A CA 1
ATOM 3123 C C . SER A 1 395 ? -16.575 -3.516 5.682 1.00 97.50 395 SER A C 1
ATOM 3125 O O . SER A 1 395 ? -16.513 -2.823 6.700 1.00 97.50 395 SER A O 1
ATOM 3127 N N . LEU A 1 396 ? -15.524 -4.193 5.214 1.00 97.94 396 LEU A N 1
ATOM 3128 C CA . LEU A 1 396 ? -14.211 -4.185 5.857 1.00 97.94 396 LEU A CA 1
ATOM 3129 C C . LEU A 1 396 ? -13.541 -2.819 5.783 1.00 97.94 396 LEU A C 1
ATOM 3131 O O . LEU A 1 396 ? -12.949 -2.373 6.761 1.00 97.94 396 LEU A O 1
ATOM 3135 N N . TYR A 1 397 ? -13.686 -2.123 4.659 1.00 98.38 397 TYR A N 1
ATOM 3136 C CA . TYR A 1 397 ? -13.198 -0.762 4.507 1.00 98.38 397 TYR A CA 1
ATOM 3137 C C . TYR A 1 397 ? -13.780 0.143 5.598 1.00 98.38 397 TYR A C 1
ATOM 3139 O O . TYR A 1 397 ? -13.042 0.797 6.338 1.00 98.38 397 TYR A O 1
ATOM 3147 N N . LYS A 1 398 ? -15.111 0.133 5.751 1.00 97.38 398 LYS A N 1
ATOM 3148 C CA . LYS A 1 398 ? -15.798 0.922 6.779 1.00 97.38 398 LYS A CA 1
ATOM 3149 C C . LYS A 1 398 ? -15.377 0.502 8.189 1.00 97.38 398 LYS A C 1
ATOM 3151 O O . LYS A 1 398 ? -15.173 1.376 9.029 1.00 97.38 398 LYS A O 1
ATOM 3156 N N . LYS A 1 399 ? -15.224 -0.807 8.429 1.00 96.88 399 LYS A N 1
ATOM 3157 C CA . LYS A 1 399 ? -14.776 -1.373 9.710 1.00 96.88 399 LYS A CA 1
ATOM 3158 C C . LYS A 1 399 ? -13.390 -0.857 10.103 1.00 96.88 399 LYS A C 1
ATOM 3160 O O . LYS A 1 399 ? -13.238 -0.376 11.218 1.00 96.88 399 LYS A O 1
ATOM 3165 N N . HIS A 1 400 ? -12.417 -0.931 9.194 1.00 97.62 400 HIS A N 1
ATOM 3166 C CA . HIS A 1 400 ? -11.009 -0.665 9.499 1.00 97.62 400 HIS A CA 1
ATOM 3167 C C . HIS A 1 400 ? -10.613 0.810 9.442 1.00 97.62 400 HIS A C 1
ATOM 3169 O O . HIS A 1 400 ? -9.770 1.245 10.226 1.00 97.62 400 HIS A O 1
ATOM 3175 N N . PHE A 1 401 ? -11.223 1.596 8.552 1.00 97.31 401 PHE A N 1
ATOM 3176 C CA . PHE A 1 401 ? -10.825 2.989 8.323 1.00 97.31 401 PHE A CA 1
ATOM 3177 C C . PHE A 1 401 ? -11.808 4.020 8.875 1.00 97.31 401 PHE A C 1
ATOM 3179 O O . PHE A 1 401 ? -11.558 5.215 8.713 1.00 97.31 401 PHE A O 1
ATOM 3186 N N . ASN A 1 402 ? -12.928 3.593 9.477 1.00 95.94 402 ASN A N 1
ATOM 3187 C CA . ASN A 1 402 ? -13.981 4.466 10.019 1.00 95.94 402 ASN A CA 1
ATOM 3188 C C . ASN A 1 402 ? -14.430 5.578 9.047 1.00 95.94 402 ASN A C 1
ATOM 3190 O O . ASN A 1 402 ? -14.878 6.647 9.456 1.00 95.94 402 ASN A O 1
ATOM 3194 N N . THR A 1 403 ? -14.277 5.349 7.744 1.00 96.12 403 THR A N 1
ATOM 3195 C CA . THR A 1 403 ? -14.567 6.308 6.677 1.00 96.12 403 THR A CA 1
ATOM 3196 C C . THR A 1 403 ? -15.269 5.582 5.543 1.00 96.12 403 THR A C 1
ATOM 3198 O O . THR A 1 403 ? -15.109 4.373 5.370 1.00 96.12 403 THR A O 1
ATOM 3201 N N . SER A 1 404 ? -16.096 6.310 4.794 1.00 96.00 404 SER A N 1
ATOM 3202 C CA . SER A 1 404 ? -16.679 5.765 3.569 1.00 96.00 404 SER A CA 1
ATOM 3203 C C . SER A 1 404 ? -15.673 5.922 2.426 1.00 96.00 404 SER A C 1
ATOM 3205 O O . SER A 1 404 ? -15.008 6.961 2.373 1.00 96.00 404 SER A O 1
ATOM 3207 N N . PRO A 1 405 ? -15.545 4.924 1.537 1.00 96.75 405 PRO A N 1
ATOM 3208 C CA . PRO A 1 405 ? -14.684 5.034 0.367 1.00 96.75 405 PRO A CA 1
ATOM 3209 C C . PRO A 1 405 ? -15.147 6.160 -0.568 1.00 96.75 405 PRO A C 1
ATOM 3211 O O . PRO A 1 405 ? -16.337 6.484 -0.608 1.00 96.75 405 PRO A O 1
ATOM 3214 N N . ASP A 1 406 ? -14.220 6.738 -1.339 1.00 96.00 406 ASP A N 1
ATOM 3215 C CA . ASP A 1 406 ? -14.563 7.755 -2.342 1.00 96.00 406 ASP A CA 1
ATOM 3216 C C . ASP A 1 406 ? -15.485 7.143 -3.416 1.00 96.00 406 ASP A C 1
ATOM 3218 O O . ASP A 1 406 ? -15.072 6.202 -4.107 1.00 96.00 406 ASP A O 1
ATOM 3222 N N . PRO A 1 407 ? -16.718 7.655 -3.594 1.00 95.88 407 PRO A N 1
ATOM 3223 C CA . PRO A 1 407 ? -17.688 7.073 -4.516 1.00 95.88 407 PRO A CA 1
ATOM 3224 C C . PRO A 1 407 ? -17.256 7.138 -5.987 1.00 95.88 407 PRO A C 1
ATOM 3226 O O . PRO A 1 407 ? -17.738 6.336 -6.782 1.00 95.88 407 PRO A O 1
ATOM 3229 N N . ASN A 1 408 ? -16.351 8.049 -6.365 1.00 94.44 408 ASN A N 1
ATOM 3230 C CA . ASN A 1 408 ? -15.842 8.136 -7.738 1.00 94.44 408 ASN A CA 1
ATOM 3231 C C . ASN A 1 408 ? -14.825 7.030 -8.040 1.00 94.44 408 ASN A C 1
ATOM 3233 O O . ASN A 1 408 ? -14.709 6.588 -9.178 1.00 94.44 408 ASN A O 1
ATOM 3237 N N . ILE A 1 409 ? -14.092 6.578 -7.018 1.00 96.75 409 ILE A N 1
ATOM 3238 C CA . ILE A 1 409 ? -13.096 5.507 -7.143 1.00 96.75 409 ILE A CA 1
ATOM 3239 C C . ILE A 1 409 ? -13.756 4.142 -6.951 1.00 96.75 409 ILE A C 1
ATOM 3241 O O . ILE A 1 409 ? -13.412 3.181 -7.638 1.00 96.75 409 ILE A O 1
ATOM 3245 N N . TRP A 1 410 ? -14.717 4.057 -6.033 1.00 97.12 410 TRP A N 1
ATOM 3246 C CA . TRP A 1 410 ? -15.398 2.825 -5.638 1.00 97.12 410 TRP A CA 1
ATOM 3247 C C . TRP A 1 410 ? -16.774 2.649 -6.289 1.00 97.12 410 TRP A C 1
ATOM 3249 O O . TRP A 1 410 ? -17.652 1.993 -5.725 1.00 97.12 410 TRP A O 1
ATOM 3259 N N . ALA A 1 411 ? -16.965 3.209 -7.486 1.00 93.06 411 ALA A N 1
ATOM 3260 C CA . ALA A 1 411 ? -18.138 2.919 -8.299 1.00 93.06 411 ALA A CA 1
ATOM 3261 C C . ALA A 1 411 ? -18.224 1.406 -8.580 1.00 93.06 411 ALA A C 1
ATOM 3263 O O . ALA A 1 411 ? -17.214 0.758 -8.868 1.00 93.06 411 ALA A O 1
ATOM 3264 N N . PHE A 1 412 ? -19.427 0.845 -8.432 1.00 84.12 412 PHE A N 1
ATOM 3265 C CA . PHE A 1 412 ? -19.663 -0.593 -8.569 1.00 84.12 412 PHE A CA 1
ATOM 3266 C C . PHE A 1 412 ? -19.320 -1.075 -10.000 1.00 84.12 412 PHE A C 1
ATOM 3268 O O . PHE A 1 412 ? -19.644 -0.346 -10.944 1.00 84.12 412 PHE A O 1
ATOM 3275 N N . PRO A 1 413 ? -18.676 -2.251 -10.159 1.00 72.69 413 PRO A N 1
ATOM 3276 C CA . PRO A 1 413 ? -18.317 -2.824 -11.461 1.00 72.69 413 PRO A CA 1
ATOM 3277 C C . PRO A 1 413 ? -19.498 -3.177 -12.379 1.00 72.69 413 PRO A C 1
ATOM 3279 O O . PRO A 1 413 ? -20.604 -3.504 -11.884 1.00 72.69 413 PRO A O 1
#

Sequence (413 aa):
MEPSSGYIIQGKPLESLGVPALSAEIRNRGGKIKTNSIKSQIMAQLIEILDIEKEQQKIRENQSKRNTKLIIPMVTKVTTPTKTKPIQHHSASIKGKKYKSREDFYNRYKNNKSDQIPPDTLKSPPDTLKSPPDTLQPQSNIHNQTVTTTTPQPSSPTKTNSSSKITTNTPPSTSTHTPVATAATTRTTTKTKTTNTTTSSSLSPSSSSSSSPKRKIINESYQFPSSEDELASSSSSLHINEKRPLKKLNLNNIINENNDEDNNNNNNNNNNNNNKSNNNNNEGNKIAIELEKKILHQYNLYPILERLPKSNKHIGYVLGKEYVRFIVLKVIEKDTNSSKLEPSPLINELWNAHILSTTKYDEFTNLIQYKVHSDPDRFLDSKQQIINRFQKTLSLYKKHFNTSPDPNIWAFP

pLDDT: mean 74.53, std 21.11, range [37.19, 98.62]

Secondary structure (DSSP, 8-state):
-------EETTEEGGG--HHHHHHHHHHTT--PPTT--HHHHHHHHHHHHHHHHHHHHHHHHHHHHHHHT-------------------------------HHHHHHHHHHTTS---------PPPP---PPPP------------------------------------PPP-----------------------------------------------------------------------------HHHHHHTT------------S--TTSHHHHHHHHHHHHHHHHHHHHHH---HHHHTTS-GGGGGGHHHHHHHHHHHHHHHHHTT-TTSSS----HHHHHHHHHHHTSHHHHHHHHHHHT------GGGGGS-HHHHHHHHHHHHHHHHHHHSSPPPTTTS---

Foldseek 3Di:
DDDQLPDADPNHRLVPDDPVRLCVQCVVVVHDDDPPDDSVRSSVVSSVSVVVVVVVVVVVVVVVVVVVVPPPPPPPPPDPDDDDDDDDDDDDDDPDPPPPDPVVVVVVVVVVPPDDDDDDDDDDDDDDDDDDDDDDDDDDDDDDDDDDDDDDDDDDDDDDDDDDDDDDDDDDDDDDDDDDDDDDDDDDDDDDDDDDDDDDDDDDDDDDDDDDDDDDDDPDDDDDDDDDDDDDDDDDDDDDPDDDPDPPPPCVVVVPPPPPPDDDDDDDDDDDPPPPPPPVLVVLLVQLVVQLVLCVVPADLVVLLVPDPPVCNVCSVLLVSVLSSLVSLCSNVVVQEVQQAAFAPSSVRSVVSQVVVVVSLVVNCVSSVHHHDYHPCVVVDDPVSNVNRHVVSQVVSCSRPVDGRDCVRSPHD

Radius of gyration: 36.07 Å; chains: 1; bounding box: 114×87×85 Å

Organism: Dictyostelium discoideum (NCBI:txid44689)